Protein AF-0000000084698153 (afdb_homodimer)

Nearest PDB structures (foldseek):
  7ji4-assembly1_A  TM=4.596E-01  e=6.104E-01  Staphylococcus aureus subsp. aureus MRSA252
  3i09-assembly2_B  TM=4.538E-01  e=1.867E+00  Burkholderia mallei
  7f5t-assembly1_B  TM=4.803E-01  e=2.612E+00  Drosophila melanogaster
  6azn-assembly1_B  TM=4.192E-01  e=1.412E+00  Rhizobium johnstonii 3841
  2w9x-assembly1_A  TM=4.077E-01  e=1.867E+00  Cellvibrio japonicus

Foldseek 3Di:
DVVVVVVVVLVCPFLPNVLVVQLVVLVCCCPPHPPPVSSVVSNVVSVVSLQQLLFQVNLLVLLCVQQVVPLDFLVVPDDPVVLPDQAAEAEQEFDDAADDPVDDLLNRRDDFGSQLLVLLLVVCVSRVNYAYEYEFEDDVDHFTSQRSSLVNSVVVPNDSVSYHYDHHDHDLLSRLVVVCVPQVAGEYEYTGASSCQVVSQVSNVVVVYHYRYGHTDNDNDPDDDDPCNRNDGDPSSSVSNSSSVSSVVSVVVVVVVVVVVVVVD/DVVVVVVVVLVCPFLPNVLVVQLVVLVCCCPPHPPPVSSVVSNVVSVVSLQQLLFQVNLLVLLCVQQVVPLDFLVVPDDPVVLPDQAAEAEQEFDDAADDPVDDLLNRRDDFGSQLLVLLLVVCVSRVNYAYEYEFEDDVDPFTRQVSSLVNSVVVPNDSVSYHYDHHDHDLLSVLVSVCVPQVAGEYEYTGASSCQVVSQVSNVVVVYHYRYGHTDNDNDPDDDDPCNRNDGDPSSSVSNSSSVSSVVSVVVVVVVVVVVVVVD

Radius of gyration: 23.77 Å; Cα contacts (8 Å, |Δi|>4): 1007; chains: 2; bounding box: 83×69×48 Å

Structure (mmCIF, N/CA/C/O backbone):
data_AF-0000000084698153-model_v1
#
loop_
_entity.id
_entity.type
_entity.pdbx_description
1 polymer 'Membrane Protein Functionally coupled to the MukBEF Chromosome Partitioning Mechanism'
#
loop_
_atom_site.group_PDB
_atom_site.id
_atom_site.type_symbol
_atom_site.label_atom_id
_atom_site.label_alt_id
_atom_site.label_comp_id
_atom_site.label_asym_id
_atom_site.label_entity_id
_atom_site.label_seq_id
_atom_site.pdbx_PDB_ins_code
_atom_site.Cartn_x
_atom_site.Cartn_y
_atom_site.Cartn_z
_atom_site.occupancy
_atom_site.B_iso_or_equiv
_atom_site.auth_seq_id
_atom_site.auth_comp_id
_atom_site.auth_asym_id
_atom_site.auth_atom_id
_atom_site.pdbx_PDB_model_num
ATOM 1 N N . MET A 1 1 ? 17.594 2.861 -24.406 1 60.19 1 MET A N 1
ATOM 2 C CA . MET A 1 1 ? 17.594 1.44 -24.75 1 60.19 1 MET A CA 1
ATOM 3 C C . MET A 1 1 ? 18.156 0.614 -23.594 1 60.19 1 MET A C 1
ATOM 5 O O . MET A 1 1 ? 17.547 -0.374 -23.188 1 60.19 1 MET A O 1
ATOM 9 N N . LEU A 1 2 ? 19.172 1.161 -23.016 1 76.44 2 LEU A N 1
ATOM 10 C CA . LEU A 1 2 ? 19.812 0.432 -21.938 1 76.44 2 LEU A CA 1
ATOM 11 C C . LEU A 1 2 ? 19 0.516 -20.656 1 76.44 2 LEU A C 1
ATOM 13 O O . LEU A 1 2 ? 18.906 -0.462 -19.906 1 76.44 2 LEU A O 1
ATOM 17 N N . PHE A 1 3 ? 18.203 1.547 -20.625 1 78 3 PHE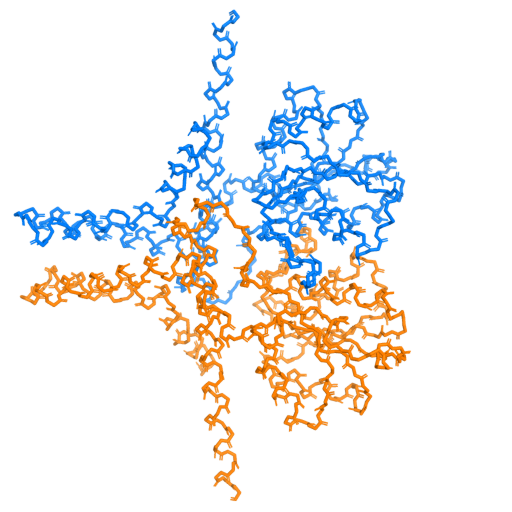 A N 1
ATOM 18 C CA . PHE A 1 3 ? 17.391 1.755 -19.438 1 78 3 PHE A CA 1
ATOM 19 C C . PHE A 1 3 ? 16.203 0.8 -19.422 1 78 3 PHE A C 1
ATOM 21 O O . PHE A 1 3 ? 15.953 0.135 -18.406 1 78 3 PHE A O 1
ATOM 28 N N . ALA A 1 4 ? 15.531 0.593 -20.531 1 81.56 4 ALA A N 1
ATOM 29 C CA . ALA A 1 4 ? 14.375 -0.292 -20.656 1 81.56 4 ALA A CA 1
ATOM 30 C C . ALA A 1 4 ? 14.773 -1.749 -20.438 1 81.56 4 ALA A C 1
ATOM 32 O O . ALA A 1 4 ? 14.055 -2.514 -19.797 1 81.56 4 ALA A O 1
ATOM 33 N N . LEU A 1 5 ? 15.891 -2.088 -20.953 1 84.69 5 LEU A N 1
ATOM 34 C CA . LEU A 1 5 ? 16.375 -3.457 -20.812 1 84.69 5 LEU A CA 1
ATOM 35 C C . LEU A 1 5 ? 16.656 -3.795 -19.359 1 84.69 5 LEU A C 1
ATOM 37 O O . LEU A 1 5 ? 16.328 -4.895 -18.906 1 84.69 5 LEU A O 1
ATOM 41 N N . LYS A 1 6 ? 17.234 -2.859 -18.672 1 83.75 6 LYS A N 1
ATOM 42 C CA . LYS A 1 6 ? 17.5 -3.059 -17.25 1 83.75 6 LYS A CA 1
ATOM 43 C C . LYS A 1 6 ? 16.219 -3.264 -16.469 1 83.75 6 LYS A C 1
ATOM 45 O O . LYS A 1 6 ? 16.156 -4.105 -15.562 1 83.75 6 LYS A O 1
ATOM 50 N N . LYS A 1 7 ? 15.188 -2.562 -16.844 1 88.12 7 LYS A N 1
ATOM 51 C CA . LYS A 1 7 ? 13.898 -2.664 -16.172 1 88.12 7 LYS A CA 1
ATOM 52 C C . LYS A 1 7 ? 13.234 -4.008 -16.453 1 88.12 7 LYS A C 1
ATOM 54 O O . LYS A 1 7 ? 12.664 -4.625 -15.555 1 88.12 7 LYS A O 1
ATOM 59 N N . TYR A 1 8 ? 13.398 -4.516 -17.672 1 91.62 8 TYR A N 1
ATOM 60 C CA . TYR A 1 8 ? 12.828 -5.812 -18.031 1 91.62 8 TYR A CA 1
ATOM 61 C C . TYR A 1 8 ? 13.594 -6.945 -17.359 1 91.62 8 TYR A C 1
ATOM 63 O O . TYR A 1 8 ? 12.984 -7.859 -16.797 1 91.62 8 TYR A O 1
ATOM 71 N N . LEU A 1 9 ? 14.883 -6.867 -17.375 1 89.31 9 LEU A N 1
ATOM 72 C CA . LEU A 1 9 ? 15.688 -7.91 -16.75 1 89.31 9 LEU A CA 1
ATOM 73 C C . LEU A 1 9 ? 15.438 -7.949 -15.242 1 89.31 9 LEU A C 1
ATOM 75 O O . LEU A 1 9 ? 15.219 -9.023 -14.672 1 89.31 9 LEU A O 1
ATOM 79 N N . GLY A 1 10 ? 15.469 -6.762 -14.609 1 89.56 10 GLY A N 1
ATOM 80 C CA . GLY A 1 10 ? 15.18 -6.688 -13.188 1 89.56 10 GLY A CA 1
ATOM 81 C C . GLY A 1 10 ? 13.773 -7.148 -12.844 1 89.56 10 GLY A C 1
ATOM 82 O O . GLY A 1 10 ? 13.57 -7.828 -11.836 1 89.56 10 G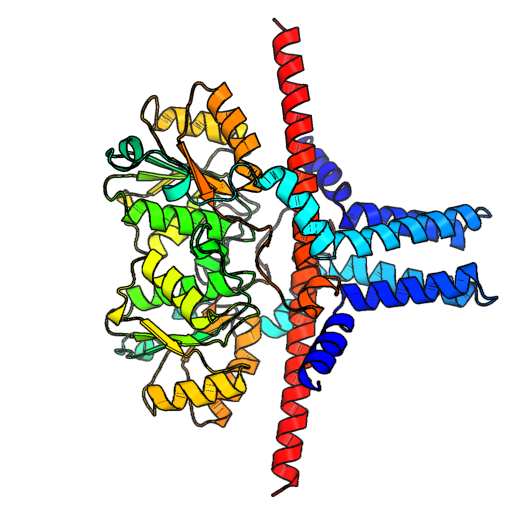LY A O 1
ATOM 83 N N . GLY A 1 11 ? 12.828 -6.832 -13.719 1 93.06 11 GLY A N 1
ATOM 84 C CA . GLY A 1 11 ? 11.43 -7.191 -13.508 1 93.06 11 GLY A CA 1
ATOM 85 C C . GLY A 1 11 ? 11.18 -8.688 -13.578 1 93.06 11 GLY A C 1
ATOM 86 O O . GLY A 1 11 ? 10.477 -9.242 -12.734 1 93.06 11 GLY A O 1
ATOM 87 N N . PHE A 1 12 ? 11.812 -9.336 -14.531 1 95.12 12 PHE A N 1
ATOM 88 C CA . PHE A 1 12 ? 11.562 -10.758 -14.734 1 95.12 12 PHE A CA 1
ATOM 89 C C . PHE A 1 12 ? 12.336 -11.594 -13.727 1 95.12 12 PHE A C 1
ATOM 91 O O . PHE A 1 12 ? 12.07 -12.789 -13.562 1 95.12 12 PHE A O 1
ATOM 98 N N . LEU A 1 13 ? 13.266 -10.945 -13.016 1 93.75 13 LEU A N 1
ATOM 99 C CA . LEU A 1 13 ? 14.031 -11.656 -11.992 1 93.75 13 LEU A CA 1
ATOM 100 C C . LEU A 1 13 ? 13.305 -11.625 -10.656 1 93.75 13 LEU A C 1
ATOM 102 O O . LEU A 1 13 ? 13.688 -12.328 -9.719 1 93.75 13 LEU A O 1
ATOM 106 N N . MET A 1 14 ? 12.266 -10.82 -10.57 1 96.44 14 MET A N 1
ATOM 107 C CA . MET A 1 14 ? 11.484 -10.797 -9.336 1 96.44 14 MET A CA 1
ATOM 108 C C . MET A 1 14 ? 10.836 -12.148 -9.07 1 96.44 14 MET A C 1
ATOM 110 O O . MET A 1 14 ? 10.617 -12.922 -10.008 1 96.44 14 MET A O 1
ATOM 114 N N . PRO A 1 15 ? 10.453 -12.383 -7.867 1 97.38 15 PRO A N 1
ATOM 115 C CA . PRO A 1 15 ? 10 -13.719 -7.469 1 97.38 15 PRO A CA 1
ATOM 116 C C . PRO A 1 15 ? 8.828 -14.227 -8.312 1 97.38 15 PRO A C 1
ATOM 118 O O . PRO A 1 15 ? 8.906 -15.312 -8.891 1 97.38 15 PRO A O 1
ATOM 121 N N . LEU A 1 16 ? 7.801 -13.453 -8.477 1 98.38 16 LEU A N 1
ATOM 122 C CA . LEU A 1 16 ? 6.613 -13.945 -9.164 1 98.38 16 LEU A CA 1
ATOM 123 C C . LEU A 1 16 ? 6.898 -14.188 -10.641 1 98.38 16 LEU A C 1
ATOM 125 O O . LEU A 1 16 ? 6.734 -15.305 -11.133 1 98.38 16 LEU A O 1
ATOM 129 N N . PRO A 1 17 ? 7.395 -13.203 -11.383 1 98.12 17 PRO A N 1
ATOM 130 C CA . PRO A 1 17 ? 7.629 -13.461 -12.805 1 98.12 17 PRO A CA 1
ATOM 131 C C . PRO A 1 17 ? 8.68 -14.547 -13.039 1 98.12 17 PRO A C 1
ATOM 133 O O . PRO A 1 17 ? 8.562 -15.328 -13.984 1 98.12 17 PRO A O 1
ATOM 136 N N . PHE A 1 18 ? 9.703 -14.633 -12.211 1 98.12 18 PHE A N 1
ATOM 137 C CA . PHE A 1 18 ? 10.734 -15.648 -12.359 1 98.12 18 PHE A CA 1
ATOM 138 C C . PHE A 1 18 ? 10.148 -17.047 -12.188 1 98.12 18 PHE A C 1
ATOM 140 O O . PHE A 1 18 ? 10.414 -17.938 -12.984 1 98.12 18 PHE A O 1
ATOM 147 N N . MET A 1 19 ? 9.383 -17.219 -11.133 1 98.56 19 MET A N 1
ATOM 148 C CA . MET A 1 19 ? 8.773 -18.531 -10.875 1 98.56 19 MET A CA 1
ATOM 149 C C . MET A 1 19 ? 7.785 -18.891 -11.977 1 98.56 19 MET A C 1
ATOM 151 O O . MET A 1 19 ? 7.66 -20.062 -12.344 1 98.56 19 MET A O 1
ATOM 155 N N . LEU A 1 20 ? 7.043 -17.891 -12.477 1 98.75 20 LEU A N 1
ATOM 156 C CA . LEU A 1 20 ? 6.109 -18.141 -13.57 1 98.75 20 LEU A CA 1
ATOM 157 C C . LEU A 1 20 ? 6.852 -18.594 -14.828 1 98.75 20 LEU A C 1
ATOM 159 O O . LEU A 1 20 ? 6.371 -19.453 -15.562 1 98.75 20 LEU A O 1
ATOM 163 N N . LEU A 1 21 ? 8.023 -18 -15.062 1 98.62 21 LEU A N 1
ATOM 164 C CA . LEU A 1 21 ? 8.836 -18.406 -16.203 1 98.62 21 LEU A CA 1
ATOM 165 C C . LEU A 1 21 ? 9.328 -19.844 -16.031 1 98.62 21 LEU A C 1
ATOM 167 O O . LEU A 1 21 ? 9.383 -20.609 -16.984 1 98.62 21 LEU A O 1
ATOM 171 N N . LEU A 1 22 ? 9.703 -20.188 -14.82 1 98.69 22 LEU A N 1
ATOM 172 C CA . LEU A 1 22 ? 10.164 -21.547 -14.547 1 98.69 22 LEU A CA 1
ATOM 173 C C . LEU A 1 22 ? 9.031 -22.547 -14.734 1 98.69 22 LEU A C 1
ATOM 175 O O . LEU A 1 22 ? 9.25 -23.656 -15.25 1 98.69 22 LEU A O 1
ATOM 179 N N . ILE A 1 23 ? 7.848 -22.188 -14.289 1 98.88 23 ILE A N 1
ATOM 180 C CA . ILE A 1 23 ? 6.699 -23.062 -14.508 1 98.88 23 ILE A CA 1
ATOM 181 C C . ILE A 1 23 ? 6.449 -23.219 -16 1 98.88 23 ILE A C 1
ATOM 183 O O . ILE A 1 23 ? 6.172 -24.328 -16.484 1 98.88 23 ILE A O 1
ATOM 187 N N . LEU A 1 24 ? 6.539 -22.109 -16.719 1 98.81 24 LEU A N 1
ATOM 188 C CA . LEU A 1 24 ? 6.371 -22.172 -18.172 1 98.81 24 LEU A CA 1
ATOM 189 C C . LEU A 1 24 ? 7.387 -23.125 -18.797 1 98.81 24 LEU A C 1
ATOM 191 O O . LEU A 1 24 ? 7.043 -23.922 -19.672 1 98.81 24 LEU A O 1
ATOM 195 N N . ALA A 1 25 ? 8.641 -22.984 -18.391 1 98.75 25 ALA A N 1
ATOM 196 C CA . ALA A 1 25 ? 9.68 -23.891 -18.875 1 98.75 25 ALA A CA 1
ATOM 197 C C . ALA A 1 25 ? 9.336 -25.344 -18.594 1 98.75 25 ALA A C 1
ATOM 199 O O . ALA A 1 25 ? 9.508 -26.219 -19.438 1 98.75 25 ALA A O 1
ATOM 200 N N . GLY A 1 26 ? 8.883 -25.578 -17.344 1 98.81 26 GLY A N 1
ATOM 201 C CA . GLY A 1 26 ? 8.445 -26.922 -17 1 98.81 26 GLY A CA 1
ATOM 202 C C . GLY A 1 26 ? 7.301 -27.422 -17.859 1 98.81 26 GLY A C 1
ATOM 203 O O . GLY A 1 26 ? 7.301 -28.562 -18.297 1 98.81 26 GLY A O 1
ATOM 204 N N . LEU A 1 27 ? 6.363 -26.578 -18.172 1 98.81 27 LEU A N 1
ATOM 205 C CA . LEU A 1 27 ? 5.219 -26.922 -19 1 98.81 27 LEU A CA 1
ATOM 206 C C . LEU A 1 27 ? 5.664 -27.25 -20.422 1 98.81 27 LEU A C 1
ATOM 208 O O . LEU A 1 27 ? 5.164 -28.203 -21.031 1 98.81 27 LEU A O 1
ATOM 212 N N . LEU A 1 28 ? 6.555 -26.469 -20.906 1 98.75 28 LEU A N 1
ATOM 213 C CA . LEU A 1 28 ? 7.055 -26.719 -22.266 1 98.75 28 LEU A CA 1
ATOM 214 C C . LEU A 1 28 ? 7.746 -28.078 -22.344 1 98.75 28 LEU A C 1
ATOM 216 O O . LEU A 1 28 ? 7.578 -28.797 -23.312 1 98.75 28 LEU A O 1
ATOM 220 N N . LEU A 1 29 ? 8.492 -28.438 -21.328 1 98.56 29 LEU A N 1
ATOM 221 C CA . LEU A 1 29 ? 9.133 -29.734 -21.297 1 98.56 29 LEU A CA 1
ATOM 222 C C . LEU A 1 29 ? 8.094 -30.859 -21.219 1 98.56 29 LEU A C 1
ATOM 224 O O . LEU A 1 29 ? 8.227 -31.875 -21.906 1 98.56 29 LEU A O 1
ATOM 228 N N . LEU A 1 30 ? 7.043 -30.625 -20.484 1 98.31 30 LEU A N 1
ATOM 229 C CA . LEU A 1 30 ? 6.02 -31.641 -20.281 1 98.31 30 LEU A CA 1
ATOM 230 C C . LEU A 1 30 ? 5.223 -31.875 -21.562 1 98.31 30 LEU A C 1
ATOM 232 O O . LEU A 1 30 ? 4.895 -33.031 -21.906 1 98.31 30 LEU A O 1
ATOM 236 N N . TRP A 1 31 ? 4.922 -30.828 -22.266 1 98.31 31 TRP A N 1
ATOM 237 C CA . TRP A 1 31 ? 4.043 -30.938 -23.422 1 98.31 31 TRP A CA 1
ATOM 238 C C . TRP A 1 31 ? 4.836 -31.328 -24.672 1 98.31 31 TRP A C 1
ATOM 240 O O . TRP A 1 31 ? 4.305 -31.984 -25.578 1 98.31 31 TRP A O 1
ATOM 250 N N . PHE A 1 32 ? 6.133 -30.953 -24.703 1 97.94 32 PHE A N 1
ATOM 251 C CA . PHE A 1 32 ? 6.746 -30.984 -26.031 1 97.94 32 PHE A CA 1
ATOM 252 C C . PHE A 1 32 ? 8.062 -31.75 -25.984 1 97.94 32 PHE A C 1
ATOM 254 O O . PHE A 1 32 ? 8.781 -31.812 -26.984 1 97.94 32 PHE A O 1
ATOM 261 N N . SER A 1 33 ? 8.445 -32.281 -24.844 1 96.75 33 SER A N 1
ATOM 262 C CA . SER A 1 33 ? 9.711 -33 -24.797 1 96.75 33 SER A CA 1
ATOM 263 C C . SER A 1 33 ? 9.57 -34.312 -24.047 1 96.75 33 SER A C 1
ATOM 265 O O . SER A 1 33 ? 8.492 -34.625 -23.516 1 96.75 33 SER A O 1
ATOM 267 N N . ARG A 1 34 ? 10.695 -35.062 -24.047 1 97.06 34 ARG A N 1
ATOM 268 C CA . ARG A 1 34 ? 10.727 -36.344 -23.328 1 97.06 34 ARG A CA 1
ATOM 269 C C . ARG A 1 34 ? 11.156 -36.125 -21.875 1 97.06 34 ARG A C 1
ATOM 271 O O . ARG A 1 34 ? 11.125 -37.062 -21.078 1 97.06 34 ARG A O 1
ATOM 278 N N . TRP A 1 35 ? 11.539 -34.938 -21.516 1 97.62 35 TRP A N 1
ATOM 279 C CA . TRP A 1 35 ? 12.102 -34.656 -20.188 1 97.62 35 TRP A CA 1
ATOM 280 C C . TRP A 1 35 ? 10.992 -34.438 -19.156 1 97.62 35 TRP A C 1
ATOM 282 O O . TRP A 1 35 ? 10.938 -33.375 -18.516 1 97.62 35 TRP A O 1
ATOM 292 N N . GLN A 1 36 ? 10.242 -35.5 -18.984 1 97.5 36 GLN A N 1
ATOM 293 C CA . GLN A 1 36 ? 9.047 -35.438 -18.141 1 97.5 36 GLN A CA 1
ATOM 294 C C . GLN A 1 36 ? 9.422 -35.219 -16.672 1 97.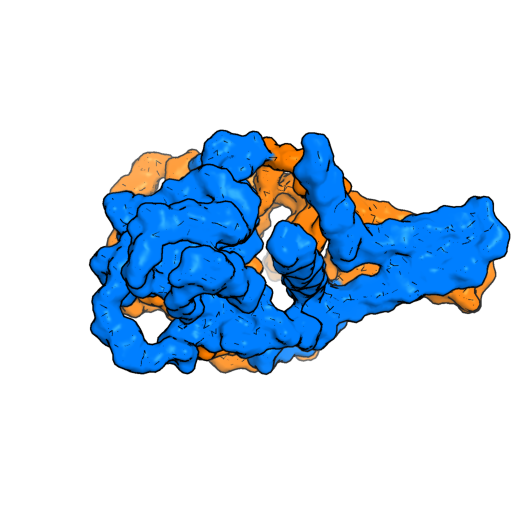5 36 GLN A C 1
ATOM 296 O O . GLN A 1 36 ? 8.828 -34.375 -16 1 97.5 36 GLN A O 1
ATOM 301 N N . LYS A 1 37 ? 10.406 -35.875 -16.172 1 98.06 37 LYS A N 1
ATOM 302 C CA . LYS A 1 37 ? 10.805 -35.75 -14.781 1 98.06 37 LYS A CA 1
ATOM 303 C C . LYS A 1 37 ? 11.352 -34.344 -14.492 1 98.06 37 LYS A C 1
ATOM 305 O O . LYS A 1 37 ? 11.07 -33.75 -13.438 1 98.06 37 LYS A O 1
ATOM 310 N N . THR A 1 38 ? 12.141 -33.844 -15.438 1 98.44 38 THR A N 1
ATOM 311 C CA . THR A 1 38 ? 12.695 -32.5 -15.297 1 98.44 38 THR A CA 1
ATOM 312 C C . THR A 1 38 ? 11.578 -31.453 -15.281 1 98.44 38 THR A C 1
ATOM 314 O O . THR A 1 38 ? 11.609 -30.516 -14.477 1 98.44 38 THR A O 1
ATOM 317 N N . GLY A 1 39 ? 10.617 -31.641 -16.156 1 98.56 39 GLY A N 1
ATOM 318 C CA . GLY A 1 39 ? 9.484 -30.719 -16.188 1 98.56 39 GLY A CA 1
ATOM 319 C C . GLY A 1 39 ? 8.688 -30.719 -14.891 1 98.56 39 GLY A C 1
ATOM 320 O O . GLY A 1 39 ? 8.391 -29.656 -14.344 1 98.56 39 GLY A O 1
ATOM 321 N N . LYS A 1 40 ? 8.352 -31.906 -14.391 1 98.69 40 LYS A N 1
ATOM 322 C CA . LYS A 1 40 ? 7.621 -32.031 -13.125 1 98.69 40 LYS A CA 1
ATOM 323 C C . LYS A 1 40 ? 8.391 -31.391 -11.977 1 98.69 40 LYS A C 1
ATOM 325 O O . LYS A 1 40 ? 7.809 -30.719 -11.133 1 98.69 40 LYS A O 1
ATOM 330 N N . THR A 1 41 ? 9.68 -31.625 -11.961 1 98.69 41 THR A N 1
ATOM 331 C CA . THR A 1 41 ? 10.516 -31.109 -10.883 1 98.69 41 THR A CA 1
ATOM 332 C C . THR A 1 41 ? 10.578 -29.594 -10.914 1 98.69 41 THR A C 1
ATOM 334 O O . THR A 1 41 ? 10.461 -28.938 -9.883 1 98.69 41 THR A O 1
ATOM 337 N N . LEU A 1 42 ? 10.711 -29 -12.094 1 98.69 42 LEU A N 1
ATOM 338 C CA . LEU A 1 42 ? 10.773 -27.562 -12.25 1 98.69 42 LEU A CA 1
ATOM 339 C C . LEU A 1 42 ? 9.492 -26.891 -11.758 1 98.69 42 LEU A C 1
ATOM 341 O O . LEU A 1 42 ? 9.539 -25.906 -11.031 1 98.69 42 LEU A O 1
ATOM 345 N N . ILE A 1 43 ? 8.398 -27.469 -12.141 1 98.88 43 ILE A N 1
ATOM 346 C CA . ILE A 1 43 ? 7.109 -26.922 -11.742 1 98.88 43 ILE A CA 1
ATOM 347 C C . ILE A 1 43 ? 6.926 -27.094 -10.234 1 98.88 43 ILE A C 1
ATOM 349 O O . ILE A 1 43 ? 6.426 -26.188 -9.562 1 98.88 43 ILE A O 1
ATOM 353 N N . THR A 1 44 ? 7.352 -28.234 -9.656 1 98.88 44 THR A N 1
ATOM 354 C CA . THR A 1 44 ? 7.215 -28.5 -8.227 1 98.88 44 THR A CA 1
ATOM 355 C C . THR A 1 44 ? 8.023 -27.484 -7.418 1 98.88 44 THR A C 1
ATOM 357 O O . THR A 1 44 ? 7.52 -26.906 -6.453 1 98.88 44 THR A O 1
ATOM 360 N N . VAL A 1 45 ? 9.25 -27.266 -7.82 1 98.75 45 VAL A N 1
ATOM 361 C CA . VAL A 1 45 ? 10.133 -26.344 -7.102 1 98.75 45 VAL A CA 1
ATOM 362 C C . VAL A 1 45 ? 9.594 -24.922 -7.195 1 98.75 45 VAL A C 1
ATOM 364 O O . VAL A 1 45 ? 9.609 -24.172 -6.211 1 98.75 45 VAL A O 1
ATOM 367 N N . SER A 1 46 ? 9.102 -24.547 -8.391 1 98.75 46 SER A N 1
ATOM 368 C CA . SER A 1 46 ? 8.547 -23.219 -8.594 1 98.75 46 SER A CA 1
ATOM 369 C C . SER A 1 46 ? 7.273 -23.016 -7.785 1 98.75 46 SER A C 1
ATOM 371 O O . SER A 1 46 ? 7.062 -21.953 -7.203 1 98.75 46 SER A O 1
ATOM 373 N N . TRP A 1 47 ? 6.449 -24.031 -7.812 1 98.81 47 TRP A N 1
ATOM 374 C CA . TRP A 1 47 ? 5.223 -24 -7.023 1 98.81 47 TRP A CA 1
ATOM 375 C C . TRP A 1 47 ? 5.527 -23.844 -5.539 1 98.81 47 TRP A C 1
ATOM 377 O O . TRP A 1 47 ? 4.938 -23 -4.863 1 98.81 47 TRP A O 1
ATOM 387 N N . LEU A 1 48 ? 6.453 -24.656 -5.055 1 98.81 48 LEU A N 1
ATOM 388 C CA . LEU A 1 48 ? 6.852 -24.594 -3.652 1 98.81 48 LEU A CA 1
ATOM 389 C C . LEU A 1 48 ? 7.426 -23.219 -3.312 1 98.81 48 LEU A C 1
ATOM 391 O O . LEU A 1 48 ? 7.148 -22.672 -2.24 1 98.81 48 LEU A O 1
ATOM 395 N N . GLY A 1 49 ? 8.234 -22.688 -4.203 1 98.69 49 GLY A N 1
ATOM 396 C CA . GLY A 1 49 ? 8.773 -21.359 -4.016 1 98.69 49 GLY A CA 1
ATOM 397 C C . GLY A 1 49 ? 7.707 -20.281 -3.908 1 98.69 49 GLY A C 1
ATOM 398 O O . GLY A 1 49 ? 7.758 -19.438 -3.016 1 98.69 49 GLY A O 1
ATOM 399 N N . LEU A 1 50 ? 6.73 -20.344 -4.805 1 98.69 50 LEU A N 1
ATOM 400 C CA . LEU A 1 50 ? 5.648 -19.375 -4.781 1 98.69 50 LEU A CA 1
ATOM 401 C C . LEU A 1 50 ? 4.836 -19.484 -3.494 1 98.69 50 LEU A C 1
ATOM 403 O O . LEU A 1 50 ? 4.477 -18.469 -2.891 1 98.69 50 LEU A O 1
ATOM 407 N N . VAL A 1 51 ? 4.574 -20.719 -3.109 1 98.81 51 VAL A N 1
ATOM 408 C CA . VAL A 1 51 ? 3.82 -20.938 -1.878 1 98.81 51 VAL A CA 1
ATOM 409 C C . VAL A 1 51 ? 4.586 -20.359 -0.692 1 98.81 51 VAL A C 1
ATOM 411 O O . VAL A 1 51 ? 4.039 -19.562 0.077 1 98.81 51 VAL A O 1
ATOM 414 N N . LEU A 1 52 ? 5.82 -20.672 -0.588 1 98.75 52 LEU A N 1
ATOM 415 C CA . LEU A 1 52 ? 6.617 -20.25 0.562 1 98.75 52 LEU A CA 1
ATOM 416 C C . LEU A 1 52 ? 6.805 -18.75 0.583 1 98.75 52 LEU A C 1
ATOM 418 O O . LEU A 1 52 ? 6.637 -18.109 1.626 1 98.75 52 LEU A O 1
ATOM 422 N N . LEU A 1 53 ? 7.023 -18.156 -0.543 1 98.62 53 LEU A N 1
ATOM 423 C CA . LEU A 1 53 ? 7.332 -16.734 -0.625 1 98.62 53 LEU A CA 1
ATOM 424 C C . LEU A 1 53 ? 6.07 -15.891 -0.466 1 98.62 53 LEU A C 1
ATOM 426 O O . LEU A 1 53 ? 6.145 -14.672 -0.306 1 98.62 53 LEU A O 1
ATOM 430 N N . SER A 1 54 ? 4.902 -16.531 -0.483 1 98.62 54 SER A N 1
ATOM 431 C CA . SER A 1 54 ? 3.645 -15.805 -0.343 1 98.62 54 SER A CA 1
ATOM 432 C C . SER A 1 54 ? 3.008 -16.062 1.021 1 98.62 54 SER A C 1
ATOM 434 O O . SER A 1 54 ? 1.856 -15.688 1.252 1 98.62 54 SER A O 1
ATOM 436 N N . LEU A 1 55 ? 3.77 -16.703 1.905 1 98.62 55 LEU A N 1
ATOM 437 C CA . LEU A 1 55 ? 3.354 -16.906 3.289 1 98.62 55 LEU A CA 1
ATOM 438 C C . LEU A 1 55 ? 3.994 -15.883 4.211 1 98.62 55 LEU A C 1
ATOM 440 O O . LEU A 1 55 ? 5.184 -15.586 4.082 1 98.62 55 LEU A O 1
ATOM 444 N N . GLN A 1 56 ? 3.195 -15.398 5.184 1 98.19 56 GLN A N 1
ATOM 445 C CA . GLN A 1 56 ? 3.631 -14.344 6.09 1 98.19 56 GLN A CA 1
ATOM 446 C C . GLN A 1 56 ? 4.898 -14.75 6.836 1 98.19 56 GLN A C 1
ATOM 448 O O . GLN A 1 56 ? 5.867 -13.992 6.879 1 98.19 56 GLN A O 1
ATOM 453 N N . PRO A 1 57 ? 5.031 -15.922 7.438 1 98.25 57 PRO A N 1
ATOM 454 C CA . PRO A 1 57 ? 6.227 -16.234 8.227 1 98.25 57 PRO A CA 1
ATOM 455 C C . PRO A 1 57 ? 7.5 -16.25 7.383 1 98.25 57 PRO A C 1
ATOM 457 O O . PRO A 1 57 ? 8.562 -15.836 7.859 1 98.25 57 PRO A O 1
ATOM 460 N N . VAL A 1 58 ? 7.406 -16.672 6.207 1 98.62 58 VAL A N 1
ATOM 461 C CA . VAL A 1 58 ? 8.578 -16.75 5.344 1 98.62 58 VAL A CA 1
ATOM 462 C C . VAL A 1 58 ? 8.922 -15.367 4.801 1 98.62 58 VAL A C 1
ATOM 464 O O . VAL A 1 58 ? 10.055 -14.898 4.934 1 98.62 58 VAL A O 1
ATOM 467 N N . ALA A 1 59 ? 7.926 -14.727 4.215 1 98.62 59 ALA A N 1
ATOM 468 C CA . ALA A 1 59 ? 8.125 -13.422 3.6 1 98.62 59 ALA A CA 1
ATOM 469 C C . ALA A 1 59 ? 8.68 -12.422 4.609 1 98.62 59 ALA A C 1
ATOM 471 O O . ALA A 1 59 ? 9.641 -11.703 4.32 1 98.62 59 ALA A O 1
ATOM 472 N N . ASP A 1 60 ? 8.141 -12.375 5.777 1 98.38 60 ASP A N 1
ATOM 473 C CA . ASP A 1 60 ? 8.531 -11.367 6.762 1 98.38 60 ASP A CA 1
ATOM 474 C C . ASP A 1 60 ? 9.844 -11.742 7.445 1 98.38 60 ASP A C 1
ATOM 476 O O . ASP A 1 60 ? 10.617 -10.859 7.832 1 98.38 60 ASP A O 1
ATOM 480 N N . ALA A 1 61 ? 10.125 -13.039 7.57 1 98.31 61 ALA A N 1
ATOM 481 C CA . ALA A 1 61 ? 11.445 -13.43 8.055 1 98.31 61 ALA A CA 1
ATOM 482 C C . ALA A 1 61 ? 12.539 -12.961 7.094 1 98.31 61 ALA A C 1
ATOM 484 O O . ALA A 1 61 ? 13.57 -12.453 7.527 1 98.31 61 ALA A O 1
ATOM 485 N N . LEU A 1 62 ? 12.297 -13.125 5.859 1 98.06 62 LEU A N 1
ATOM 486 C CA . LEU A 1 62 ? 13.242 -12.648 4.855 1 98.06 62 LEU A CA 1
ATOM 487 C C . LEU A 1 62 ? 13.344 -11.133 4.879 1 98.06 62 LEU A C 1
ATOM 489 O O . LEU A 1 62 ? 14.445 -10.578 4.828 1 98.06 62 LEU A O 1
ATOM 493 N N . LEU A 1 63 ? 12.219 -10.453 4.961 1 97.81 63 LEU A N 1
ATOM 494 C CA . LEU A 1 63 ? 12.18 -9 4.922 1 97.81 63 LEU A CA 1
ATOM 495 C C . LEU A 1 63 ? 12.898 -8.406 6.137 1 97.81 63 LEU A C 1
ATOM 497 O O . LEU A 1 63 ? 13.523 -7.352 6.035 1 97.81 63 LEU A O 1
ATOM 501 N N . LEU A 1 64 ? 12.836 -9.062 7.242 1 97.12 64 LEU A N 1
ATOM 502 C CA . LEU A 1 64 ? 13.461 -8.594 8.477 1 97.12 64 LEU A CA 1
ATOM 503 C C . LEU A 1 64 ? 14.977 -8.5 8.312 1 97.12 64 LEU A C 1
ATOM 505 O O . LEU A 1 64 ? 15.625 -7.691 8.977 1 97.12 64 LEU A O 1
ATOM 509 N N . THR A 1 65 ? 15.57 -9.281 7.461 1 95.62 65 THR A N 1
ATOM 510 C CA . THR A 1 65 ? 17.016 -9.242 7.242 1 95.62 65 THR A CA 1
ATOM 511 C C . THR A 1 65 ? 17.438 -7.887 6.688 1 95.62 65 THR A C 1
ATOM 513 O O . THR A 1 65 ? 18.578 -7.461 6.891 1 95.62 65 THR A O 1
ATOM 516 N N . THR A 1 66 ? 16.531 -7.234 6.043 1 94.81 66 THR A N 1
ATOM 517 C CA . THR A 1 66 ? 16.844 -5.941 5.441 1 94.81 66 THR A CA 1
ATOM 518 C C . THR A 1 66 ? 16.297 -4.801 6.289 1 94.81 66 THR A C 1
ATOM 520 O O . THR A 1 66 ? 16.875 -3.715 6.336 1 94.81 66 THR A O 1
ATOM 523 N N . GLU A 1 67 ? 15.273 -5.051 7.027 1 96.88 67 GLU A N 1
ATOM 524 C CA . GLU A 1 67 ? 14.523 -3.996 7.707 1 96.88 67 GLU A CA 1
ATOM 525 C C . GLU A 1 67 ? 14.992 -3.838 9.148 1 96.88 67 GLU A C 1
ATOM 527 O O . GLU A 1 67 ? 14.773 -2.791 9.766 1 96.88 67 GLU A O 1
ATOM 532 N N . LYS A 1 68 ? 15.656 -4.727 9.742 1 95.75 68 LYS A N 1
ATOM 533 C CA . LYS A 1 68 ? 15.891 -4.844 11.18 1 95.75 68 LYS A CA 1
ATOM 534 C C . LYS A 1 68 ? 16.641 -3.623 11.719 1 95.75 68 LYS A C 1
ATOM 536 O O . LYS A 1 68 ? 16.266 -3.078 12.766 1 95.75 68 LYS A O 1
ATOM 541 N N . PRO A 1 69 ? 17.625 -3.111 11 1 96.19 69 PRO A N 1
ATOM 542 C CA . PRO A 1 69 ? 18.344 -1.958 11.547 1 96.19 69 PRO A CA 1
ATOM 543 C C . PRO A 1 69 ? 17.469 -0.719 11.672 1 96.19 69 PRO A C 1
ATOM 545 O O . PRO A 1 69 ? 17.781 0.189 12.445 1 96.19 69 PRO A O 1
ATOM 548 N N . TYR A 1 70 ? 16.391 -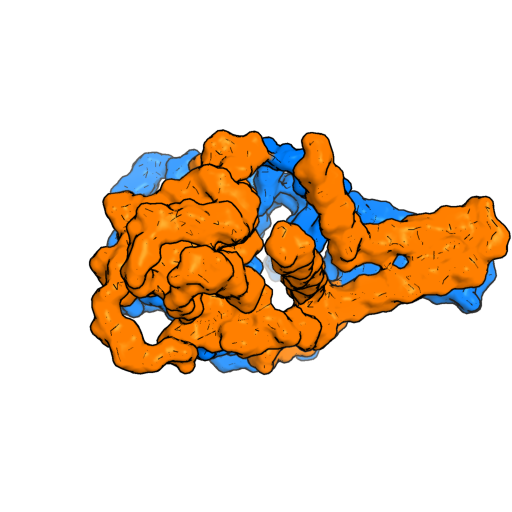0.65 10.984 1 97.81 70 TYR A N 1
ATOM 549 C CA . TYR A 1 70 ? 15.531 0.532 10.938 1 97.81 70 TYR A CA 1
ATOM 550 C C . TYR A 1 70 ? 14.078 0.168 11.219 1 97.81 70 TYR A C 1
ATOM 552 O O . TYR A 1 70 ? 13.164 0.759 10.641 1 97.81 70 TYR A O 1
ATOM 560 N N . GLU A 1 71 ? 13.93 -0.812 12.039 1 96.94 71 GLU A N 1
ATOM 561 C CA . GLU A 1 71 ? 12.586 -1.317 12.305 1 96.94 71 GLU A CA 1
ATOM 562 C C . GLU A 1 71 ? 11.836 -0.414 13.281 1 96.94 71 GLU A C 1
ATOM 564 O O . GLU A 1 71 ? 10.641 -0.591 13.508 1 96.94 71 GLU A O 1
ATOM 569 N N . LYS A 1 72 ? 12.578 0.553 13.914 1 98.06 72 LYS A N 1
ATOM 570 C CA . LYS A 1 72 ? 11.969 1.48 14.867 1 98.06 72 LYS A CA 1
ATOM 571 C C . LYS A 1 72 ? 11.852 2.879 14.266 1 98.06 72 LYS A C 1
ATOM 573 O O . LYS A 1 72 ? 12.656 3.268 13.414 1 98.06 72 LYS A O 1
ATOM 578 N N . ARG A 1 73 ? 10.852 3.592 14.766 1 98.25 73 ARG A N 1
ATOM 579 C CA . ARG A 1 73 ? 10.617 4.945 14.273 1 98.25 73 ARG A CA 1
ATOM 580 C C . ARG A 1 73 ? 11.727 5.891 14.719 1 98.25 73 ARG A C 1
ATOM 582 O O . ARG A 1 73 ? 12.508 5.562 15.609 1 98.25 73 ARG A O 1
ATOM 589 N N . TYR A 1 74 ? 11.742 7.117 14.148 1 98 74 TYR A N 1
ATOM 590 C CA . TYR A 1 74 ? 12.758 8.156 14.289 1 98 74 TYR A CA 1
ATOM 591 C C . TYR A 1 74 ? 13.031 8.453 15.758 1 98 74 TYR A C 1
ATOM 593 O O . TYR A 1 74 ? 14.188 8.453 16.188 1 98 74 TYR A O 1
ATOM 601 N N . GLU A 1 75 ? 11.984 8.57 16.562 1 97.69 75 GLU A N 1
ATOM 602 C CA . GLU A 1 75 ? 12.125 9.023 17.938 1 97.69 75 GLU A CA 1
ATOM 603 C C . GLU A 1 75 ? 12.867 7.988 18.781 1 97.69 75 GLU A C 1
ATOM 605 O O . GLU A 1 75 ? 13.484 8.336 19.797 1 97.69 75 GLU A O 1
ATOM 610 N N . LEU A 1 76 ? 12.82 6.777 18.328 1 97.94 76 LEU A N 1
ATOM 611 C CA . LEU A 1 76 ? 13.367 5.699 19.141 1 97.94 76 LEU A CA 1
ATOM 612 C C . LEU A 1 76 ? 14.797 5.375 18.734 1 97.94 76 LEU A C 1
ATOM 614 O O . LEU A 1 76 ? 15.531 4.723 19.469 1 97.94 76 LEU A O 1
ATOM 618 N N . ILE A 1 77 ? 15.234 5.867 17.578 1 96.88 77 ILE A N 1
ATOM 619 C CA . ILE A 1 77 ? 16.562 5.477 17.141 1 96.88 77 ILE A CA 1
ATOM 620 C C . ILE A 1 77 ? 17.484 6.703 17.109 1 96.88 77 ILE A C 1
ATOM 622 O O . ILE A 1 77 ? 18.672 6.586 16.844 1 96.88 77 ILE A O 1
ATOM 626 N N . THR A 1 78 ? 16.969 7.906 17.266 1 96.69 78 THR A N 1
ATOM 627 C CA . THR A 1 78 ? 17.719 9.156 17.25 1 96.69 78 THR A CA 1
ATOM 628 C C . THR A 1 78 ? 17.922 9.688 18.656 1 96.69 78 THR A C 1
ATOM 630 O O . THR A 1 78 ? 16.969 9.812 19.422 1 96.69 78 THR A O 1
ATOM 633 N N . PRO A 1 79 ? 19.109 10.086 19 1 95.44 79 PRO A N 1
ATOM 634 C CA . PRO A 1 79 ? 19.375 10.641 20.328 1 95.44 79 PRO A CA 1
ATOM 635 C C . PRO A 1 79 ? 18.562 11.906 20.609 1 95.44 79 PRO A C 1
ATOM 637 O O . PRO A 1 79 ? 18.297 12.695 19.688 1 95.44 79 PRO A O 1
ATOM 640 N N . ALA A 1 80 ? 18.297 12.125 21.844 1 94.69 80 ALA A N 1
ATOM 641 C CA . ALA A 1 80 ? 17.469 13.25 22.297 1 94.69 80 ALA A CA 1
ATOM 642 C C . ALA A 1 80 ? 18.109 14.578 21.891 1 94.69 80 ALA A C 1
ATOM 644 O O . ALA A 1 80 ? 17.391 15.531 21.547 1 94.69 80 ALA A O 1
ATOM 645 N N . GLU A 1 81 ? 19.375 14.578 21.938 1 93.38 81 GLU A N 1
ATOM 646 C CA . GLU A 1 81 ? 20.094 15.805 21.625 1 93.38 81 GLU A CA 1
ATOM 647 C C . GLU A 1 81 ? 19.828 16.234 20.188 1 93.38 81 GLU A C 1
ATOM 649 O O . GLU A 1 81 ? 19.719 17.438 19.891 1 93.38 81 GLU A O 1
ATOM 654 N N . VAL A 1 82 ? 19.812 15.273 19.359 1 91.19 82 VAL A N 1
ATOM 655 C CA . VAL A 1 82 ? 19.562 15.555 17.953 1 91.19 82 VAL A CA 1
ATOM 656 C C . VAL A 1 82 ? 18.094 15.945 17.75 1 91.19 82 VAL A C 1
ATOM 658 O O . VAL A 1 82 ? 17.797 16.859 16.969 1 91.19 82 VAL A O 1
ATOM 661 N N . GLN A 1 83 ? 17.219 15.305 18.484 1 92.88 83 GLN A N 1
ATOM 662 C CA . GLN A 1 83 ? 15.789 15.57 18.375 1 92.88 83 GLN A CA 1
ATOM 663 C C . GLN A 1 83 ? 15.461 17 18.781 1 92.88 83 GLN A C 1
ATOM 665 O O . GLN A 1 83 ? 14.469 17.578 18.328 1 92.88 83 GLN A O 1
ATOM 670 N N . GLN A 1 84 ? 16.266 17.531 19.578 1 88.62 84 GLN A N 1
ATOM 671 C CA . GLN A 1 84 ? 16.016 18.859 20.141 1 88.62 84 GLN A CA 1
ATOM 672 C C . GLN A 1 84 ? 16.578 19.953 19.234 1 88.62 84 GLN A C 1
ATOM 674 O O . GLN A 1 84 ? 16.312 21.125 19.453 1 88.62 84 GLN A O 1
ATOM 679 N N . GLN A 1 85 ? 17.25 19.531 18.25 1 87.31 85 GLN A N 1
ATOM 680 C CA . GLN A 1 85 ? 17.828 20.5 17.328 1 87.31 85 GLN A CA 1
ATOM 681 C C . GLN A 1 85 ? 16.781 21 16.344 1 87.31 85 GLN A C 1
ATOM 683 O O . GLN A 1 85 ? 15.805 20.297 16.047 1 87.31 85 GLN A O 1
ATOM 688 N N . GLU A 1 86 ? 17.062 22.219 16.016 1 87.31 86 GLU A N 1
ATOM 689 C CA . GLU A 1 86 ? 16.25 22.734 14.922 1 87.31 86 GLU A CA 1
ATOM 690 C C . GLU A 1 86 ? 16.75 22.219 13.578 1 87.31 86 GLU A C 1
ATOM 692 O O . GLU A 1 86 ? 17.859 22.5 13.164 1 87.31 86 GLU A O 1
ATOM 697 N N . LEU A 1 87 ? 15.922 21.391 13.039 1 93.5 87 LEU A N 1
ATOM 698 C CA . LEU A 1 87 ? 16.266 20.828 11.734 1 93.5 87 LEU A CA 1
ATOM 699 C C . LEU A 1 87 ? 15.688 21.688 10.617 1 93.5 87 LEU A C 1
ATOM 701 O O . LEU A 1 87 ? 14.562 22.188 10.719 1 93.5 87 LEU A O 1
ATOM 705 N N . ARG A 1 88 ? 16.531 21.844 9.609 1 94.31 88 ARG A N 1
ATOM 706 C CA . ARG A 1 88 ? 16.141 22.734 8.531 1 94.31 88 ARG A CA 1
ATOM 707 C C . ARG A 1 88 ? 15.5 21.969 7.383 1 94.31 88 ARG A C 1
ATOM 709 O O . ARG A 1 88 ? 14.68 22.516 6.641 1 94.31 88 ARG A O 1
ATOM 716 N N . TYR A 1 89 ? 15.875 20.656 7.27 1 98.44 89 TYR A N 1
ATOM 717 C CA . TYR A 1 89 ? 15.422 19.922 6.098 1 98.44 89 TYR A CA 1
ATOM 718 C C . TYR A 1 89 ? 14.953 18.516 6.488 1 98.44 89 TYR A C 1
ATOM 720 O O . TYR A 1 89 ? 15.516 17.906 7.391 1 98.44 89 TYR A O 1
ATOM 728 N N . ILE A 1 90 ? 13.953 18.109 5.863 1 98.81 90 ILE A N 1
ATOM 729 C CA . ILE A 1 90 ? 13.469 16.734 5.848 1 98.81 90 ILE A CA 1
ATOM 730 C C . ILE A 1 90 ? 13.367 16.234 4.406 1 98.81 90 ILE A C 1
ATOM 732 O O . ILE A 1 90 ? 12.586 16.766 3.613 1 98.81 90 ILE A O 1
ATOM 736 N N . VAL A 1 91 ? 14.156 15.281 4.059 1 98.94 91 VAL A N 1
ATOM 737 C CA . VAL A 1 91 ? 14.188 14.734 2.707 1 98.94 91 VAL A CA 1
ATOM 738 C C . VAL A 1 91 ? 13.375 13.445 2.648 1 98.94 91 VAL A C 1
ATOM 740 O O . VAL A 1 91 ? 13.625 12.508 3.412 1 98.94 91 VAL A O 1
ATOM 743 N N . VAL A 1 92 ? 12.414 13.391 1.783 1 98.88 92 VAL A N 1
ATOM 744 C CA . VAL A 1 92 ? 11.57 12.219 1.569 1 98.88 92 VAL A CA 1
ATOM 745 C C . VAL A 1 92 ? 11.859 11.617 0.194 1 98.88 92 VAL A C 1
ATOM 747 O O . VAL A 1 92 ? 11.617 12.258 -0.831 1 98.88 92 VAL A O 1
ATOM 750 N N . LEU A 1 93 ? 12.367 10.414 0.205 1 98.25 93 LEU A N 1
ATOM 751 C CA . LEU A 1 93 ? 12.711 9.758 -1.055 1 98.25 93 LEU A CA 1
ATOM 752 C C . LEU A 1 93 ? 11.461 9.219 -1.741 1 98.25 93 LEU A C 1
ATOM 754 O O . LEU A 1 93 ? 10.523 8.773 -1.074 1 98.25 93 LEU A O 1
ATOM 758 N N . GLY A 1 94 ? 11.539 9.312 -3.039 1 93.19 94 GLY A N 1
ATOM 759 C CA . GLY A 1 94 ? 10.422 8.805 -3.82 1 93.19 94 GLY A CA 1
ATOM 760 C C . GLY A 1 94 ? 10.273 7.297 -3.742 1 93.19 94 GLY A C 1
ATOM 761 O O . GLY A 1 94 ? 11.195 6.598 -3.33 1 93.19 94 GLY A O 1
ATOM 762 N N . GLY A 1 95 ? 9.203 7.098 -3.979 1 87.88 95 GLY A N 1
ATOM 763 C CA . GLY A 1 95 ? 8.805 5.707 -4.133 1 87.88 95 GLY A CA 1
ATOM 764 C C . GLY A 1 95 ? 7.844 5.488 -5.289 1 87.88 95 GLY A C 1
ATOM 765 O O . GLY A 1 95 ? 7.906 6.199 -6.297 1 87.88 95 GLY A O 1
ATOM 766 N N . GLY A 1 96 ? 7.043 4.492 -5.559 1 88.88 96 GLY A N 1
ATOM 767 C CA . GLY A 1 96 ? 6.082 4.203 -6.613 1 88.88 96 GLY A CA 1
ATOM 768 C C . GLY A 1 96 ? 4.953 5.215 -6.68 1 88.88 96 GLY A C 1
ATOM 769 O O . GLY A 1 96 ? 4.441 5.652 -5.648 1 88.88 96 GLY A O 1
ATOM 770 N N . PHE A 1 97 ? 4.637 5.754 -7.91 1 93.75 97 PHE A N 1
ATOM 771 C CA . PHE A 1 97 ? 3.557 6.719 -8.062 1 93.75 97 PHE A CA 1
ATOM 772 C C . PHE A 1 97 ? 2.883 6.57 -9.422 1 93.75 97 PHE A C 1
ATOM 774 O O . PHE A 1 97 ? 3.396 5.875 -10.297 1 93.75 97 PHE A O 1
ATOM 781 N N . THR A 1 98 ? 1.765 7.07 -9.508 1 93.19 98 THR A N 1
ATOM 782 C CA . THR A 1 98 ? 1.062 7.445 -10.727 1 93.19 98 THR A CA 1
ATOM 783 C C . THR A 1 98 ? 0.405 8.812 -10.57 1 93.19 98 THR A C 1
ATOM 785 O O . THR A 1 98 ? 0.581 9.484 -9.547 1 93.19 98 THR A O 1
ATOM 788 N N . TYR A 1 99 ? -0.263 9.234 -11.656 1 95.12 99 TYR A N 1
ATOM 789 C CA . TYR A 1 99 ? -0.885 10.539 -11.469 1 95.12 99 TYR A CA 1
ATOM 790 C C . TYR A 1 99 ? -2.193 10.633 -12.242 1 95.12 99 TYR A C 1
ATOM 792 O O . TYR A 1 99 ? -2.219 10.43 -13.461 1 95.12 99 TYR A O 1
ATOM 800 N N . ASN A 1 100 ? -3.174 1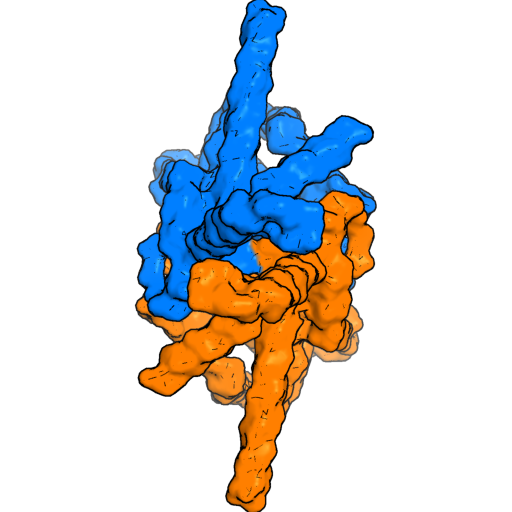0.828 -11.578 1 96.44 100 ASN A N 1
ATOM 801 C CA . ASN A 1 100 ? -4.512 11.172 -12.047 1 96.44 100 ASN A CA 1
ATOM 802 C C . ASN A 1 100 ? -5.113 12.312 -11.234 1 96.44 100 ASN A C 1
ATOM 804 O O . ASN A 1 100 ? -5.441 12.133 -10.055 1 96.44 100 ASN A O 1
ATOM 808 N N . PRO A 1 101 ? -5.199 13.516 -11.828 1 95.94 101 PRO A N 1
ATOM 809 C CA . PRO A 1 101 ? -5.688 14.664 -11.062 1 95.94 101 PRO A CA 1
ATOM 810 C C . PRO A 1 101 ? -7.129 14.484 -10.594 1 95.94 101 PRO A C 1
ATOM 812 O O . PRO A 1 101 ? -7.605 15.25 -9.75 1 95.94 101 PRO A O 1
ATOM 815 N N . GLU A 1 102 ? -7.844 13.484 -11.117 1 97.69 102 GLU A N 1
ATOM 816 C CA . GLU A 1 102 ? -9.234 13.258 -10.719 1 97.69 102 GLU A CA 1
ATOM 817 C C . GLU A 1 102 ? -9.32 12.352 -9.492 1 97.69 102 GLU A C 1
ATOM 819 O O . GLU A 1 102 ? -10.391 12.188 -8.914 1 97.69 102 GLU A O 1
ATOM 824 N N . TRP A 1 103 ? -8.219 11.797 -9.07 1 98 103 TRP A N 1
ATOM 825 C CA . TRP A 1 103 ? -8.172 10.922 -7.898 1 98 103 TRP A CA 1
ATOM 826 C C . TRP A 1 103 ? -8.008 11.742 -6.621 1 98 103 TRP A C 1
ATOM 828 O O . TRP A 1 103 ? -7.621 12.914 -6.672 1 98 103 TRP A O 1
ATOM 838 N N . SER A 1 104 ? -8.438 11.133 -5.461 1 98.12 104 SER A N 1
ATOM 839 C CA . SER A 1 104 ? -7.93 11.672 -4.203 1 98.12 104 SER A CA 1
ATOM 840 C C . SER A 1 104 ? -6.41 11.773 -4.215 1 98.12 104 SER A C 1
ATOM 842 O O . SER A 1 104 ? -5.727 10.867 -4.699 1 98.12 104 SER A O 1
ATOM 844 N N . PRO A 1 105 ? -5.855 12.844 -3.766 1 98.06 105 PRO A N 1
ATOM 845 C CA . PRO A 1 105 ? -4.418 13.086 -3.922 1 98.06 105 PRO A CA 1
ATOM 846 C C . PRO A 1 105 ? -3.566 11.922 -3.438 1 98.06 105 PRO A C 1
ATOM 848 O O . PRO A 1 105 ? -2.65 11.484 -4.141 1 98.06 105 PRO A O 1
ATOM 851 N N . SER A 1 106 ? -3.855 11.375 -2.309 1 97.94 106 SER A N 1
ATOM 852 C CA . SER A 1 106 ? -3.014 10.336 -1.717 1 97.94 106 SER A CA 1
ATOM 853 C C . SER A 1 106 ? -3.035 9.062 -2.553 1 97.94 106 SER A C 1
ATOM 855 O O . SER A 1 106 ? -2.119 8.242 -2.469 1 97.94 106 SER A O 1
ATOM 857 N N . ALA A 1 107 ? -4.074 8.859 -3.393 1 97.5 107 ALA A N 1
ATOM 858 C CA . ALA A 1 107 ? -4.188 7.668 -4.227 1 97.5 107 ALA A CA 1
ATOM 859 C C . ALA A 1 107 ? -3.123 7.66 -5.32 1 97.5 107 ALA A C 1
ATOM 861 O O . ALA A 1 107 ? -2.871 6.625 -5.941 1 97.5 107 ALA A O 1
ATOM 862 N N . ASN A 1 108 ? -2.475 8.789 -5.512 1 97 108 ASN A N 1
ATOM 863 C CA . ASN A 1 108 ? -1.466 8.898 -6.559 1 97 108 ASN A CA 1
ATOM 864 C C . ASN A 1 108 ? -0.111 8.375 -6.09 1 97 108 ASN A C 1
ATOM 866 O O . ASN A 1 108 ? 0.815 8.234 -6.891 1 97 108 ASN A O 1
ATOM 870 N N . LEU A 1 109 ? -0.003 8.141 -4.781 1 96.62 109 LEU A N 1
ATOM 871 C CA . LEU A 1 109 ? 1.209 7.559 -4.219 1 96.62 109 LEU A CA 1
ATOM 872 C C . LEU A 1 109 ? 1.018 6.07 -3.941 1 96.62 109 LEU A C 1
ATOM 874 O O . LEU A 1 109 ? 0.286 5.695 -3.021 1 96.62 109 LEU A O 1
ATOM 878 N N . ILE A 1 110 ? 1.713 5.285 -4.688 1 89.88 110 ILE A N 1
ATOM 879 C CA . ILE A 1 110 ? 1.464 3.85 -4.664 1 89.88 110 ILE A CA 1
ATOM 880 C C . ILE A 1 110 ? 2.502 3.162 -3.779 1 89.88 110 ILE A C 1
ATOM 882 O O . ILE A 1 110 ? 3.605 3.678 -3.592 1 89.88 110 ILE A O 1
ATOM 886 N N . SER A 1 111 ? 2.115 2.049 -3.246 1 83.75 111 SER A N 1
ATOM 887 C CA . SER A 1 111 ? 2.996 1.131 -2.531 1 83.75 111 SER A CA 1
ATOM 888 C C . SER A 1 111 ? 3.717 1.835 -1.387 1 83.75 111 SER A C 1
ATOM 890 O O . SER A 1 111 ? 3.078 2.346 -0.464 1 83.75 111 SER A O 1
ATOM 892 N N . ASN A 1 112 ? 4.941 2.033 -1.54 1 92.06 112 ASN A N 1
ATOM 893 C CA . ASN A 1 112 ? 5.82 2.484 -0.465 1 92.06 112 ASN A CA 1
ATOM 894 C C . ASN A 1 112 ? 5.82 4.004 -0.34 1 92.06 112 ASN A C 1
ATOM 896 O O . ASN A 1 112 ? 6.266 4.551 0.672 1 92.06 112 ASN A O 1
ATOM 900 N N . SER A 1 113 ? 5.207 4.691 -1.232 1 96.5 113 SER A N 1
ATOM 901 C CA . SER A 1 113 ? 5.398 6.137 -1.327 1 96.5 113 SER A CA 1
ATOM 902 C C . SER A 1 113 ? 4.523 6.875 -0.32 1 96.5 113 SER A C 1
ATOM 904 O O . SER A 1 113 ? 4.98 7.82 0.327 1 96.5 113 SER A O 1
ATOM 906 N N . LEU A 1 114 ? 3.324 6.43 -0.143 1 98.25 114 LEU A N 1
ATOM 907 C CA . LEU A 1 114 ? 2.418 7.172 0.728 1 98.25 114 LEU A CA 1
ATOM 908 C C . LEU A 1 114 ? 2.883 7.105 2.18 1 98.25 114 LEU A C 1
ATOM 910 O O . LEU A 1 114 ? 2.898 8.117 2.877 1 98.25 114 LEU A O 1
ATOM 914 N N . PRO A 1 115 ? 3.307 5.941 2.682 1 98.25 115 PRO A N 1
ATOM 915 C CA . PRO A 1 115 ? 3.828 5.918 4.051 1 98.25 115 PRO A CA 1
ATOM 916 C C . PRO A 1 115 ? 5.055 6.809 4.227 1 98.25 115 PRO A C 1
ATOM 918 O O . PRO A 1 115 ? 5.246 7.398 5.297 1 98.25 115 PRO A O 1
ATOM 921 N N . ARG A 1 116 ? 5.852 6.914 3.203 1 98.69 116 ARG A N 1
ATOM 922 C CA . ARG A 1 116 ? 7.016 7.793 3.279 1 98.69 116 ARG A CA 1
ATOM 923 C C . ARG A 1 116 ? 6.594 9.25 3.4 1 98.69 116 ARG A C 1
ATOM 925 O O . ARG A 1 116 ? 7.074 9.969 4.277 1 98.69 116 ARG A O 1
ATOM 932 N N . VAL A 1 117 ? 5.656 9.625 2.561 1 98.81 117 VAL A N 1
ATOM 933 C CA . VAL A 1 117 ? 5.211 11.016 2.543 1 98.81 117 VAL A CA 1
ATOM 934 C C . VAL A 1 117 ? 4.477 11.344 3.84 1 98.81 117 VAL A C 1
ATOM 936 O O . VAL A 1 117 ? 4.66 12.422 4.41 1 98.81 117 VAL A O 1
ATOM 939 N N . THR A 1 118 ? 3.67 10.414 4.363 1 98.75 118 THR A N 1
ATOM 940 C CA . THR A 1 118 ? 2.943 10.664 5.602 1 98.75 118 THR A CA 1
ATOM 941 C C . THR A 1 118 ? 3.906 10.781 6.781 1 98.75 118 THR A C 1
ATOM 943 O O . THR A 1 118 ? 3.686 11.578 7.691 1 98.75 118 THR A O 1
ATOM 946 N N . GLU A 1 119 ? 4.953 9.977 6.746 1 98.81 119 GLU A N 1
ATOM 947 C CA . GLU A 1 119 ? 5.969 10.141 7.781 1 98.81 119 GLU A CA 1
ATOM 948 C C . GLU A 1 119 ? 6.668 11.492 7.66 1 98.81 119 GLU A C 1
ATOM 950 O O . GLU A 1 119 ? 6.949 12.141 8.664 1 98.81 119 GLU A O 1
ATOM 955 N N . GLY A 1 120 ? 6.934 11.906 6.441 1 98.88 120 GLY A N 1
ATOM 956 C CA . GLY A 1 120 ? 7.469 13.242 6.223 1 98.88 120 GLY A CA 1
ATOM 957 C C . GLY A 1 120 ? 6.586 14.336 6.785 1 98.88 120 GLY A C 1
ATOM 958 O O . GLY A 1 120 ? 7.078 15.258 7.445 1 98.88 120 GLY A O 1
ATOM 959 N N . VAL A 1 121 ? 5.309 14.211 6.543 1 98.94 121 VAL A N 1
ATOM 960 C CA . VAL A 1 121 ? 4.348 15.188 7.031 1 98.94 121 VAL A CA 1
ATOM 961 C C . VAL A 1 121 ? 4.34 15.195 8.555 1 98.94 121 VAL A C 1
ATOM 963 O O . VAL A 1 121 ? 4.359 16.25 9.18 1 98.94 121 VAL A O 1
ATOM 966 N N . ARG A 1 122 ? 4.309 14.039 9.156 1 98.88 122 ARG A N 1
ATOM 967 C CA . ARG A 1 122 ? 4.328 13.93 10.609 1 98.88 122 ARG A CA 1
ATOM 968 C C . ARG A 1 122 ? 5.547 14.625 11.195 1 98.88 122 ARG A C 1
ATOM 970 O O . ARG A 1 122 ? 5.43 15.383 12.164 1 98.88 122 ARG A O 1
ATOM 977 N N . LEU A 1 123 ? 6.695 14.383 10.617 1 98.69 123 LEU A N 1
ATOM 978 C CA . LEU A 1 123 ? 7.938 14.969 11.117 1 98.69 123 LEU A CA 1
ATOM 979 C C . LEU A 1 123 ? 7.984 16.469 10.836 1 98.69 123 LEU A C 1
ATOM 981 O O . LEU A 1 123 ? 8.539 17.234 11.625 1 98.69 123 LEU A O 1
ATOM 985 N N . ALA A 1 124 ? 7.398 16.875 9.734 1 98.56 124 ALA A N 1
ATOM 986 C CA . ALA A 1 124 ? 7.324 18.312 9.422 1 98.56 124 ALA A CA 1
ATOM 987 C C . ALA A 1 124 ? 6.484 19.047 10.453 1 98.56 124 ALA A C 1
ATOM 989 O O . ALA A 1 124 ? 6.727 20.234 10.727 1 98.56 124 ALA A O 1
ATOM 990 N N . LEU A 1 125 ? 5.488 18.406 10.969 1 97.75 125 LEU A N 1
ATOM 991 C CA . LEU A 1 125 ? 4.68 19 12.031 1 97.75 125 LEU A CA 1
ATOM 992 C C . LEU A 1 125 ? 5.48 19.125 13.32 1 97.75 125 LEU A C 1
ATOM 994 O O . LEU A 1 125 ? 5.277 20.062 14.094 1 97.75 125 LEU A O 1
ATOM 998 N N . ARG A 1 126 ? 6.367 18.234 13.578 1 96.5 126 ARG A N 1
ATOM 999 C CA . ARG A 1 126 ? 7.246 18.281 14.742 1 96.5 126 ARG A CA 1
ATOM 1000 C C . ARG A 1 126 ? 8.312 19.359 14.586 1 96.5 126 ARG A C 1
ATOM 1002 O O . ARG A 1 126 ? 8.719 19.984 15.562 1 96.5 126 ARG A O 1
ATOM 1009 N N . TYR A 1 127 ? 8.781 19.516 13.352 1 97.44 127 TYR A N 1
ATOM 1010 C CA . TYR A 1 127 ? 9.797 20.5 13.023 1 97.44 127 TYR A CA 1
ATOM 1011 C C . TYR A 1 127 ? 9.234 21.578 12.086 1 97.44 127 TYR A C 1
ATOM 1013 O O . TYR A 1 127 ? 9.508 21.562 10.883 1 97.44 127 TYR A O 1
ATOM 1021 N N . PRO A 1 128 ? 8.594 22.562 12.617 1 95.81 128 PRO A N 1
ATOM 1022 C CA . PRO A 1 128 ? 7.828 23.516 11.812 1 95.81 128 PRO A CA 1
ATOM 1023 C C . PRO A 1 128 ? 8.719 24.391 10.938 1 95.81 128 PRO A C 1
ATOM 1025 O O . PRO A 1 128 ? 8.242 25 9.977 1 95.81 128 PRO A O 1
ATOM 1028 N N . GLN A 1 129 ? 10 24.438 11.211 1 95.62 129 GLN A N 1
ATOM 1029 C CA . GLN A 1 129 ? 10.906 25.281 10.438 1 95.62 129 GLN A CA 1
ATOM 1030 C C . GLN A 1 129 ? 11.531 24.516 9.281 1 95.62 129 GLN A C 1
ATOM 1032 O O . GLN A 1 129 ? 12.188 25.094 8.422 1 95.62 129 GLN A O 1
ATOM 1037 N N . ALA A 1 130 ? 11.273 23.25 9.25 1 97.88 130 ALA A N 1
ATOM 1038 C CA . ALA A 1 130 ? 11.938 22.422 8.266 1 97.88 130 ALA A CA 1
ATOM 1039 C C . ALA A 1 130 ? 11.234 22.484 6.91 1 97.88 130 ALA A C 1
ATOM 1041 O O . ALA A 1 130 ? 10 22.531 6.848 1 97.88 130 ALA A O 1
ATOM 1042 N N . THR A 1 131 ? 12.031 22.562 5.848 1 98.44 131 THR A N 1
ATOM 1043 C CA . THR A 1 131 ? 11.531 22.375 4.488 1 98.44 131 THR A CA 1
ATOM 1044 C C . THR A 1 131 ? 11.461 20.891 4.133 1 98.44 131 THR A C 1
ATOM 1046 O O . THR A 1 131 ? 12.414 20.141 4.363 1 98.44 131 THR A O 1
ATOM 1049 N N . LEU A 1 132 ? 10.328 20.531 3.643 1 98.69 132 LEU A N 1
ATOM 1050 C CA . LEU A 1 132 ? 10.133 19.172 3.156 1 98.69 132 LEU A CA 1
ATOM 1051 C C . LEU A 1 132 ? 10.594 19.031 1.708 1 98.69 132 LEU A C 1
ATOM 1053 O O . LEU A 1 132 ? 9.992 19.625 0.806 1 98.69 132 LEU A O 1
ATOM 1057 N N . ILE A 1 133 ? 11.656 18.312 1.523 1 98.88 133 ILE A N 1
ATOM 1058 C CA . ILE A 1 133 ? 12.219 18.094 0.195 1 98.88 133 ILE A CA 1
ATOM 1059 C C . ILE A 1 133 ? 11.773 16.719 -0.334 1 98.88 133 ILE A C 1
ATOM 1061 O O . ILE A 1 133 ? 12.008 15.695 0.307 1 98.88 133 ILE A O 1
ATOM 1065 N N . PHE A 1 134 ? 11.094 16.734 -1.435 1 98.81 134 PHE A N 1
ATOM 1066 C CA . PHE A 1 134 ? 10.703 15.492 -2.104 1 98.81 134 PHE A CA 1
ATOM 1067 C C . PHE A 1 134 ? 11.609 15.227 -3.305 1 98.81 134 PHE A C 1
ATOM 1069 O O . PHE A 1 134 ? 12 16.156 -4.016 1 98.81 134 PHE A O 1
ATOM 1076 N N . THR A 1 135 ? 11.875 13.914 -3.498 1 97.88 135 THR A N 1
ATOM 1077 C CA . THR A 1 135 ? 12.719 13.562 -4.633 1 97.88 135 THR A CA 1
ATOM 1078 C C . THR A 1 135 ? 12.047 12.508 -5.508 1 97.88 135 THR A C 1
ATOM 1080 O O . THR A 1 135 ? 11.305 11.664 -5.008 1 97.88 135 THR A O 1
ATOM 1083 N N . GLY A 1 136 ? 12.305 12.602 -6.77 1 94.44 136 GLY A N 1
ATOM 1084 C CA . GLY A 1 136 ? 11.844 11.617 -7.73 1 94.44 136 GLY A CA 1
ATOM 1085 C C . GLY A 1 136 ? 11.516 12.211 -9.086 1 94.44 136 GLY A C 1
ATOM 1086 O O . GLY A 1 136 ? 10.852 13.25 -9.172 1 94.44 136 GLY A O 1
ATOM 1087 N N . GLY A 1 137 ? 11.914 11.578 -10.102 1 91.5 137 GLY A N 1
ATOM 1088 C CA . GLY A 1 137 ? 11.781 12.062 -11.469 1 91.5 137 GLY A CA 1
ATOM 1089 C C . GLY A 1 137 ? 10.43 11.766 -12.078 1 91.5 137 GLY A C 1
ATOM 1090 O O . GLY A 1 137 ? 9.492 11.383 -11.375 1 91.5 137 GLY A O 1
ATOM 1091 N N . PRO A 1 138 ? 10.352 12.109 -13.359 1 88.69 138 PRO A N 1
ATOM 1092 C CA . PRO A 1 138 ? 9.07 11.961 -14.055 1 88.69 138 PRO A CA 1
ATOM 1093 C C . PRO A 1 138 ? 8.711 10.5 -14.328 1 88.69 138 PRO A C 1
ATOM 1095 O O . PRO A 1 138 ? 9.594 9.656 -14.438 1 88.69 138 PRO A O 1
ATOM 1098 N N . GLY A 1 139 ? 7.414 10.258 -14.289 1 84.94 139 GLY A N 1
ATOM 1099 C CA . GLY A 1 139 ? 6.906 8.984 -14.781 1 84.94 139 GLY A CA 1
ATOM 1100 C C . GLY A 1 139 ? 6.574 9.016 -16.266 1 84.94 139 GLY A C 1
ATOM 1101 O O . GLY A 1 139 ? 7.215 9.727 -17.031 1 84.94 139 GLY A O 1
ATOM 1102 N N . ALA A 1 140 ? 5.727 8.062 -16.625 1 84.62 140 ALA A N 1
ATOM 1103 C CA . ALA A 1 140 ? 5.305 8.008 -18.016 1 84.62 140 ALA A CA 1
ATOM 1104 C C . ALA A 1 140 ? 4.547 9.266 -18.406 1 84.62 140 ALA A C 1
ATOM 1106 O O . ALA A 1 140 ? 4.473 9.609 -19.594 1 84.62 140 ALA A O 1
ATOM 1107 N N . ASN A 1 141 ? 4.07 9.797 -17.25 1 77.81 141 ASN A N 1
ATOM 1108 C CA . ASN A 1 141 ? 3.406 11.078 -17.453 1 77.81 141 ASN A CA 1
ATOM 1109 C C . ASN A 1 141 ? 4.352 12.25 -17.219 1 77.81 141 ASN A C 1
ATOM 1111 O O . ASN A 1 141 ? 5.527 12.055 -16.906 1 77.81 141 ASN A O 1
ATOM 1115 N N . SER A 1 142 ? 3.938 13.516 -17.312 1 77.19 142 SER A N 1
ATOM 1116 C CA . SER A 1 142 ? 4.785 14.695 -17.266 1 77.19 142 SER A CA 1
ATOM 1117 C C . SER A 1 142 ? 5.035 15.148 -15.836 1 77.19 142 SER A C 1
ATOM 1119 O O . SER A 1 142 ? 6.023 15.836 -15.555 1 77.19 142 SER A O 1
ATOM 1121 N N . ILE A 1 143 ? 4.23 14.672 -14.898 1 91 143 ILE A N 1
ATOM 1122 C CA . ILE A 1 143 ? 4.523 15.109 -13.539 1 91 143 ILE A CA 1
ATOM 1123 C C . ILE A 1 143 ? 5.504 14.141 -12.883 1 91 143 ILE A C 1
ATOM 1125 O O . ILE A 1 143 ? 5.516 12.945 -13.203 1 91 143 ILE A O 1
ATOM 1129 N N . SER A 1 144 ? 6.332 14.641 -12.016 1 94.88 144 SER A N 1
ATOM 1130 C CA . SER A 1 144 ? 7.328 13.82 -11.336 1 94.88 144 SER A CA 1
ATOM 1131 C C . SER A 1 144 ? 6.766 13.234 -10.047 1 94.88 144 SER A C 1
ATOM 1133 O O . SER A 1 144 ? 5.762 13.719 -9.523 1 94.88 144 SER A O 1
ATOM 1135 N N . SER A 1 145 ? 7.441 12.18 -9.648 1 95.25 145 SER A N 1
ATOM 1136 C CA . SER A 1 145 ? 7.137 11.609 -8.336 1 95.25 145 SER A CA 1
ATOM 1137 C C . SER A 1 145 ? 7.242 12.664 -7.238 1 95.25 145 SER A C 1
ATOM 1139 O O . SER A 1 145 ? 6.414 12.695 -6.324 1 95.25 145 SER A O 1
ATOM 1141 N N . ALA A 1 146 ? 8.227 13.516 -7.34 1 98.12 146 ALA A N 1
ATOM 1142 C CA . ALA A 1 146 ? 8.461 14.562 -6.344 1 98.12 146 ALA A CA 1
ATOM 1143 C C . ALA A 1 146 ? 7.293 15.539 -6.297 1 98.12 146 ALA A C 1
ATOM 1145 O O . ALA A 1 146 ? 6.844 15.922 -5.215 1 98.12 146 ALA A O 1
ATOM 1146 N N . GLU A 1 147 ? 6.805 15.93 -7.395 1 97.88 147 GLU A N 1
ATOM 1147 C CA . GLU A 1 147 ? 5.68 16.859 -7.465 1 97.88 147 GLU A CA 1
ATOM 1148 C C . GLU A 1 147 ? 4.41 16.219 -6.898 1 97.88 147 GLU A C 1
ATOM 1150 O O . GLU A 1 147 ? 3.658 16.875 -6.172 1 97.88 147 GLU A O 1
ATOM 1155 N N . ALA A 1 148 ? 4.145 14.961 -7.27 1 97.25 148 ALA A N 1
ATOM 1156 C CA . ALA A 1 148 ? 2.988 14.258 -6.727 1 97.25 148 ALA A CA 1
ATOM 1157 C C . ALA A 1 148 ? 3.059 14.18 -5.207 1 97.25 148 ALA A C 1
ATOM 1159 O O . ALA A 1 148 ? 2.061 14.414 -4.52 1 97.25 148 ALA A O 1
ATOM 1160 N N . ALA A 1 149 ? 4.234 13.875 -4.711 1 98.5 149 ALA A N 1
ATOM 1161 C CA . ALA A 1 149 ? 4.434 13.781 -3.27 1 98.5 149 ALA A CA 1
ATOM 1162 C C . ALA A 1 149 ? 4.191 15.125 -2.594 1 98.5 149 ALA A C 1
ATOM 1164 O O . ALA A 1 149 ? 3.547 15.195 -1.546 1 98.5 149 ALA A O 1
ATOM 1165 N N . ALA A 1 150 ? 4.684 16.156 -3.197 1 98.69 150 ALA A N 1
ATOM 1166 C CA . ALA A 1 150 ? 4.48 17.5 -2.658 1 98.69 150 ALA A CA 1
ATOM 1167 C C . ALA A 1 150 ? 2.998 17.859 -2.607 1 98.69 150 ALA A C 1
ATOM 1169 O O . ALA A 1 150 ? 2.521 18.406 -1.615 1 98.69 150 ALA A O 1
ATOM 1170 N N . GLN A 1 151 ? 2.307 17.531 -3.646 1 98.44 151 GLN A N 1
ATOM 1171 C CA . GLN A 1 151 ? 0.874 17.812 -3.693 1 98.44 151 GLN A CA 1
ATOM 1172 C C . GLN A 1 151 ? 0.14 17.078 -2.576 1 98.44 151 GLN A C 1
ATOM 1174 O O . GLN A 1 151 ? -0.77 17.625 -1.955 1 98.44 151 GLN A O 1
ATOM 1179 N N . VAL A 1 152 ? 0.55 15.859 -2.352 1 98.75 152 VAL A N 1
ATOM 1180 C CA . VAL A 1 152 ? -0.081 15.086 -1.288 1 98.75 152 VAL A CA 1
ATOM 1181 C C . VAL A 1 152 ? 0.218 15.727 0.066 1 98.75 152 VAL A C 1
ATOM 1183 O O . VAL A 1 152 ? -0.685 15.906 0.886 1 98.75 152 VAL A O 1
ATOM 1186 N N . ALA A 1 153 ? 1.463 16.078 0.294 1 98.88 153 ALA A N 1
ATOM 1187 C CA . ALA A 1 153 ? 1.822 16.719 1.555 1 98.88 153 ALA A CA 1
ATOM 1188 C C . ALA A 1 153 ? 1.027 18 1.76 1 98.88 153 ALA A C 1
ATOM 1190 O O . ALA A 1 153 ? 0.558 18.281 2.865 1 98.88 153 ALA A O 1
ATOM 1191 N N . GLN A 1 154 ? 0.882 18.75 0.722 1 98.81 154 GLN A N 1
ATOM 1192 C CA . GLN A 1 154 ? 0.121 20 0.782 1 98.81 154 GLN A CA 1
ATOM 1193 C C . GLN A 1 154 ? -1.353 19.734 1.075 1 98.81 154 GLN A C 1
ATOM 1195 O O . GLN A 1 154 ? -1.979 20.453 1.852 1 98.81 154 GLN A O 1
ATOM 1200 N N . SER A 1 155 ? -1.847 18.656 0.498 1 98.69 155 SER A N 1
ATOM 1201 C CA . SER A 1 155 ? -3.234 18.297 0.752 1 98.69 155 SER A CA 1
ATOM 1202 C C . SER A 1 155 ? -3.438 17.875 2.205 1 98.69 155 SER A C 1
ATOM 1204 O O . SER A 1 155 ? -4.566 17.859 2.699 1 98.69 155 SER A O 1
ATOM 1206 N N . LEU A 1 156 ? -2.348 17.562 2.871 1 98.75 156 LEU A N 1
ATOM 1207 C CA . LEU A 1 156 ? -2.414 17.141 4.266 1 98.75 156 LEU A CA 1
ATOM 1208 C C . LEU A 1 156 ? -2.02 18.297 5.195 1 98.75 156 LEU A C 1
ATOM 1210 O O . LEU A 1 156 ? -1.745 18.078 6.375 1 98.75 156 LEU A O 1
ATOM 1214 N N . GLY A 1 157 ? -1.86 19.469 4.68 1 98.31 157 GLY A N 1
ATOM 1215 C CA . GLY A 1 157 ? -1.793 20.641 5.535 1 98.31 157 GLY A CA 1
ATOM 1216 C C . GLY A 1 157 ? -0.426 21.297 5.543 1 98.31 157 GLY A C 1
ATOM 1217 O O . GLY A 1 157 ? -0.216 22.297 6.23 1 98.31 157 GLY A O 1
ATOM 1218 N N . ILE A 1 158 ? 0.521 20.797 4.793 1 98.81 158 ILE A N 1
ATOM 1219 C CA . ILE A 1 158 ? 1.827 21.438 4.719 1 98.81 158 ILE A CA 1
ATOM 1220 C C . ILE A 1 158 ? 1.784 22.578 3.697 1 98.81 158 ILE A C 1
ATOM 1222 O O . ILE A 1 158 ? 1.435 22.359 2.535 1 98.81 158 ILE A O 1
ATOM 1226 N N . PRO A 1 159 ? 2.105 23.797 4.105 1 98.44 159 PRO A N 1
ATOM 1227 C CA . PRO A 1 159 ? 2.098 24.906 3.158 1 98.44 159 PRO A CA 1
ATOM 1228 C C . PRO A 1 159 ? 3.029 24.688 1.972 1 98.44 159 PRO A C 1
ATOM 1230 O O . PRO A 1 159 ? 4.113 24.109 2.131 1 98.44 159 PRO A O 1
ATOM 1233 N N . ALA A 1 160 ? 2.617 25.172 0.823 1 98.38 160 ALA A N 1
ATOM 1234 C CA . ALA A 1 160 ? 3.379 24.984 -0.409 1 98.38 160 ALA A CA 1
ATOM 1235 C C . ALA A 1 160 ? 4.785 25.562 -0.279 1 98.38 160 ALA A C 1
ATOM 1237 O O . ALA A 1 160 ? 5.746 24.984 -0.805 1 98.38 160 ALA A O 1
ATOM 1238 N N . GLU A 1 161 ? 4.984 26.625 0.434 1 98.19 161 GLU A N 1
ATOM 1239 C CA . GLU A 1 161 ? 6.266 27.312 0.57 1 98.19 161 GLU A CA 1
ATOM 1240 C C . GLU A 1 161 ? 7.254 26.484 1.379 1 98.19 161 GLU A C 1
ATOM 1242 O O . GLU A 1 161 ? 8.461 26.75 1.363 1 98.19 161 GLU A O 1
ATOM 1247 N N . ARG A 1 162 ? 6.727 25.453 2.064 1 98.56 162 ARG A N 1
ATOM 1248 C CA . ARG A 1 162 ? 7.586 24.594 2.869 1 98.56 162 ARG A CA 1
ATOM 1249 C C . ARG A 1 162 ? 7.883 23.281 2.143 1 98.56 162 ARG A C 1
ATOM 1251 O O . ARG A 1 162 ? 8.406 22.344 2.742 1 98.56 162 ARG A O 1
ATOM 1258 N N . THR A 1 163 ? 7.441 23.172 0.91 1 98.75 163 THR A N 1
ATOM 1259 C CA . THR A 1 163 ? 7.711 21.969 0.132 1 98.75 163 THR A CA 1
ATOM 1260 C C . THR A 1 163 ? 8.586 22.297 -1.074 1 98.75 163 THR A C 1
ATOM 1262 O O . THR A 1 163 ? 8.422 23.344 -1.709 1 98.75 163 THR A O 1
ATOM 1265 N N . LEU A 1 164 ? 9.57 21.438 -1.322 1 98.69 164 LEU A N 1
ATOM 1266 C CA . LEU A 1 164 ? 10.492 21.594 -2.443 1 98.69 164 LEU A CA 1
ATOM 1267 C C . LEU A 1 164 ? 10.648 20.281 -3.205 1 98.69 164 LEU A C 1
ATOM 1269 O O . LEU A 1 164 ? 11.383 19.391 -2.771 1 98.69 164 LEU A O 1
ATOM 1273 N N . PRO A 1 165 ? 9.977 20.156 -4.336 1 98.38 165 PRO A N 1
ATOM 1274 C CA . PRO A 1 165 ? 10.164 18.953 -5.16 1 98.38 165 PRO A CA 1
ATOM 1275 C C . PRO A 1 165 ? 11.414 19.031 -6.035 1 98.38 165 PRO A C 1
ATOM 1277 O O . PRO A 1 165 ? 11.594 19.984 -6.789 1 98.38 165 PRO A O 1
ATOM 1280 N N . LEU A 1 166 ? 12.281 18.062 -5.887 1 98.12 166 LEU A N 1
ATOM 1281 C CA . LEU A 1 166 ? 13.398 17.859 -6.805 1 98.12 166 LEU A CA 1
ATOM 1282 C C . LEU A 1 166 ? 13.031 16.891 -7.91 1 98.12 166 LEU A C 1
ATOM 1284 O O . LEU A 1 166 ? 13.023 15.672 -7.695 1 98.12 166 LEU A O 1
ATOM 1288 N N . VAL A 1 167 ? 12.836 17.359 -9.133 1 95.69 167 VAL A N 1
ATOM 1289 C CA . VAL A 1 167 ? 12.039 16.641 -10.125 1 95.69 167 VAL A CA 1
ATOM 1290 C C . VAL A 1 167 ? 12.953 15.953 -11.125 1 95.69 167 VAL A C 1
ATOM 1292 O O . VAL A 1 167 ? 12.5 15.172 -11.969 1 95.69 167 VAL A O 1
ATOM 1295 N N . LEU A 1 168 ? 14.242 16 -10.984 1 90.69 168 LEU A N 1
ATOM 1296 C CA . LEU A 1 168 ? 15.125 15.562 -12.055 1 90.69 168 LEU A CA 1
ATOM 1297 C C . LEU A 1 168 ? 15.664 14.164 -11.773 1 90.69 168 LEU A C 1
ATOM 1299 O O . LEU A 1 168 ? 15.836 13.359 -12.695 1 90.69 168 LEU A O 1
ATOM 1303 N N . PRO A 1 169 ? 15.906 13.812 -10.516 1 92 169 PRO A N 1
ATOM 1304 C CA . PRO A 1 169 ? 16.594 12.547 -10.258 1 92 169 PRO A CA 1
ATOM 1305 C C . PRO A 1 169 ? 15.797 11.328 -10.711 1 92 169 PRO A C 1
ATOM 1307 O O . PRO A 1 169 ? 14.57 11.305 -10.57 1 92 169 PRO A O 1
ATOM 1310 N N . LYS A 1 170 ? 16.531 10.344 -11.18 1 88.69 170 LYS A N 1
ATOM 1311 C CA . LYS A 1 170 ? 15.883 9.156 -11.727 1 88.69 170 LYS A CA 1
ATOM 1312 C C . LYS A 1 170 ? 16.125 7.941 -10.844 1 88.69 170 LYS A C 1
ATOM 1314 O O . LYS A 1 170 ? 15.445 6.926 -10.969 1 88.69 170 LYS A O 1
ATOM 1319 N N . ASP A 1 171 ? 17.203 8.023 -10.094 1 91.06 171 ASP A N 1
ATOM 1320 C CA . ASP A 1 171 ? 17.516 6.941 -9.172 1 91.06 171 ASP A CA 1
ATOM 1321 C C . ASP A 1 171 ? 18.094 7.488 -7.867 1 91.06 171 ASP A C 1
ATOM 1323 O O . ASP A 1 171 ? 18.266 8.695 -7.715 1 91.06 171 ASP A O 1
ATOM 1327 N N . THR A 1 172 ? 18.328 6.625 -6.918 1 94.44 172 THR A N 1
ATOM 1328 C CA . THR A 1 172 ? 18.688 7.035 -5.566 1 94.44 172 THR A CA 1
ATOM 1329 C C . THR A 1 172 ? 20.031 7.762 -5.551 1 94.44 172 THR A C 1
ATOM 1331 O O . THR A 1 172 ? 20.234 8.688 -4.762 1 94.44 172 THR A O 1
ATOM 1334 N N . GLU A 1 173 ? 20.922 7.363 -6.391 1 94.31 173 GLU A N 1
ATOM 1335 C CA . GLU A 1 173 ? 22.234 8.016 -6.48 1 94.31 173 GLU A CA 1
ATOM 1336 C C . GLU A 1 173 ? 22.078 9.469 -6.945 1 94.31 173 GLU A C 1
ATOM 1338 O O . GLU A 1 173 ? 22.703 10.367 -6.371 1 94.31 173 GLU A O 1
ATOM 1343 N N . GLU A 1 174 ? 21.281 9.633 -7.953 1 95.81 174 GLU A N 1
ATOM 1344 C CA . GLU A 1 174 ? 21 10.977 -8.438 1 95.81 174 GLU A CA 1
ATOM 1345 C C . GLU A 1 174 ? 20.234 11.797 -7.398 1 95.81 174 GLU A C 1
ATOM 1347 O O . GLU A 1 174 ? 20.438 13.008 -7.289 1 95.81 174 GLU A O 1
ATOM 1352 N N . GLU A 1 175 ? 19.344 11.164 -6.703 1 97 175 GLU A N 1
ATOM 1353 C CA . GLU A 1 175 ? 18.625 11.836 -5.637 1 97 175 GLU A CA 1
ATOM 1354 C C . GLU A 1 175 ? 19.578 12.422 -4.602 1 97 175 GLU A C 1
ATOM 1356 O O . GLU A 1 175 ? 19.438 13.578 -4.207 1 97 175 GLU A O 1
ATOM 1361 N N . ALA A 1 176 ? 20.547 11.602 -4.207 1 97.44 176 ALA A N 1
ATOM 1362 C CA . ALA A 1 176 ? 21.531 12.055 -3.23 1 97.44 176 ALA A CA 1
ATOM 1363 C C . ALA A 1 176 ? 22.312 13.258 -3.758 1 97.44 176 ALA A C 1
ATOM 1365 O O . ALA A 1 176 ? 22.547 14.219 -3.023 1 97.44 176 ALA A O 1
ATOM 1366 N N . ALA A 1 177 ? 22.656 13.219 -5 1 97.06 177 ALA A N 1
ATOM 1367 C CA . ALA A 1 177 ? 23.422 14.297 -5.617 1 97.06 177 ALA A CA 1
ATOM 1368 C C . ALA A 1 177 ? 22.609 15.594 -5.652 1 97.06 177 ALA A C 1
ATOM 1370 O O . ALA A 1 177 ? 23.141 16.672 -5.375 1 97.06 177 ALA A O 1
ATOM 1371 N N . GLU A 1 178 ? 21.375 15.5 -6.016 1 97.44 178 GLU A N 1
ATOM 1372 C CA . GLU A 1 178 ? 20.516 16.672 -6.102 1 97.44 178 GLU A CA 1
ATOM 1373 C C . GLU A 1 178 ? 20.234 17.25 -4.719 1 97.44 178 GLU A C 1
ATOM 1375 O O . GLU A 1 178 ? 20.156 18.469 -4.555 1 97.44 178 GLU A O 1
ATOM 1380 N N . VAL A 1 179 ? 20.031 16.375 -3.75 1 98.25 179 VAL A N 1
ATOM 1381 C CA . VAL A 1 179 ? 19.797 16.828 -2.381 1 98.25 179 VAL A CA 1
ATOM 1382 C C . VAL A 1 179 ? 21.016 17.594 -1.868 1 98.25 179 VAL A C 1
ATOM 1384 O O . VAL A 1 179 ? 20.875 18.609 -1.175 1 98.25 179 VAL A O 1
ATOM 1387 N N . LYS A 1 180 ? 22.156 17.141 -2.188 1 97.81 180 LYS A N 1
ATOM 1388 C CA . LYS A 1 180 ? 23.391 17.781 -1.742 1 97.81 180 LYS A CA 1
ATOM 1389 C C . LYS A 1 180 ? 23.438 19.25 -2.168 1 97.81 180 LYS A C 1
ATOM 1391 O O . LYS A 1 180 ? 23.875 20.109 -1.406 1 97.81 180 LYS A O 1
ATOM 1396 N N . LYS A 1 181 ? 22.922 19.531 -3.303 1 97.56 181 LYS A N 1
ATOM 1397 C CA . LYS A 1 181 ? 22.938 20.891 -3.834 1 97.56 181 LYS A CA 1
ATOM 1398 C C . LYS A 1 181 ? 22.078 21.828 -2.988 1 97.56 181 LYS A C 1
ATOM 1400 O O . LYS A 1 181 ? 22.312 23.031 -2.945 1 97.56 181 LYS A O 1
ATOM 1405 N N . VAL A 1 182 ? 21.125 21.25 -2.359 1 97.88 182 VAL A N 1
ATOM 1406 C CA . VAL A 1 182 ? 20.156 22.047 -1.624 1 97.88 182 VAL A CA 1
ATOM 1407 C C . VAL A 1 182 ? 20.578 22.156 -0.159 1 97.88 182 VAL A C 1
ATOM 1409 O O . VAL A 1 182 ? 20.594 23.25 0.414 1 97.88 182 VAL A O 1
ATOM 1412 N N . VAL A 1 183 ? 20.922 20.984 0.448 1 97.38 183 VAL A N 1
ATOM 1413 C CA . VAL A 1 183 ? 21.109 20.938 1.896 1 97.38 183 VAL A CA 1
ATOM 1414 C C . VAL A 1 183 ? 22.547 21.297 2.246 1 97.38 183 VAL A C 1
ATOM 1416 O O . VAL A 1 183 ? 22.828 21.703 3.377 1 97.38 183 VAL A O 1
ATOM 1419 N N . ASP A 1 184 ? 23.453 21.125 1.289 1 93.88 184 ASP A N 1
ATOM 1420 C CA . ASP A 1 184 ? 24.891 21.328 1.518 1 93.88 184 ASP A CA 1
ATOM 1421 C C . ASP A 1 184 ? 25.375 20.547 2.738 1 93.88 184 ASP A C 1
ATOM 1423 O O . ASP A 1 184 ? 25.297 19.328 2.764 1 93.88 184 ASP A O 1
ATOM 1427 N N . ASP A 1 185 ? 25.672 21.266 3.867 1 90.75 185 ASP A N 1
ATOM 1428 C CA . ASP A 1 185 ? 26.219 20.578 5.035 1 90.75 185 ASP A CA 1
ATOM 1429 C C . ASP A 1 185 ? 25.234 20.609 6.199 1 90.75 185 ASP A C 1
ATOM 1431 O O . ASP A 1 185 ? 25.547 20.156 7.301 1 90.75 185 ASP A O 1
ATOM 1435 N N . ALA A 1 186 ? 24.094 21.016 5.906 1 94.75 186 ALA A N 1
ATOM 1436 C CA . ALA A 1 186 ? 23.109 21.109 6.98 1 94.75 186 ALA A CA 1
ATOM 1437 C C . ALA A 1 186 ? 22.578 19.719 7.355 1 94.75 186 ALA A C 1
ATOM 1439 O O . ALA A 1 186 ? 22.375 18.875 6.48 1 94.75 186 ALA A O 1
ATOM 1440 N N . PRO A 1 187 ? 22.453 19.531 8.602 1 94.56 187 PRO A N 1
ATOM 1441 C CA . PRO A 1 187 ? 21.812 18.266 9.008 1 94.56 187 PRO A CA 1
ATOM 1442 C C . PRO A 1 187 ? 20.391 18.156 8.484 1 94.56 187 PRO A C 1
ATOM 1444 O O . PRO A 1 187 ? 19.672 19.156 8.398 1 94.56 187 PRO A O 1
ATOM 1447 N N . PHE A 1 188 ? 20 16.969 8.164 1 97.81 188 PHE A N 1
ATOM 1448 C CA . PHE A 1 188 ? 18.641 16.75 7.68 1 97.81 188 PHE A CA 1
ATOM 1449 C C . PHE A 1 188 ? 18.188 15.32 7.984 1 97.81 188 PHE A C 1
ATOM 1451 O O . PHE A 1 188 ? 19.016 14.43 8.164 1 97.81 188 PHE A O 1
ATOM 1458 N N . LEU A 1 189 ? 16.891 15.164 8.094 1 98.62 189 LEU A N 1
ATOM 1459 C CA . LEU A 1 189 ? 16.281 13.836 8.195 1 98.62 189 LEU A CA 1
ATOM 1460 C C . LEU A 1 189 ? 16.141 13.195 6.824 1 98.62 189 LEU A C 1
ATOM 1462 O O . LEU A 1 189 ? 15.781 13.875 5.852 1 98.62 189 LEU A O 1
ATOM 1466 N N . LEU A 1 190 ? 16.5 11.93 6.723 1 98.88 190 LEU A N 1
ATOM 1467 C CA . LEU A 1 190 ? 16.234 11.133 5.531 1 98.88 190 LEU A CA 1
ATOM 1468 C C . LEU A 1 190 ? 15.078 10.164 5.762 1 98.88 190 LEU A C 1
ATOM 1470 O O . LEU A 1 190 ? 15.211 9.219 6.539 1 98.88 190 LEU A O 1
ATOM 1474 N N . VAL A 1 191 ? 13.984 10.453 5.074 1 98.88 191 VAL A N 1
ATOM 1475 C CA . VAL A 1 191 ? 12.789 9.625 5.211 1 98.88 191 VAL A CA 1
ATOM 1476 C C . VAL A 1 191 ? 12.688 8.672 4.02 1 98.88 191 VAL A C 1
ATOM 1478 O O . VAL A 1 191 ? 12.586 9.117 2.871 1 98.88 191 VAL A O 1
ATOM 1481 N N . THR A 1 192 ? 12.656 7.422 4.254 1 98.69 192 THR A N 1
ATOM 1482 C CA . THR A 1 192 ? 12.391 6.375 3.275 1 98.69 192 THR A CA 1
ATOM 1483 C C . THR A 1 192 ? 11.969 5.082 3.973 1 98.69 192 THR A C 1
ATOM 1485 O O . THR A 1 192 ? 11.883 5.035 5.199 1 98.69 192 THR A O 1
ATOM 1488 N N . SER A 1 193 ? 11.602 4.082 3.203 1 98.31 193 SER A N 1
ATOM 1489 C CA . SER A 1 193 ? 11.188 2.803 3.764 1 98.31 193 SER A CA 1
ATOM 1490 C C . SER A 1 193 ? 12.305 2.164 4.574 1 98.31 193 SER A C 1
ATOM 1492 O O . SER A 1 193 ? 13.477 2.227 4.188 1 98.31 193 SER A O 1
ATOM 1494 N N . ALA A 1 194 ? 11.891 1.504 5.621 1 98.44 194 ALA A N 1
ATOM 1495 C CA . ALA A 1 194 ? 12.852 0.852 6.508 1 98.44 194 ALA A CA 1
ATOM 1496 C C . ALA A 1 194 ? 13.75 -0.108 5.73 1 98.44 194 ALA A C 1
ATOM 1498 O O . ALA A 1 194 ? 14.961 -0.164 5.969 1 98.44 194 ALA A O 1
ATOM 1499 N N . ASN A 1 195 ? 13.195 -0.799 4.785 1 97.75 195 ASN A N 1
ATOM 1500 C CA . ASN A 1 195 ? 13.953 -1.805 4.043 1 97.75 195 ASN A CA 1
ATOM 1501 C C . ASN A 1 195 ? 14.867 -1.165 3.002 1 97.75 195 ASN A C 1
ATOM 1503 O O . ASN A 1 195 ? 15.773 -1.818 2.479 1 97.75 195 ASN A O 1
ATOM 1507 N N . HIS A 1 196 ? 14.672 0.08 2.703 1 97.75 196 HIS A N 1
ATOM 1508 C CA . HIS A 1 196 ? 15.453 0.794 1.698 1 97.75 196 HIS A CA 1
ATOM 1509 C C . HIS A 1 196 ? 16.516 1.662 2.348 1 97.75 196 HIS A C 1
ATOM 1511 O O . HIS A 1 196 ? 17.453 2.121 1.675 1 97.75 196 HIS A O 1
ATOM 1517 N N . MET A 1 197 ? 16.453 1.901 3.621 1 98.38 197 MET A N 1
ATOM 1518 C CA . MET A 1 197 ? 17.25 2.908 4.328 1 98.38 197 MET A CA 1
ATOM 1519 C C . MET A 1 197 ? 18.734 2.602 4.23 1 98.38 197 MET A C 1
ATOM 1521 O O . MET A 1 197 ? 19.547 3.504 4.02 1 98.38 197 MET A O 1
ATOM 1525 N N . THR A 1 198 ? 19.094 1.306 4.352 1 97 198 THR A N 1
ATOM 1526 C CA . THR A 1 198 ? 20.516 0.939 4.312 1 97 198 THR A CA 1
ATOM 1527 C C . THR A 1 198 ? 21.125 1.318 2.971 1 97 198 THR A C 1
ATOM 1529 O O . THR A 1 198 ? 22.188 1.957 2.928 1 97 198 THR A O 1
ATOM 1532 N N . ARG A 1 199 ? 20.5 0.965 1.904 1 96.38 199 ARG A N 1
ATOM 1533 C CA . ARG A 1 199 ? 21.016 1.255 0.568 1 96.38 199 ARG A CA 1
ATOM 1534 C C . ARG A 1 199 ? 20.969 2.752 0.281 1 96.38 199 ARG A C 1
ATOM 1536 O O . ARG A 1 199 ? 21.906 3.301 -0.312 1 96.38 199 ARG A O 1
ATOM 1543 N N . ALA A 1 200 ? 19.891 3.412 0.714 1 97.62 200 ALA A N 1
ATOM 1544 C CA . ALA A 1 200 ? 19.75 4.852 0.509 1 97.62 200 ALA A CA 1
ATOM 1545 C C . ALA A 1 200 ? 20.859 5.617 1.231 1 97.62 200 ALA A C 1
ATOM 1547 O O . ALA A 1 200 ? 21.547 6.453 0.632 1 97.62 200 ALA A O 1
ATOM 1548 N N . LYS A 1 201 ? 21.031 5.328 2.469 1 97.25 201 LYS A N 1
ATOM 1549 C CA . LYS A 1 201 ? 22.047 6.016 3.273 1 97.25 201 LYS A CA 1
ATOM 1550 C C . LYS A 1 201 ? 23.438 5.852 2.67 1 97.25 201 LYS A C 1
ATOM 1552 O O . LYS A 1 201 ? 24.25 6.777 2.719 1 97.25 201 LYS A O 1
ATOM 1557 N N . ALA A 1 202 ? 23.719 4.715 2.137 1 96.44 202 ALA A N 1
ATOM 1558 C CA . ALA A 1 202 ? 25.016 4.473 1.515 1 96.44 202 ALA A CA 1
ATOM 1559 C C . ALA A 1 202 ? 25.266 5.441 0.361 1 96.44 202 ALA A C 1
ATOM 1561 O O . ALA A 1 202 ? 26.375 5.941 0.188 1 96.44 202 ALA A O 1
ATOM 1562 N N . PHE A 1 203 ? 24.281 5.734 -0.436 1 96.88 203 PHE A N 1
ATOM 1563 C CA . PHE A 1 203 ? 24.406 6.684 -1.535 1 96.88 203 PHE A CA 1
ATOM 1564 C C . PHE A 1 203 ? 24.641 8.094 -1.009 1 96.88 203 PHE A C 1
ATOM 1566 O O . PHE A 1 203 ? 25.453 8.836 -1.566 1 96.88 203 PHE A O 1
ATOM 1573 N N . PHE A 1 204 ? 23.953 8.414 0.036 1 97.88 204 PHE A N 1
ATOM 1574 C CA . PHE A 1 204 ? 24.094 9.742 0.614 1 97.88 204 PHE A CA 1
ATOM 1575 C C . PHE A 1 204 ? 25.469 9.898 1.268 1 97.88 204 PHE A C 1
ATOM 1577 O O . PHE A 1 204 ? 26.109 10.945 1.129 1 97.88 204 PHE A O 1
ATOM 1584 N N . ASP A 1 205 ? 25.906 8.859 1.943 1 96.38 205 ASP A N 1
ATOM 1585 C CA . ASP A 1 205 ? 27.234 8.875 2.555 1 96.38 205 ASP A CA 1
ATOM 1586 C C . ASP A 1 205 ? 28.328 9.016 1.495 1 96.38 205 ASP A C 1
ATOM 1588 O O . ASP A 1 205 ? 29.312 9.719 1.712 1 96.38 205 ASP A O 1
ATOM 1592 N N . ALA A 1 206 ? 28.156 8.398 0.401 1 94.75 206 ALA A N 1
ATOM 1593 C CA . ALA A 1 206 ? 29.125 8.438 -0.685 1 94.75 206 ALA A CA 1
ATOM 1594 C C . ALA A 1 206 ? 29.281 9.852 -1.238 1 94.75 206 ALA A C 1
ATOM 1596 O O . ALA A 1 206 ? 30.297 10.18 -1.843 1 94.75 206 ALA A O 1
ATOM 1597 N N . ARG A 1 207 ? 28.281 10.719 -1.015 1 95.25 207 ARG A N 1
ATOM 1598 C CA . ARG A 1 207 ? 28.328 12.102 -1.468 1 95.25 207 ARG A CA 1
ATOM 1599 C C . ARG A 1 207 ? 28.781 13.031 -0.349 1 95.25 207 ARG A C 1
ATOM 1601 O O . ARG A 1 207 ? 28.672 14.258 -0.467 1 95.25 207 ARG A O 1
ATOM 1608 N N . GLY A 1 208 ? 29.188 12.453 0.783 1 95.62 208 GLY A N 1
ATOM 1609 C CA . GLY A 1 208 ? 29.672 13.234 1.911 1 95.62 208 GLY A CA 1
ATOM 1610 C C . GLY A 1 208 ? 28.562 13.758 2.801 1 95.62 208 GLY A C 1
ATOM 1611 O O . GLY A 1 208 ? 28.797 14.625 3.645 1 95.62 208 GLY A O 1
ATOM 1612 N N . LEU A 1 209 ? 27.422 13.211 2.492 1 96.12 209 LEU A N 1
ATOM 1613 C CA . LEU A 1 209 ? 26.297 13.586 3.338 1 96.12 209 LEU A CA 1
ATOM 1614 C C . LEU A 1 209 ? 26.156 12.625 4.516 1 96.12 209 LEU A C 1
ATOM 1616 O O . LEU A 1 209 ? 26.75 11.539 4.508 1 96.12 209 LEU A O 1
ATOM 1620 N N . HIS A 1 210 ? 25.609 12.969 5.637 1 93.06 210 HIS A N 1
ATOM 1621 C CA . HIS A 1 210 ? 25.375 12.156 6.824 1 93.06 210 HIS A CA 1
ATOM 1622 C C . HIS A 1 210 ? 23.953 12.359 7.363 1 93.06 210 HIS A C 1
ATOM 1624 O O . HIS A 1 210 ? 23.781 12.859 8.477 1 93.06 210 HIS A O 1
ATOM 1630 N N . PRO A 1 211 ? 23.047 11.844 6.594 1 97.31 211 PRO A N 1
ATOM 1631 C CA . PRO A 1 211 ? 21.656 12.086 7 1 97.31 211 PRO A CA 1
ATOM 1632 C C . PRO A 1 211 ? 21.281 11.352 8.281 1 97.31 211 PRO A C 1
ATOM 1634 O O . PRO A 1 211 ? 21.859 10.305 8.594 1 97.31 211 PRO A O 1
ATOM 1637 N N . ILE A 1 212 ? 20.391 11.906 9.039 1 98.12 212 ILE A N 1
ATOM 1638 C CA . ILE A 1 212 ? 19.766 11.242 10.18 1 98.12 212 ILE A CA 1
ATOM 1639 C C . ILE A 1 212 ? 18.594 10.383 9.695 1 98.12 212 ILE A C 1
ATOM 1641 O O . ILE A 1 212 ? 17.625 10.891 9.141 1 98.12 212 ILE A O 1
ATOM 1645 N N . PRO A 1 213 ? 18.672 9.078 9.906 1 98.5 213 PRO A N 1
ATOM 1646 C CA . PRO A 1 213 ? 17.641 8.203 9.359 1 98.5 213 PRO A CA 1
ATOM 1647 C C . PRO A 1 213 ? 16.281 8.406 10.039 1 98.5 213 PRO A C 1
ATOM 1649 O O . PRO A 1 213 ? 16.219 8.516 11.266 1 98.5 213 PRO A O 1
ATOM 1652 N N . ALA A 1 214 ? 15.242 8.484 9.328 1 98.81 214 ALA A N 1
ATOM 1653 C CA . ALA A 1 214 ? 13.852 8.477 9.766 1 98.81 214 ALA A CA 1
ATOM 1654 C C . ALA A 1 214 ? 13.047 7.43 9.008 1 98.81 214 ALA A C 1
ATOM 1656 O O . ALA A 1 214 ? 12.289 7.758 8.086 1 98.81 214 ALA A O 1
ATOM 1657 N N . PRO A 1 215 ? 13.125 6.199 9.484 1 98.81 215 PRO A N 1
ATOM 1658 C CA . PRO A 1 215 ? 12.5 5.094 8.758 1 98.81 215 PRO A CA 1
ATOM 1659 C C . PRO A 1 215 ? 10.977 5.191 8.727 1 98.81 215 PRO A C 1
ATOM 1661 O O . PRO A 1 215 ? 10.359 5.562 9.727 1 98.81 215 PRO A O 1
ATOM 1664 N N . ALA A 1 216 ? 10.406 4.965 7.609 1 98.38 216 ALA A N 1
ATOM 1665 C CA . ALA A 1 216 ? 8.969 4.844 7.383 1 98.38 216 ALA A CA 1
ATOM 1666 C C . ALA A 1 216 ? 8.617 3.48 6.793 1 98.38 216 ALA A C 1
ATOM 1668 O O . ALA A 1 216 ? 9.5 2.646 6.578 1 98.38 216 ALA A O 1
ATOM 1669 N N . ASN A 1 217 ? 7.387 3.221 6.609 1 97.81 217 ASN A N 1
ATOM 1670 C CA . ASN A 1 217 ? 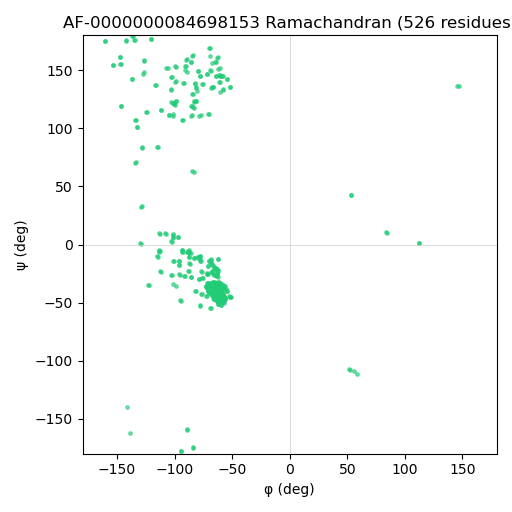6.902 2.07 5.852 1 97.81 217 ASN A CA 1
ATOM 1671 C C . ASN A 1 217 ? 7.508 0.767 6.367 1 97.81 217 ASN A C 1
ATOM 1673 O O . ASN A 1 217 ? 8.062 -0.014 5.59 1 97.81 217 ASN A O 1
ATOM 1677 N N . GLN A 1 218 ? 7.609 0.57 7.672 1 97.75 218 GLN A N 1
ATOM 1678 C CA . GLN A 1 218 ? 7.91 -0.753 8.211 1 97.75 218 GLN A CA 1
ATOM 1679 C C . GLN A 1 218 ? 6.875 -1.778 7.762 1 97.75 218 GLN A C 1
ATOM 1681 O O . GLN A 1 218 ? 5.668 -1.532 7.855 1 97.75 218 GLN A O 1
ATOM 1686 N N . LEU A 1 219 ? 7.355 -2.9 7.305 1 97.31 219 LEU A N 1
ATOM 1687 C CA . LEU A 1 219 ? 6.438 -3.844 6.676 1 97.31 219 LEU A CA 1
ATOM 1688 C C . LEU A 1 219 ? 6.473 -5.191 7.383 1 97.31 219 LEU A C 1
ATOM 1690 O O . LEU A 1 219 ? 5.453 -5.887 7.461 1 97.31 219 LEU A O 1
ATOM 1694 N N . ALA A 1 220 ? 7.621 -5.602 7.879 1 97.75 220 ALA A N 1
ATOM 1695 C CA . ALA A 1 220 ? 7.75 -6.934 8.469 1 97.75 220 ALA A CA 1
ATOM 1696 C C . ALA A 1 220 ? 7.004 -7.016 9.797 1 97.75 220 ALA A C 1
ATOM 1698 O O . ALA A 1 220 ? 7.449 -6.453 10.797 1 97.75 220 ALA A O 1
ATOM 1699 N N . VAL A 1 221 ? 5.992 -7.766 9.812 1 96.12 221 VAL A N 1
ATOM 1700 C CA . VAL A 1 221 ? 5.121 -7.832 10.977 1 96.12 221 VAL A CA 1
ATOM 1701 C C . VAL A 1 221 ? 5.68 -8.844 11.977 1 96.12 221 VAL A C 1
ATOM 1703 O O . VAL A 1 221 ? 5.801 -10.031 11.672 1 96.12 221 VAL A O 1
ATOM 1706 N N . THR A 1 222 ? 5.969 -8.328 13.117 1 93.69 222 THR A N 1
ATOM 1707 C CA . THR A 1 222 ? 6.488 -9.188 14.172 1 93.69 222 THR A CA 1
ATOM 1708 C C . THR A 1 222 ? 5.492 -9.297 15.328 1 93.69 222 THR A C 1
ATOM 1710 O O . THR A 1 222 ? 5.723 -10.039 16.281 1 93.69 222 THR A O 1
ATOM 1713 N N . THR A 1 223 ? 4.422 -8.531 15.273 1 93.62 223 THR A N 1
ATOM 1714 C CA . THR A 1 223 ? 3.355 -8.578 16.266 1 93.62 223 THR A CA 1
ATOM 1715 C C . THR A 1 223 ? 2.365 -9.695 15.945 1 93.62 223 THR A C 1
ATOM 1717 O O . THR A 1 223 ? 2.361 -10.227 14.828 1 93.62 223 THR A O 1
ATOM 1720 N N . PRO A 1 224 ? 1.538 -10.102 16.891 1 92.94 224 PRO A N 1
ATOM 1721 C CA . PRO A 1 224 ? 0.62 -11.227 16.672 1 92.94 224 PRO A CA 1
ATOM 1722 C C . PRO A 1 224 ? -0.369 -10.977 15.547 1 92.94 224 PRO A C 1
ATOM 1724 O O . PRO A 1 224 ? -0.861 -9.852 15.391 1 92.94 224 PRO A O 1
ATOM 1727 N N . LEU A 1 225 ? -0.587 -12.016 14.781 1 93.19 225 LEU A N 1
ATOM 1728 C CA . LEU A 1 225 ? -1.595 -12.078 13.727 1 93.19 225 LEU A CA 1
ATOM 1729 C C . LEU A 1 225 ? -2.5 -13.297 13.914 1 93.19 225 LEU A C 1
ATOM 1731 O O . LEU A 1 225 ? -2.141 -14.242 14.617 1 93.19 225 LEU A O 1
ATOM 1735 N N . HIS A 1 226 ? -3.668 -13.203 13.312 1 91.38 226 HIS A N 1
ATOM 1736 C CA . HIS A 1 226 ? -4.504 -14.398 13.281 1 91.38 226 HIS A CA 1
ATOM 1737 C C . HIS A 1 226 ? -3.85 -15.508 12.461 1 91.38 226 HIS A C 1
ATOM 1739 O O . HIS A 1 226 ? -3.061 -15.227 11.555 1 91.38 226 HIS A O 1
ATOM 1745 N N . SER A 1 227 ? -4.227 -16.734 12.711 1 93.25 227 SER A N 1
ATOM 1746 C CA . SER A 1 227 ? -3.604 -17.875 12.062 1 93.25 227 SER A CA 1
ATOM 1747 C C . SER A 1 227 ? -3.842 -17.859 10.555 1 93.25 227 SER A C 1
ATOM 1749 O O . SER A 1 227 ? -2.953 -18.203 9.773 1 93.25 227 SER A O 1
ATOM 1751 N N . TRP A 1 228 ? -5.043 -17.406 10.109 1 92.81 228 TRP A N 1
ATOM 1752 C CA . TRP A 1 228 ? -5.359 -17.422 8.688 1 92.81 228 TRP A CA 1
ATOM 1753 C C . TRP A 1 228 ? -4.57 -16.359 7.941 1 92.81 228 TRP A C 1
ATOM 1755 O O . TRP A 1 228 ? -4.336 -16.469 6.738 1 92.81 228 TRP A O 1
ATOM 1765 N N . GLU A 1 229 ? -4.172 -15.305 8.672 1 92.69 229 GLU A N 1
ATOM 1766 C CA . GLU A 1 229 ? -3.342 -14.273 8.055 1 92.69 229 GLU A CA 1
ATOM 1767 C C . GLU A 1 229 ? -1.928 -14.781 7.797 1 92.69 229 GLU A C 1
ATOM 1769 O O . GLU A 1 229 ? -1.258 -14.32 6.871 1 92.69 229 GLU A O 1
ATOM 1774 N N . LYS A 1 230 ? -1.527 -15.797 8.578 1 95.25 230 LYS A N 1
ATOM 1775 C CA . LYS A 1 230 ? -0.157 -16.297 8.516 1 95.25 230 LYS A CA 1
ATOM 1776 C C . LYS A 1 230 ? -0.035 -17.438 7.512 1 95.25 230 LYS A C 1
ATOM 1778 O O . LYS A 1 230 ? 1.027 -17.641 6.922 1 95.25 230 LYS A O 1
ATOM 1783 N N . THR A 1 231 ? -1.129 -18.125 7.309 1 96.31 231 THR A N 1
ATOM 1784 C CA . THR A 1 231 ? -0.971 -19.453 6.699 1 96.31 231 THR A CA 1
ATOM 1785 C C . THR A 1 231 ? -1.587 -19.469 5.305 1 96.31 231 THR A C 1
ATOM 1787 O O . THR A 1 231 ? -1.521 -20.484 4.609 1 96.31 231 THR A O 1
ATOM 1790 N N . ILE A 1 232 ? -2.229 -18.469 4.879 1 97.44 232 ILE A N 1
ATOM 1791 C CA . ILE A 1 232 ? -2.787 -18.406 3.533 1 97.44 232 ILE A CA 1
ATOM 1792 C C . ILE A 1 232 ? -1.896 -17.547 2.641 1 97.44 232 ILE A C 1
ATOM 1794 O O . ILE A 1 232 ? -1.655 -16.375 2.941 1 97.44 232 ILE A O 1
ATOM 1798 N N . PRO A 1 233 ? -1.409 -18.156 1.535 1 98.25 233 PRO A N 1
ATOM 1799 C CA . PRO A 1 233 ? -0.633 -17.344 0.594 1 98.25 233 PRO A CA 1
ATOM 1800 C C . PRO A 1 233 ? -1.387 -16.094 0.122 1 98.25 233 PRO A C 1
ATOM 1802 O O . PRO A 1 233 ? -2.602 -16.156 -0.086 1 98.25 233 PRO A O 1
ATOM 1805 N N . SER A 1 234 ? -0.657 -15.031 -0.032 1 96.94 234 SER A N 1
ATOM 1806 C CA . SER A 1 234 ? -1.307 -13.812 -0.496 1 96.94 234 SER A CA 1
ATOM 1807 C C . SER A 1 234 ? -0.362 -12.977 -1.352 1 96.94 234 SER A C 1
ATOM 1809 O O . SER A 1 234 ? 0.859 -13.094 -1.235 1 96.94 234 SER A O 1
ATOM 1811 N N . ALA A 1 235 ? -0.983 -12.18 -2.193 1 97.19 235 ALA A N 1
ATOM 1812 C CA . ALA A 1 235 ? -0.206 -11.211 -2.969 1 97.19 235 ALA A CA 1
ATOM 1813 C C . ALA A 1 235 ? 0.504 -10.219 -2.057 1 97.19 235 ALA A C 1
ATOM 1815 O O . ALA A 1 235 ? 1.604 -9.758 -2.369 1 97.19 235 ALA A O 1
ATOM 1816 N N . TYR A 1 236 ? -0.063 -9.891 -0.961 1 96.12 236 TYR A N 1
ATOM 1817 C CA . TYR A 1 236 ? 0.503 -8.945 -0.006 1 96.12 236 TYR A CA 1
ATOM 1818 C C . TYR A 1 236 ? 1.857 -9.43 0.5 1 96.12 236 TYR A C 1
ATOM 1820 O O . TYR A 1 236 ? 2.85 -8.703 0.425 1 96.12 236 TYR A O 1
ATOM 1828 N N . TYR A 1 237 ? 1.9 -10.648 0.969 1 97.81 237 TYR A N 1
ATOM 1829 C CA . TYR A 1 237 ? 3.154 -11.164 1.504 1 97.81 237 TYR A CA 1
ATOM 1830 C C . TYR A 1 237 ? 4.121 -11.516 0.38 1 97.81 237 TYR A C 1
ATOM 1832 O O . TYR A 1 237 ? 5.34 -11.43 0.55 1 97.81 237 TYR A O 1
ATOM 1840 N N . LEU A 1 238 ? 3.561 -11.867 -0.747 1 98.38 238 LEU A N 1
ATOM 1841 C CA . LEU A 1 238 ? 4.434 -12.016 -1.906 1 98.38 238 LEU A CA 1
ATOM 1842 C C . LEU A 1 238 ? 5.156 -10.711 -2.213 1 98.38 238 LEU A C 1
ATOM 1844 O O . LEU A 1 238 ? 6.32 -10.719 -2.611 1 98.38 238 LEU A O 1
ATOM 1848 N N . SER A 1 239 ? 4.496 -9.594 -2.02 1 97.12 239 SER A N 1
ATOM 1849 C CA . SER A 1 239 ? 5.105 -8.289 -2.246 1 97.12 239 SER A CA 1
ATOM 1850 C C . SER A 1 239 ? 6.223 -8.023 -1.244 1 97.12 239 SER A C 1
ATOM 1852 O O . SER A 1 239 ? 7.207 -7.348 -1.566 1 97.12 239 SER A O 1
ATOM 1854 N N . HIS A 1 240 ? 6.098 -8.547 -0 1 97.69 240 HIS A N 1
ATOM 1855 C CA . HIS A 1 240 ? 7.191 -8.453 0.961 1 97.69 240 HIS A CA 1
ATOM 1856 C C . HIS A 1 240 ? 8.438 -9.172 0.453 1 97.69 240 HIS A C 1
ATOM 1858 O O . HIS A 1 240 ? 9.547 -8.633 0.54 1 97.69 240 HIS A O 1
ATOM 1864 N N . SER A 1 241 ? 8.227 -10.344 -0.076 1 98 241 SER A N 1
ATOM 1865 C CA . SER A 1 241 ? 9.328 -11.117 -0.642 1 98 241 SER A CA 1
ATOM 1866 C C . SER A 1 241 ? 9.969 -10.383 -1.815 1 98 241 SER A C 1
ATOM 1868 O O . SER A 1 241 ? 11.195 -10.383 -1.962 1 98 241 SER A O 1
ATOM 1870 N N . GLU A 1 242 ? 9.117 -9.789 -2.604 1 96.38 242 GLU A N 1
ATOM 1871 C CA . GLU A 1 242 ? 9.633 -9.031 -3.738 1 96.38 242 GLU A CA 1
ATOM 1872 C C . GLU A 1 242 ? 10.492 -7.863 -3.273 1 96.38 242 GLU A C 1
ATOM 1874 O O . GLU A 1 242 ? 11.477 -7.516 -3.93 1 96.38 242 GLU A O 1
ATOM 1879 N N . ARG A 1 243 ? 10.156 -7.27 -2.16 1 95.31 243 ARG A N 1
ATOM 1880 C CA . ARG A 1 243 ? 10.922 -6.148 -1.627 1 95.31 243 ARG A CA 1
ATOM 1881 C C . ARG A 1 243 ? 12.328 -6.59 -1.22 1 95.31 243 ARG A C 1
ATOM 1883 O O . ARG A 1 243 ? 13.305 -5.879 -1.464 1 95.31 243 ARG A O 1
ATOM 1890 N N . VAL A 1 244 ? 12.375 -7.715 -0.618 1 95.38 244 VAL A N 1
ATOM 1891 C CA . VAL A 1 244 ? 13.664 -8.266 -0.213 1 95.38 244 VAL A CA 1
ATOM 1892 C C . VAL A 1 244 ? 14.523 -8.531 -1.446 1 95.38 244 VAL A C 1
ATOM 1894 O O . VAL A 1 244 ? 15.711 -8.203 -1.466 1 95.38 244 VAL A O 1
ATOM 1897 N N . TRP A 1 245 ? 13.906 -9.109 -2.355 1 94.69 245 TRP A N 1
ATOM 1898 C CA . TRP A 1 245 ? 14.594 -9.438 -3.598 1 94.69 245 TRP A CA 1
ATOM 1899 C C . TRP A 1 245 ? 15.102 -8.18 -4.285 1 94.69 245 TRP A C 1
ATOM 1901 O O . TRP A 1 245 ? 16.25 -8.133 -4.75 1 94.69 245 TRP A O 1
ATOM 1911 N N . TYR A 1 246 ? 14.305 -7.188 -4.359 1 93.06 246 TYR A N 1
ATOM 1912 C CA . TYR A 1 246 ? 14.648 -5.918 -4.992 1 93.06 246 TYR A CA 1
ATOM 1913 C C . TYR A 1 246 ? 15.82 -5.254 -4.281 1 93.06 246 TYR A C 1
ATOM 1915 O O . TYR A 1 246 ? 16.766 -4.801 -4.922 1 93.06 246 TYR A O 1
ATOM 1923 N N . GLU A 1 247 ? 15.773 -5.188 -2.988 1 94.31 247 GLU A N 1
ATOM 1924 C CA . GLU A 1 247 ? 16.844 -4.562 -2.217 1 94.31 247 GLU A CA 1
ATOM 1925 C C . GLU A 1 247 ? 18.125 -5.379 -2.291 1 94.31 247 GLU A C 1
ATOM 1927 O O . GLU A 1 247 ? 19.234 -4.82 -2.303 1 94.31 247 GLU A O 1
ATOM 1932 N N . GLY A 1 248 ? 17.938 -6.684 -2.299 1 93.19 248 GLY A N 1
ATOM 1933 C CA . GLY A 1 248 ? 19.109 -7.523 -2.48 1 93.19 248 GLY A CA 1
ATOM 1934 C C . GLY A 1 248 ? 19.812 -7.281 -3.799 1 93.19 248 GLY A C 1
ATOM 1935 O O . GLY A 1 248 ? 21.047 -7.113 -3.83 1 93.19 248 GLY A O 1
ATOM 1936 N N . LEU A 1 249 ? 19.094 -7.211 -4.852 1 91.19 249 LEU A N 1
ATOM 1937 C CA . LEU A 1 249 ? 19.656 -6.918 -6.164 1 91.19 249 LEU A CA 1
ATOM 1938 C C . LEU A 1 249 ? 20.266 -5.527 -6.195 1 91.19 249 LEU A C 1
ATOM 1940 O O . LEU A 1 249 ? 21.312 -5.324 -6.812 1 91.19 249 LEU A O 1
ATOM 1944 N N . GLY A 1 250 ? 19.609 -4.582 -5.543 1 90.81 250 GLY A N 1
ATOM 1945 C CA . GLY A 1 250 ? 20.141 -3.232 -5.457 1 90.81 250 GLY A CA 1
ATOM 1946 C C . GLY A 1 250 ? 21.469 -3.158 -4.746 1 90.81 250 GLY A C 1
ATOM 1947 O O . GLY A 1 250 ? 22.391 -2.463 -5.195 1 90.81 250 GLY A O 1
ATOM 1948 N N . ARG A 1 251 ? 21.656 -3.883 -3.684 1 91.75 251 ARG A N 1
ATOM 1949 C CA . ARG A 1 251 ? 22.906 -3.893 -2.926 1 91.75 251 ARG A CA 1
ATOM 1950 C C . ARG A 1 251 ? 24.031 -4.551 -3.725 1 91.75 251 ARG A C 1
ATOM 1952 O O . ARG A 1 251 ? 25.172 -4.105 -3.676 1 91.75 251 ARG A O 1
ATOM 1959 N N . LEU A 1 252 ? 23.656 -5.574 -4.414 1 89.19 252 LEU A N 1
ATOM 1960 C CA . LEU A 1 252 ? 24.625 -6.238 -5.27 1 89.19 252 LEU A CA 1
ATOM 1961 C C . LEU A 1 252 ? 25.125 -5.289 -6.352 1 89.19 252 LEU A C 1
ATOM 1963 O O . LEU A 1 252 ? 26.328 -5.227 -6.621 1 89.19 252 LEU A O 1
ATOM 1967 N N . TRP A 1 253 ? 24.219 -4.605 -6.906 1 87.25 253 TRP A N 1
ATOM 1968 C CA . TRP A 1 253 ? 24.578 -3.645 -7.945 1 87.25 253 TRP A CA 1
ATOM 1969 C C . TRP A 1 253 ? 25.453 -2.533 -7.375 1 87.25 253 TRP A C 1
ATOM 1971 O O . TRP A 1 253 ? 26.422 -2.104 -8.016 1 87.25 253 TRP A O 1
ATOM 1981 N N . GLN A 1 254 ? 25.125 -2.025 -6.234 1 89.69 254 GLN A N 1
ATOM 1982 C CA . GLN A 1 254 ? 25.875 -0.979 -5.555 1 89.69 254 GLN A CA 1
ATOM 1983 C C . GLN A 1 254 ? 27.297 -1.434 -5.258 1 89.69 254 GLN A C 1
ATOM 1985 O O . GLN A 1 254 ? 28.25 -0.656 -5.395 1 89.69 254 GLN A O 1
ATOM 1990 N N . SER A 1 255 ? 27.516 -2.684 -4.906 1 89.56 255 SER A N 1
ATOM 1991 C CA . SER A 1 255 ? 28.828 -3.234 -4.598 1 89.56 255 SER A CA 1
ATOM 1992 C C . SER A 1 255 ? 29.688 -3.357 -5.855 1 89.56 255 SER A C 1
ATOM 1994 O O . SER A 1 255 ? 30.891 -3.102 -5.82 1 89.56 255 SER A O 1
ATOM 1996 N N . VAL A 1 256 ? 29.094 -3.709 -6.875 1 87.69 256 VAL A N 1
ATOM 1997 C CA . VAL A 1 256 ? 29.797 -3.877 -8.133 1 87.69 256 VAL A CA 1
ATOM 1998 C C . VAL A 1 256 ? 30.266 -2.518 -8.648 1 87.69 256 VAL A C 1
ATOM 2000 O O . VAL A 1 256 ? 31.391 -2.379 -9.125 1 87.69 256 VAL A O 1
ATOM 2003 N N . LYS A 1 257 ? 29.5 -1.535 -8.555 1 84 257 LYS A N 1
ATOM 2004 C CA . LYS A 1 257 ? 29.828 -0.19 -9.016 1 84 257 LYS A CA 1
ATOM 2005 C C . LYS A 1 257 ? 30.953 0.419 -8.188 1 84 257 LYS A C 1
ATOM 2007 O O . LYS A 1 257 ? 31.828 1.107 -8.719 1 84 257 LYS A O 1
ATOM 2012 N N . SER A 1 258 ? 30.859 0.23 -6.938 1 80.44 258 SER A N 1
ATOM 2013 C CA . SER A 1 258 ? 31.891 0.766 -6.066 1 80.44 258 SER A CA 1
ATOM 2014 C C . SER A 1 258 ? 33.25 0.119 -6.355 1 80.44 258 SER A C 1
ATOM 2016 O O . SER A 1 258 ? 34.281 0.783 -6.301 1 80.44 258 SER A O 1
ATOM 2018 N N . SER A 1 259 ? 33.25 -1.066 -6.688 1 77.31 259 SER A N 1
ATOM 2019 C CA . SER A 1 259 ? 34.469 -1.777 -7.008 1 77.31 259 SER A CA 1
ATOM 2020 C C . SER A 1 259 ? 35.062 -1.287 -8.328 1 77.31 259 SER A C 1
ATOM 2022 O O . SER A 1 259 ? 36.281 -1.193 -8.461 1 77.31 259 SER A O 1
ATOM 2024 N N . ASP A 1 260 ? 34.25 -0.972 -9.133 1 74.06 260 ASP A N 1
ATOM 2025 C CA . ASP A 1 260 ? 34.688 -0.495 -10.438 1 74.06 260 ASP A CA 1
ATOM 2026 C C . ASP A 1 260 ? 35.344 0.891 -10.328 1 74.06 260 ASP A C 1
ATOM 2028 O O . ASP A 1 260 ? 36.312 1.193 -11.023 1 74.06 260 ASP A O 1
ATOM 2032 N N . ASN A 1 261 ? 34.75 1.719 -9.539 1 66.25 261 ASN A N 1
ATOM 2033 C CA . ASN A 1 261 ? 35.312 3.062 -9.344 1 66.25 261 ASN A CA 1
ATOM 2034 C C . ASN A 1 261 ? 36.656 3.029 -8.641 1 66.25 261 ASN A C 1
ATOM 2036 O O . ASN A 1 261 ? 37.531 3.865 -8.914 1 66.25 261 ASN A O 1
ATOM 2040 N N . GLU A 1 262 ? 36.906 2.211 -7.73 1 63.56 262 GLU A N 1
ATOM 2041 C CA . GLU A 1 262 ? 38.188 2.045 -7.074 1 63.56 262 GLU A CA 1
ATOM 2042 C C . GLU A 1 262 ? 39.25 1.481 -8.039 1 63.56 262 GLU A C 1
ATOM 2044 O O . GLU A 1 262 ? 40.406 1.831 -7.965 1 63.56 262 GLU A O 1
ATOM 2049 N N . GLY A 1 263 ? 38.781 0.564 -8.945 1 54.06 263 GLY A N 1
ATOM 2050 C CA . GLY A 1 263 ? 39.719 0.012 -9.914 1 54.06 263 GLY A CA 1
ATOM 2051 C C . GLY A 1 263 ? 40.156 1.013 -10.969 1 54.06 263 GLY A C 1
ATOM 2052 O O . GLY A 1 263 ? 41.094 0.762 -11.727 1 54.06 263 GLY A O 1
ATOM 2053 N N . GLN A 1 264 ? 39.469 2.037 -11.141 1 41.12 264 GLN A N 1
ATOM 2054 C CA . GLN A 1 264 ? 39.812 3.043 -12.141 1 41.12 264 GLN A CA 1
ATOM 2055 C C . GLN A 1 264 ? 40.656 4.16 -11.523 1 41.12 264 GLN A C 1
ATOM 2057 O O . GLN A 1 264 ? 41.219 4.98 -12.242 1 41.12 264 GLN A O 1
ATOM 2062 N N . GLU A 1 265 ? 40.844 4.105 -10.305 1 37.62 265 GLU A N 1
ATOM 2063 C CA . GLU A 1 265 ? 41.875 4.941 -9.711 1 37.62 265 GLU A CA 1
ATOM 2064 C C . GLU A 1 265 ? 43.188 4.16 -9.523 1 37.62 265 GLU A C 1
ATOM 2066 O O . GLU A 1 265 ? 43.156 3.039 -9.016 1 37.62 265 GLU A O 1
ATOM 2071 N N . MET B 1 1 ? -15.648 -20.5 15.797 1 59.28 1 MET B N 1
ATOM 2072 C CA . MET B 1 1 ? -15.383 -21.609 14.883 1 59.28 1 MET B CA 1
ATOM 2073 C C . MET B 1 1 ? -15.891 -21.297 13.484 1 59.28 1 MET B C 1
ATOM 2075 O O . MET B 1 1 ? -15.156 -21.453 12.5 1 59.28 1 MET B O 1
ATOM 2079 N N . LEU B 1 2 ? -17.016 -20.703 13.477 1 76.62 2 LEU B N 1
ATOM 2080 C CA . LEU B 1 2 ? -17.625 -20.391 12.188 1 76.62 2 LEU B CA 1
ATOM 2081 C C . LEU B 1 2 ? -16.953 -19.188 11.531 1 76.62 2 LEU B C 1
ATOM 2083 O O . LEU B 1 2 ? -16.75 -19.172 10.32 1 76.62 2 LEU B O 1
ATOM 2087 N N . PHE B 1 3 ? -16.375 -18.422 12.383 1 77.75 3 PHE B N 1
ATOM 2088 C CA . PHE B 1 3 ? -15.727 -17.219 11.875 1 77.75 3 PHE B CA 1
ATOM 2089 C C . PHE B 1 3 ? -14.398 -17.562 11.211 1 77.75 3 PHE B C 1
ATOM 2091 O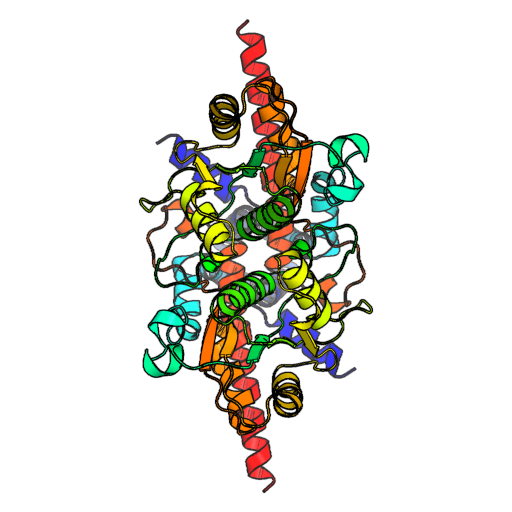 O . PHE B 1 3 ? -14.125 -17.125 10.094 1 77.75 3 PHE B O 1
ATOM 2098 N N . ALA B 1 4 ? -13.594 -18.438 11.805 1 81.94 4 ALA B N 1
ATOM 2099 C CA . ALA B 1 4 ? -12.297 -18.844 11.273 1 81.94 4 ALA B CA 1
ATOM 2100 C C . ALA B 1 4 ? -12.453 -19.625 9.977 1 81.94 4 ALA B C 1
ATOM 2102 O O . ALA B 1 4 ? -11.672 -19.453 9.039 1 81.94 4 ALA B O 1
ATOM 2103 N N . LEU B 1 5 ? -13.438 -20.438 9.93 1 84.81 5 LEU B N 1
ATOM 2104 C CA . LEU B 1 5 ? -13.695 -21.234 8.734 1 84.81 5 LEU B CA 1
ATOM 2105 C C . LEU B 1 5 ? -14.039 -20.344 7.551 1 84.81 5 LEU B C 1
ATOM 2107 O O . LEU B 1 5 ? -13.578 -20.578 6.434 1 84.81 5 LEU B O 1
ATOM 2111 N N . LYS B 1 6 ? -14.828 -19.359 7.824 1 83.69 6 LYS B N 1
ATOM 2112 C CA . LYS B 1 6 ? -15.195 -18.406 6.77 1 83.69 6 LYS B CA 1
ATOM 2113 C C . LYS B 1 6 ? -13.961 -17.688 6.23 1 83.69 6 LYS B C 1
ATOM 2115 O O . LYS B 1 6 ? -13.844 -17.469 5.02 1 83.69 6 LYS B O 1
ATOM 2120 N N . LYS B 1 7 ? -13.055 -17.375 7.098 1 87.94 7 LYS B N 1
ATOM 2121 C CA . LYS B 1 7 ? -11.828 -16.688 6.707 1 87.94 7 LYS B CA 1
ATOM 2122 C C . LYS B 1 7 ? -10.922 -17.594 5.879 1 87.94 7 LYS B C 1
ATOM 2124 O O . LYS B 1 7 ? -10.336 -17.141 4.887 1 87.94 7 LYS B O 1
ATOM 2129 N N . TYR B 1 8 ? -10.875 -18.875 6.219 1 91.62 8 TYR B N 1
ATOM 2130 C CA . TYR B 1 8 ? -10.062 -19.828 5.469 1 91.62 8 TYR B CA 1
ATOM 2131 C C . TYR B 1 8 ? -10.672 -20.109 4.102 1 91.62 8 TYR B C 1
ATOM 2133 O O . TYR B 1 8 ? -9.969 -20.109 3.09 1 91.62 8 TYR B O 1
ATOM 2141 N N . LEU B 1 9 ? -11.945 -20.312 4.078 1 89.38 9 LEU B N 1
ATOM 2142 C CA . LEU B 1 9 ? -12.617 -20.578 2.809 1 89.38 9 LEU B CA 1
ATOM 2143 C C . LEU B 1 9 ? -12.5 -19.375 1.868 1 89.38 9 LEU B C 1
ATOM 2145 O O . LEU B 1 9 ? -12.141 -19.531 0.698 1 89.38 9 LEU B O 1
ATOM 2149 N N . GLY B 1 10 ? -12.789 -18.188 2.408 1 89.56 10 GLY B N 1
ATOM 2150 C CA . GLY B 1 10 ? -12.641 -16.969 1.611 1 89.56 10 GLY B CA 1
ATOM 2151 C C . GLY B 1 10 ? -11.211 -16.734 1.159 1 89.56 10 GLY B C 1
ATOM 2152 O O . GLY B 1 10 ? -10.977 -16.312 0.023 1 89.56 10 GLY B O 1
ATOM 2153 N N . GLY B 1 11 ? -10.258 -17.062 2.029 1 93 11 GLY B N 1
ATOM 2154 C CA . GLY B 1 11 ? -8.852 -16.859 1.733 1 93 11 GLY B CA 1
ATOM 2155 C C . GLY B 1 11 ? -8.336 -17.766 0.631 1 93 11 GLY B C 1
ATOM 2156 O O . GLY B 1 11 ? -7.617 -17.312 -0.265 1 93 11 GLY B O 1
ATOM 2157 N N . PHE B 1 12 ? -8.758 -19.016 0.655 1 95.12 12 PHE B N 1
ATOM 2158 C CA . PHE B 1 12 ? -8.242 -19.969 -0.309 1 95.12 12 PHE B CA 1
ATOM 2159 C C . PHE B 1 12 ? -8.945 -19.828 -1.651 1 95.12 12 PHE B C 1
ATOM 2161 O O . PHE B 1 12 ? -8.492 -20.375 -2.66 1 95.12 12 PHE B O 1
ATOM 2168 N N . LEU B 1 13 ? -10.031 -19.047 -1.659 1 93.81 13 LEU B N 1
ATOM 2169 C CA . LEU B 1 13 ? -10.742 -18.812 -2.91 1 93.81 13 LEU B CA 1
ATOM 2170 C C . LEU B 1 13 ? -10.148 -17.625 -3.658 1 93.81 13 LEU B C 1
ATOM 2172 O O . LEU B 1 13 ? -10.484 -17.391 -4.82 1 93.81 13 LEU B O 1
ATOM 2176 N N . MET B 1 14 ? -9.289 -16.891 -2.996 1 96.38 14 MET B N 1
ATOM 2177 C CA . MET B 1 14 ? -8.633 -15.781 -3.672 1 96.38 14 MET B CA 1
ATOM 2178 C C . MET B 1 14 ? -7.781 -16.281 -4.836 1 96.38 14 MET B C 1
ATOM 2180 O O . MET B 1 14 ? -7.355 -17.438 -4.852 1 96.38 14 MET B O 1
ATOM 2184 N N . PRO B 1 15 ? -7.461 -15.398 -5.73 1 97.31 15 PRO B N 1
ATOM 2185 C CA . PRO B 1 15 ? -6.82 -15.812 -6.984 1 97.31 15 PRO B CA 1
ATOM 2186 C C . PRO B 1 15 ? -5.516 -16.562 -6.754 1 97.31 15 PRO B C 1
ATOM 2188 O O . PRO B 1 15 ? -5.348 -17.688 -7.25 1 97.31 15 PRO B O 1
ATOM 2191 N N . LEU B 1 16 ? -4.637 -16.062 -5.961 1 98.38 16 LEU B N 1
ATOM 2192 C CA . LEU B 1 16 ? -3.322 -16.688 -5.82 1 98.38 16 LEU B CA 1
ATOM 2193 C C . LEU B 1 16 ? -3.43 -18.031 -5.117 1 98.38 16 LEU B C 1
ATOM 2195 O O . LEU B 1 16 ? -3.031 -19.062 -5.668 1 98.38 16 LEU B O 1
ATOM 2199 N N . PRO B 1 17 ? -4.02 -18.094 -3.932 1 98.12 17 PRO B N 1
ATOM 2200 C CA . PRO B 1 17 ? -4.082 -19.406 -3.277 1 98.12 17 PRO B CA 1
ATOM 2201 C C . PRO B 1 17 ? -4.898 -20.422 -4.07 1 98.12 17 PRO B C 1
ATOM 2203 O O . PRO B 1 17 ? -4.562 -21.609 -4.082 1 98.12 17 PRO B O 1
ATOM 2206 N N . PHE B 1 18 ? -5.957 -20.016 -4.734 1 98.06 18 PHE B N 1
ATOM 2207 C CA . PHE B 1 18 ? -6.781 -20.922 -5.523 1 98.06 18 PHE B CA 1
ATOM 2208 C C . PHE B 1 18 ? -5.977 -21.516 -6.672 1 98.06 18 PHE B C 1
ATOM 2210 O O . PHE B 1 18 ? -6.012 -22.734 -6.898 1 98.06 18 PHE B O 1
ATOM 2217 N N . MET B 1 19 ? -5.285 -20.672 -7.391 1 98.56 19 MET B N 1
ATOM 2218 C CA . MET B 1 19 ? -4.484 -21.141 -8.516 1 98.56 19 MET B CA 1
ATOM 2219 C C . MET B 1 19 ? -3.352 -22.047 -8.039 1 98.56 19 MET B C 1
ATOM 2221 O O . MET B 1 19 ? -2.994 -23.016 -8.711 1 98.56 19 MET B O 1
ATOM 2225 N N . LEU B 1 20 ? -2.76 -21.703 -6.879 1 98.75 20 LEU B N 1
ATOM 2226 C CA . LEU B 1 20 ? -1.704 -22.547 -6.324 1 98.75 20 LEU B CA 1
ATOM 2227 C C . LEU B 1 20 ? -2.244 -23.922 -5.953 1 98.75 20 LEU B C 1
ATOM 2229 O O . LEU B 1 20 ? -1.56 -24.938 -6.133 1 98.75 20 LEU B O 1
ATOM 2233 N N . LEU B 1 21 ? -3.477 -23.969 -5.453 1 98.62 21 LEU B N 1
ATOM 2234 C CA . LEU B 1 21 ? -4.109 -25.25 -5.145 1 98.62 21 LEU B CA 1
ATOM 2235 C C . LEU B 1 21 ? -4.352 -26.047 -6.41 1 98.62 21 LEU B C 1
ATOM 2237 O O . LEU B 1 21 ? -4.184 -27.281 -6.414 1 98.62 21 LEU B O 1
ATOM 2241 N N . LEU B 1 22 ? -4.754 -25.375 -7.457 1 98.69 22 LEU B N 1
ATOM 2242 C CA . LEU B 1 22 ? -4.988 -26.062 -8.727 1 98.69 22 LEU B CA 1
ATOM 2243 C C . LEU B 1 22 ? -3.684 -26.609 -9.297 1 98.69 22 LEU B C 1
ATOM 2245 O O . LEU B 1 22 ? -3.658 -27.703 -9.852 1 98.69 22 LEU B O 1
ATOM 2249 N N . ILE B 1 23 ? -2.625 -25.844 -9.188 1 98.88 23 ILE B N 1
ATOM 2250 C CA . ILE B 1 23 ? -1.323 -26.328 -9.633 1 98.88 23 ILE B CA 1
ATOM 2251 C C . ILE B 1 23 ? -0.921 -27.547 -8.812 1 98.88 23 ILE B C 1
ATOM 2253 O O . ILE B 1 23 ? -0.413 -28.531 -9.359 1 98.88 23 ILE B O 1
ATOM 2257 N N . LEU B 1 24 ? -1.15 -27.453 -7.504 1 98.81 24 LEU B N 1
ATOM 2258 C CA . LEU B 1 24 ? -0.846 -28.594 -6.645 1 98.81 24 LEU B CA 1
ATOM 2259 C C . LEU B 1 24 ? -1.624 -29.828 -7.086 1 98.81 24 LEU B C 1
ATOM 2261 O O . LEU B 1 24 ? -1.071 -30.938 -7.137 1 98.81 24 LEU B O 1
ATOM 2265 N N . ALA B 1 25 ? -2.906 -29.656 -7.344 1 98.75 25 ALA B N 1
ATOM 2266 C CA . ALA B 1 25 ? -3.727 -30.766 -7.828 1 98.75 25 ALA B CA 1
ATOM 2267 C C . ALA B 1 25 ? -3.154 -31.344 -9.117 1 98.75 25 ALA B C 1
ATOM 2269 O O . ALA B 1 25 ? -3.096 -32.562 -9.281 1 98.75 25 ALA B O 1
ATOM 2270 N N . GLY B 1 26 ? -2.779 -30.438 -10.039 1 98.81 26 GLY B N 1
ATOM 2271 C CA . GLY B 1 26 ? -2.143 -30.891 -11.258 1 98.81 26 GLY B CA 1
ATOM 2272 C C . GLY B 1 26 ? -0.856 -31.656 -11.016 1 98.81 26 GLY B C 1
ATOM 2273 O O . GLY B 1 26 ? -0.616 -32.688 -11.633 1 98.81 26 GLY B O 1
ATOM 2274 N N . LEU B 1 27 ? -0.062 -31.219 -10.078 1 98.81 27 LEU B N 1
ATOM 2275 C CA . LEU B 1 27 ? 1.193 -31.891 -9.742 1 98.81 27 LEU B CA 1
ATOM 2276 C C . LEU B 1 27 ? 0.937 -33.281 -9.148 1 98.81 27 LEU B C 1
ATOM 2278 O O . LEU B 1 27 ? 1.647 -34.219 -9.469 1 98.81 27 LEU B O 1
ATOM 2282 N N . LEU B 1 28 ? -0.033 -33.344 -8.312 1 98.75 28 LEU B N 1
ATOM 2283 C CA . LEU B 1 28 ? -0.366 -34.625 -7.715 1 98.75 28 LEU B CA 1
ATOM 2284 C C . LEU B 1 28 ? -0.794 -35.625 -8.789 1 98.75 28 LEU B C 1
ATOM 2286 O O . LEU B 1 28 ? -0.42 -36.812 -8.734 1 98.75 28 LEU B O 1
ATOM 2290 N N . LEU B 1 29 ? -1.55 -35.188 -9.758 1 98.62 29 LEU B N 1
ATOM 2291 C CA . LEU B 1 29 ? -1.947 -36.062 -10.859 1 98.62 29 LEU B CA 1
ATOM 2292 C C . LEU B 1 29 ? -0.734 -36.5 -11.68 1 98.62 29 LEU B C 1
ATOM 2294 O O . LEU B 1 29 ? -0.627 -37.656 -12.07 1 98.62 29 LEU B O 1
ATOM 2298 N N . LEU B 1 30 ? 0.191 -35.594 -11.867 1 98.31 30 LEU B N 1
ATOM 2299 C CA . LEU B 1 30 ? 1.356 -35.844 -12.703 1 98.31 30 LEU B CA 1
ATOM 2300 C C . LEU B 1 30 ? 2.289 -36.844 -12.023 1 98.31 30 LEU B C 1
ATOM 2302 O O . LEU B 1 30 ? 2.844 -37.75 -12.672 1 98.31 30 LEU B O 1
ATOM 2306 N N . TRP B 1 31 ? 2.457 -36.719 -10.742 1 98.31 31 TRP B N 1
ATOM 2307 C CA . TRP B 1 31 ? 3.438 -37.531 -10.031 1 98.31 31 TRP B CA 1
ATOM 2308 C C . TRP B 1 31 ? 2.836 -38.875 -9.625 1 98.31 31 TRP B C 1
ATOM 2310 O O . TRP B 1 31 ? 3.547 -39.875 -9.531 1 98.31 31 TRP B O 1
ATOM 2320 N N . PHE B 1 32 ? 1.497 -38.906 -9.422 1 97.94 32 PHE B N 1
ATOM 2321 C CA . PHE B 1 32 ? 1.015 -40.062 -8.688 1 97.94 32 PHE B CA 1
ATOM 2322 C C . PHE B 1 32 ? -0.138 -40.75 -9.422 1 97.94 32 PHE B C 1
ATOM 2324 O O . PHE B 1 32 ? -0.75 -41.688 -8.906 1 97.94 32 PHE B O 1
ATOM 2331 N N . SER B 1 33 ? -0.521 -40.219 -10.578 1 96.75 33 SER B N 1
ATOM 2332 C CA . SER B 1 33 ? -1.633 -40.844 -11.281 1 96.75 33 SER B CA 1
ATOM 2333 C C . SER B 1 33 ? -1.32 -41 -12.766 1 96.75 33 SER B C 1
ATOM 2335 O O . SER B 1 33 ? -0.256 -40.594 -13.234 1 96.75 33 SER B O 1
ATOM 2337 N N . ARG B 1 34 ? -2.289 -41.656 -13.461 1 97 34 ARG B N 1
ATOM 2338 C CA . ARG B 1 34 ? -2.158 -41.875 -14.898 1 97 34 ARG B CA 1
ATOM 2339 C C . ARG B 1 34 ? -2.744 -40.688 -15.672 1 97 34 ARG B C 1
ATOM 2341 O O . ARG B 1 34 ? -2.607 -40.625 -16.891 1 97 34 ARG B O 1
ATOM 2348 N N . TRP B 1 35 ? -3.355 -39.75 -14.992 1 97.69 35 TRP B N 1
ATOM 2349 C CA . TRP B 1 35 ? -4.07 -38.656 -15.641 1 97.69 35 TRP B CA 1
ATOM 2350 C C . TRP B 1 35 ? -3.115 -37.531 -16 1 97.69 35 TRP B C 1
ATOM 2352 O O . TRP B 1 35 ? -3.305 -36.375 -15.57 1 97.69 35 TRP B O 1
ATOM 2362 N N . GLN B 1 36 ? -2.211 -37.906 -16.875 1 97.5 36 GLN B N 1
ATOM 2363 C CA . GLN B 1 36 ? -1.132 -36.969 -17.25 1 97.5 36 GLN B CA 1
ATOM 2364 C C . GLN B 1 36 ? -1.667 -35.781 -18.016 1 97.5 36 GLN B C 1
ATOM 2366 O O . GLN B 1 36 ? -1.297 -34.625 -17.719 1 97.5 36 GLN B O 1
ATOM 2371 N N . LYS B 1 37 ? -2.557 -35.938 -18.922 1 98.06 37 LYS B N 1
ATOM 2372 C CA . LYS B 1 37 ? -3.094 -34.844 -19.719 1 98.06 37 LYS B CA 1
ATOM 2373 C C . LYS B 1 37 ? -3.898 -33.875 -18.859 1 98.06 37 LYS B C 1
ATOM 2375 O O . LYS B 1 37 ? -3.812 -32.656 -19.031 1 98.06 37 LYS B O 1
ATOM 2380 N N . THR B 1 38 ? -4.676 -34.469 -17.953 1 98.44 38 THR B N 1
ATOM 2381 C CA . THR B 1 38 ? -5.469 -33.656 -17.031 1 98.44 38 THR B CA 1
ATOM 2382 C C . THR B 1 38 ? -4.562 -32.812 -16.141 1 98.44 38 THR B C 1
ATOM 2384 O O . THR B 1 38 ? -4.828 -31.641 -15.898 1 98.44 38 THR B O 1
ATOM 2387 N N . GLY B 1 39 ? -3.51 -33.438 -15.656 1 98.62 39 GLY B N 1
ATOM 2388 C CA . GLY B 1 39 ? -2.561 -32.719 -14.828 1 98.62 39 GLY B CA 1
ATOM 2389 C C . GLY B 1 39 ? -1.894 -31.562 -15.547 1 98.62 39 GLY B C 1
ATOM 2390 O O . GLY B 1 39 ? -1.844 -30.438 -15.031 1 98.62 39 GLY B O 1
ATOM 2391 N N . LYS B 1 40 ? -1.393 -31.828 -16.766 1 98.69 40 LYS B N 1
ATOM 2392 C CA . LYS B 1 40 ? -0.765 -30.781 -17.578 1 98.69 40 LYS B CA 1
ATOM 2393 C C . LYS B 1 40 ? -1.736 -29.641 -17.844 1 98.69 40 LYS B C 1
ATOM 2395 O O . LYS B 1 40 ? -1.354 -28.469 -17.797 1 98.69 40 LYS B O 1
ATOM 2400 N N . THR B 1 41 ? -2.961 -29.984 -18.156 1 98.69 41 THR B N 1
ATOM 2401 C CA . THR B 1 41 ? -3.965 -28.984 -18.484 1 98.69 41 THR B CA 1
ATOM 2402 C C . THR B 1 41 ? -4.289 -28.109 -17.281 1 98.69 41 THR B C 1
ATOM 2404 O O . THR B 1 41 ? -4.383 -26.891 -17.406 1 98.69 41 THR B O 1
ATOM 2407 N N . LEU B 1 42 ? -4.422 -28.719 -16.109 1 98.69 42 LEU B N 1
ATOM 2408 C CA . LEU B 1 42 ? -4.727 -27.984 -14.883 1 98.69 42 LEU B CA 1
ATOM 2409 C C . LEU B 1 42 ? -3.627 -26.969 -14.562 1 98.69 42 LEU B C 1
ATOM 2411 O O . LEU B 1 42 ? -3.912 -25.812 -14.234 1 98.69 42 LEU B O 1
ATOM 2415 N N . ILE B 1 43 ? -2.422 -27.422 -14.68 1 98.88 43 ILE B N 1
ATOM 2416 C CA . ILE B 1 43 ? -1.288 -26.562 -14.391 1 98.88 43 ILE B CA 1
ATOM 2417 C C . ILE B 1 43 ? -1.208 -25.438 -15.438 1 98.88 43 ILE B C 1
ATOM 2419 O O . ILE B 1 43 ? -0.937 -24.281 -15.102 1 98.88 43 ILE B O 1
ATOM 2423 N N . THR B 1 44 ? -1.477 -25.75 -16.734 1 98.88 44 THR B N 1
ATOM 2424 C CA . THR B 1 44 ? -1.419 -24.766 -17.797 1 98.88 44 THR B CA 1
ATOM 2425 C C . THR B 1 44 ? -2.459 -23.672 -17.594 1 98.88 44 THR B C 1
ATOM 2427 O O . THR B 1 44 ? -2.148 -22.484 -17.688 1 98.88 44 THR B O 1
ATOM 2430 N N . VAL B 1 45 ? -3.672 -24.062 -17.266 1 98.75 45 VAL B N 1
ATOM 2431 C CA . VAL B 1 45 ? -4.762 -23.109 -17.078 1 98.75 45 VAL B CA 1
ATOM 2432 C C . VAL B 1 45 ? -4.477 -22.234 -15.859 1 98.75 45 VAL B C 1
ATOM 2434 O O . VAL B 1 45 ? -4.711 -21.031 -15.883 1 98.75 45 VAL B O 1
ATOM 2437 N N . SER B 1 46 ? -3.949 -22.859 -14.789 1 98.75 46 SER B N 1
ATOM 2438 C CA . SER B 1 46 ? -3.625 -22.125 -13.57 1 98.75 46 SER B CA 1
ATOM 2439 C C . SER B 1 46 ? -2.479 -21.141 -13.805 1 98.75 46 SER B C 1
ATOM 2441 O O . SER B 1 46 ? -2.51 -20.016 -13.312 1 98.75 46 SER B O 1
ATOM 2443 N N . TRP B 1 47 ? -1.494 -21.625 -14.5 1 98.81 47 TRP B N 1
ATOM 2444 C CA . TRP B 1 47 ? -0.361 -20.781 -14.867 1 98.81 47 TRP B CA 1
ATOM 2445 C C . TRP B 1 47 ? -0.818 -19.578 -15.688 1 98.81 47 TRP B C 1
ATOM 2447 O O . TRP B 1 47 ? -0.445 -18.438 -15.391 1 98.81 47 TRP B O 1
ATOM 2457 N N . LEU B 1 48 ? -1.626 -19.844 -16.703 1 98.81 48 LEU B N 1
ATOM 2458 C CA . LEU B 1 48 ? -2.145 -18.781 -17.547 1 98.81 48 LEU B CA 1
ATOM 2459 C C . LEU B 1 48 ? -2.979 -17.797 -16.75 1 98.81 48 LEU B C 1
ATOM 2461 O O . LEU B 1 48 ? -2.896 -16.578 -16.953 1 98.81 48 LEU B O 1
ATOM 2465 N N . GLY B 1 49 ? -3.781 -18.312 -15.844 1 98.69 49 GLY B N 1
ATOM 2466 C CA . GLY B 1 49 ? -4.566 -17.469 -14.961 1 98.69 49 GLY B CA 1
ATOM 2467 C C . GLY B 1 49 ? -3.713 -16.547 -14.102 1 98.69 49 GLY B C 1
ATOM 2468 O O . GLY B 1 49 ? -3.992 -15.352 -14 1 98.69 49 GLY B O 1
ATOM 2469 N N . LEU B 1 50 ? -2.664 -17.109 -13.523 1 98.69 50 LEU B N 1
ATOM 2470 C CA . LEU B 1 50 ? -1.779 -16.312 -12.68 1 98.69 50 LEU B CA 1
ATOM 2471 C C . LEU B 1 50 ? -1.072 -15.242 -13.5 1 98.69 50 LEU B C 1
ATOM 2473 O O . LEU B 1 50 ? -0.948 -14.102 -13.055 1 98.69 50 LEU B O 1
ATOM 2477 N N . VAL B 1 51 ? -0.629 -15.641 -14.672 1 98.81 51 VAL B N 1
ATOM 2478 C CA . VAL B 1 51 ? 0.041 -14.68 -15.547 1 98.81 51 VAL B CA 1
ATOM 2479 C C . VAL B 1 51 ? -0.914 -13.539 -15.891 1 98.81 51 VAL B C 1
ATOM 2481 O O . VAL B 1 51 ? -0.581 -12.367 -15.703 1 98.81 51 VAL B O 1
ATOM 2484 N N . LEU B 1 52 ? -2.084 -13.859 -16.297 1 98.75 52 LEU B N 1
ATOM 2485 C CA . LEU B 1 52 ? -3.035 -12.852 -16.75 1 98.75 52 LEU B CA 1
ATOM 2486 C C . LEU B 1 52 ? -3.488 -11.961 -15.602 1 98.75 52 LEU B C 1
ATOM 2488 O O . LEU B 1 52 ? -3.523 -10.734 -15.734 1 98.75 52 LEU B O 1
ATOM 2492 N N . LEU B 1 53 ? -3.705 -12.531 -14.461 1 98.62 53 LEU B N 1
ATOM 2493 C CA . LEU B 1 53 ? -4.25 -11.797 -13.328 1 98.62 53 LEU B CA 1
ATOM 2494 C C . LEU B 1 53 ? -3.174 -10.945 -12.664 1 98.62 53 LEU B C 1
ATOM 2496 O O . LEU B 1 53 ? -3.479 -10.094 -11.82 1 98.62 53 LEU B O 1
ATOM 2500 N N . SER B 1 54 ? -1.918 -11.141 -13.047 1 98.62 54 SER B N 1
ATOM 2501 C CA . SER B 1 54 ? -0.825 -10.375 -12.453 1 98.62 54 SER B CA 1
ATOM 2502 C C . SER B 1 54 ? -0.273 -9.344 -13.438 1 98.62 54 SER B C 1
ATOM 2504 O O . SER B 1 54 ? 0.77 -8.734 -13.188 1 98.62 54 SER B O 1
ATOM 2506 N N . LEU B 1 55 ? -0.978 -9.172 -14.57 1 98.62 55 LEU B N 1
ATOM 2507 C CA . LEU B 1 55 ? -0.652 -8.141 -15.547 1 98.62 55 LEU B CA 1
ATOM 2508 C C . LEU B 1 55 ? -1.538 -6.914 -15.367 1 98.62 55 LEU B C 1
ATOM 2510 O O . LEU B 1 55 ? -2.746 -7.043 -15.156 1 98.62 55 LEU B O 1
ATOM 2514 N N . GLN B 1 56 ? -0.92 -5.734 -15.523 1 98.12 56 GLN B N 1
ATOM 2515 C CA . GLN B 1 56 ? -1.61 -4.469 -15.297 1 98.12 56 GLN B CA 1
ATOM 2516 C C . GLN B 1 56 ? -2.846 -4.352 -16.188 1 98.12 56 GLN B C 1
ATOM 2518 O O . GLN B 1 56 ? -3.936 -4.039 -15.703 1 98.12 56 GLN B O 1
ATOM 2523 N N . PRO B 1 57 ? -2.818 -4.609 -17.484 1 98.25 57 PRO B N 1
ATOM 2524 C CA . PRO B 1 57 ? -4.004 -4.387 -18.312 1 98.25 57 PRO B CA 1
ATOM 2525 C C . PRO B 1 57 ? -5.18 -5.277 -17.906 1 98.25 57 PRO B C 1
ATOM 2527 O O . PRO B 1 57 ? -6.332 -4.844 -17.969 1 98.25 57 PRO B O 1
ATOM 2530 N N . VAL B 1 58 ? -4.918 -6.434 -17.516 1 98.62 58 VAL B N 1
ATOM 2531 C CA . VAL B 1 58 ? -5.984 -7.359 -17.156 1 98.62 58 VAL B CA 1
ATOM 2532 C C . VAL B 1 58 ? -6.512 -7.016 -15.758 1 98.62 58 VAL B C 1
ATOM 2534 O O . VAL B 1 58 ? -7.715 -6.832 -15.57 1 98.62 58 VAL B O 1
ATOM 2537 N N . ALA B 1 59 ? -5.598 -6.918 -14.812 1 98.62 59 ALA B N 1
ATOM 2538 C CA . ALA B 1 59 ? -5.973 -6.645 -13.43 1 98.62 59 ALA B CA 1
ATOM 2539 C C . ALA B 1 59 ? -6.777 -5.355 -13.32 1 98.62 59 ALA B C 1
ATOM 2541 O O . ALA B 1 59 ? -7.82 -5.316 -12.664 1 98.62 59 ALA B O 1
ATOM 2542 N N . ASP B 1 60 ? -6.359 -4.316 -13.961 1 98.38 60 ASP B N 1
ATOM 2543 C CA . ASP B 1 60 ? -7 -3.012 -13.812 1 98.38 60 ASP B CA 1
ATOM 2544 C C . ASP B 1 60 ? -8.281 -2.934 -14.641 1 98.38 60 ASP B C 1
ATOM 2546 O O . ASP B 1 60 ? -9.227 -2.242 -14.266 1 98.38 60 ASP B O 1
ATOM 2550 N N . ALA B 1 61 ? -8.336 -3.666 -15.758 1 98.25 61 ALA B N 1
ATOM 2551 C CA . ALA B 1 61 ? -9.609 -3.76 -16.469 1 98.25 61 ALA B CA 1
ATOM 2552 C C . ALA B 1 61 ? -10.68 -4.414 -15.609 1 98.25 61 ALA B C 1
ATOM 2554 O O . ALA B 1 61 ? -11.82 -3.953 -15.562 1 98.25 61 ALA B O 1
ATOM 2555 N N . LEU B 1 62 ? -10.312 -5.438 -14.945 1 98.06 62 LEU B N 1
ATOM 2556 C CA . LEU B 1 62 ? -11.234 -6.105 -14.031 1 98.06 62 LEU B CA 1
ATOM 2557 C C . LEU B 1 62 ? -11.602 -5.191 -12.867 1 98.06 62 LEU B C 1
ATOM 2559 O O . LEU B 1 62 ? -12.773 -5.094 -12.5 1 98.06 62 LEU B O 1
ATOM 2563 N N . LEU B 1 63 ? -10.625 -4.52 -12.305 1 97.81 63 LEU B N 1
ATOM 2564 C CA . LEU B 1 63 ? -10.844 -3.666 -11.141 1 97.81 63 LEU B CA 1
ATOM 2565 C C . LEU B 1 63 ? -11.75 -2.492 -11.492 1 97.81 63 LEU B C 1
ATOM 2567 O O . LEU B 1 63 ? -12.539 -2.045 -10.656 1 97.81 63 LEU B O 1
ATOM 2571 N N . LEU B 1 64 ? -11.68 -2.02 -12.688 1 97.12 64 LEU B N 1
ATOM 2572 C CA . LEU B 1 64 ? -12.477 -0.887 -13.133 1 97.12 64 LEU B CA 1
ATOM 2573 C C . LEU B 1 64 ? -13.969 -1.226 -13.094 1 97.12 64 LEU B C 1
ATOM 2575 O O . LEU B 1 64 ? -14.805 -0.337 -12.93 1 97.12 64 LEU B O 1
ATOM 2579 N N . THR B 1 65 ? -14.328 -2.463 -13.219 1 95.62 65 THR B N 1
ATOM 2580 C CA . THR B 1 65 ? -15.734 -2.867 -13.172 1 95.62 65 THR B CA 1
ATOM 2581 C C . THR B 1 65 ? -16.344 -2.557 -11.812 1 95.62 65 THR B C 1
ATOM 2583 O O . THR B 1 65 ? -17.547 -2.342 -11.703 1 95.62 65 THR B O 1
ATOM 2586 N N . THR B 1 66 ? -15.516 -2.492 -10.828 1 94.81 66 THR B N 1
ATOM 2587 C CA . THR B 1 66 ? -16 -2.23 -9.477 1 94.81 66 THR B CA 1
ATOM 2588 C C . THR B 1 66 ? -15.727 -0.784 -9.07 1 94.81 66 THR B C 1
ATOM 2590 O O . THR B 1 66 ? -16.484 -0.189 -8.312 1 94.81 66 THR B O 1
ATOM 2593 N N . GLU B 1 67 ? -14.742 -0.191 -9.625 1 96.88 67 GLU B N 1
ATOM 2594 C CA . GLU B 1 67 ? -14.25 1.104 -9.164 1 96.88 67 GLU B CA 1
ATOM 2595 C C . GLU B 1 67 ? -14.859 2.244 -9.984 1 96.88 67 GLU B C 1
ATOM 2597 O O . GLU B 1 67 ? -14.883 3.391 -9.531 1 96.88 67 GLU B O 1
ATOM 2602 N N . LYS B 1 68 ? -15.406 2.057 -11.102 1 95.62 68 LYS B N 1
ATOM 2603 C CA . LYS B 1 68 ? -15.742 3.064 -12.102 1 95.62 68 LYS B CA 1
ATOM 2604 C C . LYS B 1 68 ? -16.719 4.09 -11.547 1 95.62 68 LYS B C 1
ATOM 2606 O O . LYS B 1 68 ? -16.547 5.293 -11.742 1 95.62 68 LYS B O 1
ATOM 2611 N N . PRO B 1 69 ? -17.719 3.656 -10.781 1 96.19 69 PRO B N 1
ATOM 2612 C CA . PRO B 1 69 ? -18.672 4.652 -10.281 1 96.19 69 PRO B CA 1
ATOM 2613 C C . PRO B 1 69 ? -18.031 5.652 -9.32 1 96.19 69 PRO B C 1
ATOM 2615 O O . PRO B 1 69 ? -18.562 6.746 -9.125 1 96.19 69 PRO B O 1
ATOM 2618 N N . TYR B 1 70 ? -16.938 5.336 -8.742 1 97.75 70 TYR B N 1
ATOM 2619 C CA . TYR B 1 70 ? -16.297 6.156 -7.723 1 97.75 70 TYR B CA 1
ATOM 2620 C C . TYR B 1 70 ? -14.836 6.41 -8.055 1 97.75 70 TYR B C 1
ATOM 2622 O O . TYR B 1 70 ? -13.992 6.477 -7.16 1 97.75 70 TYR B O 1
ATOM 2630 N N . GLU B 1 71 ? -14.586 6.492 -9.32 1 96.88 71 GLU B N 1
ATOM 2631 C CA . GLU B 1 71 ? -13.203 6.633 -9.766 1 96.88 71 GLU B CA 1
ATOM 2632 C C . GLU B 1 71 ? -12.711 8.062 -9.594 1 96.88 71 GLU B C 1
ATOM 2634 O O . GLU B 1 71 ? -11.516 8.336 -9.727 1 96.88 71 GLU B O 1
ATOM 2639 N N . LYS B 1 72 ? -13.664 9.016 -9.32 1 98.06 72 LYS B N 1
ATOM 2640 C CA . LYS B 1 72 ? -13.305 10.422 -9.125 1 98.06 72 LYS B CA 1
ATOM 2641 C C . LYS B 1 72 ? -13.383 10.812 -7.656 1 98.06 72 LYS B C 1
ATOM 2643 O O . LYS B 1 72 ? -14.172 10.242 -6.898 1 98.06 72 LYS B O 1
ATOM 2648 N N . ARG B 1 73 ? -12.562 11.797 -7.316 1 98.25 73 ARG B N 1
ATOM 2649 C CA . ARG B 1 73 ? -12.531 12.258 -5.934 1 98.25 73 ARG B CA 1
ATOM 2650 C C . ARG B 1 73 ? -13.812 12.992 -5.57 1 98.25 73 ARG B C 1
ATOM 2652 O O . ARG B 1 73 ? -14.594 13.359 -6.449 1 98.25 73 ARG B O 1
ATOM 2659 N N . TYR B 1 74 ? -14 13.273 -4.258 1 98 74 TYR B N 1
ATOM 2660 C CA . TYR B 1 74 ? -15.188 13.836 -3.629 1 98 74 TYR B CA 1
ATOM 2661 C C . TYR B 1 74 ? -15.625 15.109 -4.332 1 98 74 TYR B C 1
ATOM 2663 O O . TYR B 1 74 ? -16.797 15.25 -4.703 1 98 74 TYR B O 1
ATOM 2671 N N . GLU B 1 75 ? -14.688 15.992 -4.637 1 97.69 75 GLU B N 1
ATOM 2672 C CA . GLU B 1 75 ? -15.008 17.312 -5.152 1 97.69 75 GLU B CA 1
ATOM 2673 C C . GLU B 1 75 ? -15.625 17.234 -6.543 1 97.69 75 GLU B C 1
ATOM 2675 O O . GLU B 1 75 ? -16.375 18.125 -6.953 1 97.69 75 GLU B O 1
ATOM 2680 N N . LEU B 1 76 ? -15.336 16.156 -7.207 1 97.94 76 LEU B N 1
ATOM 2681 C CA . LEU B 1 76 ? -15.75 16.047 -8.602 1 97.94 76 LEU B CA 1
ATOM 2682 C C . LEU B 1 76 ? -17.062 15.289 -8.719 1 97.94 76 LEU B C 1
ATOM 2684 O O . LEU B 1 76 ? -17.734 15.359 -9.758 1 97.94 76 LEU B O 1
ATOM 2688 N N . ILE B 1 77 ? -17.484 14.602 -7.676 1 96.81 77 ILE B N 1
ATOM 2689 C CA . ILE B 1 77 ? -18.688 13.797 -7.828 1 96.81 77 ILE B CA 1
ATOM 2690 C C . ILE B 1 77 ? -19.797 14.352 -6.941 1 96.81 77 ILE B C 1
ATOM 2692 O O . ILE B 1 77 ? -20.938 13.898 -7.004 1 96.81 77 ILE B O 1
ATOM 2696 N N . THR B 1 78 ? -19.516 15.273 -6.047 1 96.62 78 THR B N 1
ATOM 2697 C CA . THR B 1 78 ? -20.484 15.875 -5.133 1 96.62 78 THR B CA 1
ATOM 2698 C C . THR B 1 78 ? -20.875 17.266 -5.605 1 96.62 78 THR B C 1
ATOM 2700 O O . THR B 1 78 ? -20 18.109 -5.883 1 96.62 78 THR B O 1
ATOM 2703 N N . PRO B 1 79 ? -22.125 17.578 -5.617 1 95.38 79 PRO B N 1
ATOM 2704 C CA . PRO B 1 79 ? -22.578 18.906 -6.031 1 95.38 79 PRO B CA 1
ATOM 2705 C C . PRO B 1 79 ? -22.047 20.016 -5.133 1 95.38 79 PRO B C 1
ATOM 2707 O O . PRO B 1 79 ? -21.859 19.812 -3.93 1 95.38 79 PRO B O 1
ATOM 2710 N N . ALA B 1 80 ? -21.891 21.172 -5.715 1 94.69 80 ALA B N 1
ATOM 2711 C CA . ALA B 1 80 ? -21.312 22.328 -5.027 1 94.69 80 ALA B CA 1
ATOM 2712 C C . ALA B 1 80 ? -22.141 22.703 -3.807 1 94.69 80 ALA B C 1
ATOM 2714 O O . ALA B 1 80 ? -21.594 23.125 -2.781 1 94.69 80 ALA B O 1
ATOM 2715 N N . GLU B 1 81 ? -23.406 22.516 -3.957 1 93.31 81 GLU B N 1
ATOM 2716 C CA . GLU B 1 81 ? -24.312 22.891 -2.871 1 93.31 81 GLU B CA 1
ATOM 2717 C C . GLU B 1 81 ? -24.031 22.062 -1.617 1 93.31 81 GLU B C 1
ATOM 2719 O O . GLU B 1 81 ? -24.094 22.578 -0.5 1 93.31 81 GLU B O 1
ATOM 2724 N N . VAL B 1 82 ? -23.766 20.844 -1.862 1 91.12 82 VAL B N 1
ATOM 2725 C CA . VAL B 1 82 ? -23.469 19.953 -0.747 1 91.12 82 VAL B CA 1
ATOM 2726 C C . VAL B 1 82 ? -22.094 20.266 -0.179 1 91.12 82 VAL B C 1
ATOM 2728 O O . VAL B 1 82 ? -21.891 20.266 1.038 1 91.12 82 VAL B O 1
ATOM 2731 N N . GLN B 1 83 ? -21.172 20.625 -1.038 1 92.81 83 GLN B N 1
ATOM 2732 C CA . GLN B 1 83 ? -19.812 20.938 -0.633 1 92.81 83 GLN B CA 1
ATOM 2733 C C . GLN B 1 83 ? -19.781 22.172 0.265 1 92.81 83 GLN B C 1
ATOM 2735 O O . GLN B 1 83 ? -18.859 22.328 1.083 1 92.81 83 GLN B O 1
ATOM 2740 N N . GLN B 1 84 ? -20.703 22.984 0.116 1 88.81 84 GLN B N 1
ATOM 2741 C CA . GLN B 1 84 ? -20.734 24.25 0.827 1 88.81 84 GLN B CA 1
ATOM 2742 C C . GLN B 1 84 ? -21.406 24.109 2.191 1 88.81 84 GLN B C 1
ATOM 2744 O O . GLN B 1 84 ? -21.344 25.016 3.02 1 88.81 84 GLN B O 1
ATOM 2749 N N . GLN B 1 85 ? -21.922 22.969 2.396 1 87.38 85 GLN B N 1
ATOM 2750 C CA . GLN B 1 85 ? -22.578 22.734 3.68 1 87.38 85 GLN B CA 1
ATOM 2751 C C . GLN B 1 85 ? -21.562 22.438 4.777 1 87.38 85 GLN B C 1
ATOM 2753 O O . GLN B 1 85 ? -20.453 21.953 4.496 1 87.38 85 GLN B O 1
ATOM 2758 N N . GLU B 1 86 ? -22.031 22.875 5.902 1 87.44 86 GLU B N 1
ATOM 2759 C CA . GLU B 1 86 ? -21.234 22.484 7.059 1 87.44 86 GLU B CA 1
ATOM 2760 C C . GLU B 1 86 ? -21.5 21.031 7.438 1 87.44 86 GLU B C 1
ATOM 2762 O O . GLU B 1 86 ? -22.625 20.672 7.801 1 87.44 86 GLU B O 1
ATOM 2767 N N . LEU B 1 87 ? -20.5 20.266 7.223 1 93.56 87 LEU B N 1
ATOM 2768 C CA . LEU B 1 87 ? -20.609 18.859 7.574 1 93.56 87 LEU B CA 1
ATOM 2769 C C . LEU B 1 87 ? -20.094 18.609 8.984 1 93.56 87 LEU B C 1
ATOM 2771 O O . LEU B 1 87 ? -19.094 19.188 9.398 1 93.56 87 LEU B O 1
ATOM 2775 N N . ARG B 1 88 ? -20.859 17.75 9.648 1 94.31 88 ARG B N 1
ATOM 2776 C CA . ARG B 1 88 ? -20.531 17.516 11.055 1 94.31 88 ARG B CA 1
ATOM 2777 C C . ARG B 1 88 ? -19.672 16.266 11.211 1 94.31 88 ARG B C 1
ATOM 2779 O O . ARG B 1 88 ? -18.906 16.156 12.164 1 94.31 88 ARG B O 1
ATOM 2786 N N . TYR B 1 89 ? -19.812 15.336 10.227 1 98.44 89 TYR B N 1
ATOM 2787 C CA . TYR B 1 89 ? -19.141 14.062 10.414 1 98.44 89 TYR B CA 1
ATOM 2788 C C . TYR B 1 89 ? -18.469 13.609 9.117 1 98.44 89 TYR B C 1
ATOM 2790 O O . TYR B 1 89 ? -18.984 13.852 8.023 1 98.44 89 TYR B O 1
ATOM 2798 N N . ILE B 1 90 ? -17.359 13.047 9.273 1 98.81 90 ILE B N 1
ATOM 2799 C CA . ILE B 1 90 ? -16.641 12.297 8.25 1 98.81 90 ILE B CA 1
ATOM 2800 C C . ILE B 1 90 ? -16.344 10.891 8.758 1 98.81 90 ILE B C 1
ATOM 2802 O O . ILE B 1 90 ? -15.594 10.719 9.727 1 98.81 90 ILE B O 1
ATOM 2806 N N . VAL B 1 91 ? -16.922 9.906 8.164 1 98.94 91 VAL B N 1
ATOM 2807 C CA . VAL B 1 91 ? -16.734 8.516 8.57 1 98.94 91 VAL B CA 1
ATOM 2808 C C . VAL B 1 91 ? -15.711 7.836 7.672 1 98.94 91 VAL B C 1
ATOM 2810 O O . VAL B 1 91 ? -15.859 7.824 6.449 1 98.94 91 VAL B O 1
ATOM 2813 N N . VAL B 1 92 ? -14.688 7.301 8.242 1 98.88 92 VAL B N 1
ATOM 2814 C CA . VAL B 1 92 ? -13.641 6.578 7.535 1 98.88 92 VAL B CA 1
ATOM 2815 C C . VAL B 1 92 ? -13.703 5.094 7.898 1 98.88 92 VAL B C 1
ATOM 2817 O O . VAL B 1 92 ? -13.484 4.723 9.055 1 98.88 92 VAL B O 1
ATOM 2820 N N . LEU B 1 93 ? -13.984 4.281 6.91 1 98.25 93 LEU B N 1
ATOM 2821 C CA . LEU B 1 93 ? -14.102 2.848 7.152 1 98.25 93 LEU B CA 1
ATOM 2822 C C . LEU B 1 93 ? -12.727 2.201 7.262 1 98.25 93 LEU B C 1
ATOM 2824 O O . LEU B 1 93 ? -11.789 2.6 6.562 1 98.25 93 LEU B O 1
ATOM 2828 N N . GLY B 1 94 ? -12.727 1.225 8.133 1 93.31 94 GLY B N 1
ATOM 2829 C CA . GLY B 1 94 ? -11.477 0.505 8.32 1 93.31 94 GLY B CA 1
ATOM 2830 C C . GLY B 1 94 ? -11.086 -0.347 7.129 1 93.31 94 GLY B C 1
ATOM 2831 O O . GLY B 1 94 ? -11.914 -0.608 6.254 1 93.31 94 GLY B O 1
ATOM 2832 N N . GLY B 1 95 ? -9.953 -0.612 7.199 1 88.44 95 GLY B N 1
ATOM 2833 C CA . GLY B 1 95 ? -9.352 -1.538 6.25 1 88.44 95 GLY B CA 1
ATOM 2834 C C . GLY B 1 95 ? -8.328 -2.463 6.879 1 88.44 95 GLY B C 1
ATOM 2835 O O . GLY B 1 95 ? -8.555 -2.996 7.969 1 88.44 95 GLY B O 1
ATOM 2836 N N . GLY B 1 96 ? -7.168 -2.791 6.273 1 89.06 96 GLY B N 1
ATOM 2837 C CA . GLY B 1 96 ? -6.09 -3.613 6.801 1 89.06 96 GLY B CA 1
ATOM 2838 C C . GLY B 1 96 ? -5.176 -2.859 7.746 1 89.06 96 GLY B C 1
ATOM 2839 O O . GLY B 1 96 ? -4.844 -1.696 7.504 1 89.06 96 GLY B O 1
ATOM 2840 N N . PHE B 1 97 ? -4.891 -3.5 8.953 1 94.06 97 PHE B N 1
ATOM 2841 C CA . PHE B 1 97 ? -3.996 -2.848 9.906 1 94.06 97 PHE B CA 1
ATOM 2842 C C . PHE B 1 97 ? -3.193 -3.877 10.688 1 94.06 97 PHE B C 1
ATOM 2844 O O . PHE B 1 97 ? -3.492 -5.07 10.641 1 94.06 97 PHE B O 1
ATOM 2851 N N . THR B 1 98 ? -2.188 -3.457 11.234 1 93.38 98 THR B N 1
ATOM 2852 C CA . THR B 1 98 ? -1.459 -4.059 12.344 1 93.38 98 THR B CA 1
ATOM 2853 C C . THR B 1 98 ? -1.062 -2.996 13.367 1 93.38 98 THR B C 1
ATOM 2855 O O . THR B 1 98 ? -1.436 -1.829 13.234 1 93.38 98 THR B O 1
ATOM 2858 N N . TYR B 1 99 ? -0.393 -3.473 14.422 1 95.25 99 TYR B N 1
ATOM 2859 C CA . TYR B 1 99 ? -0.022 -2.432 15.375 1 95.25 99 TYR B CA 1
ATOM 2860 C C . TYR B 1 99 ? 1.312 -2.75 16.047 1 95.25 99 TYR B C 1
ATOM 2862 O O . TYR B 1 99 ? 1.479 -3.818 16.625 1 95.25 99 TYR B O 1
ATOM 2870 N N . ASN B 1 100 ? 2.18 -1.947 15.859 1 96.5 100 ASN B N 1
ATOM 2871 C CA . ASN B 1 100 ? 3.471 -1.874 16.531 1 96.5 100 ASN B CA 1
ATOM 2872 C C . ASN B 1 100 ? 3.797 -0.448 16.969 1 96.5 100 ASN B C 1
ATOM 2874 O O . ASN B 1 100 ? 4.043 0.42 16.125 1 96.5 100 ASN B O 1
ATOM 2878 N N . PRO B 1 101 ? 3.721 -0.177 18.281 1 96 101 PRO B N 1
ATOM 2879 C CA . PRO B 1 101 ? 3.938 1.194 18.75 1 96 101 PRO B CA 1
ATOM 2880 C C . PRO B 1 101 ? 5.34 1.71 18.438 1 96 101 PRO B C 1
ATOM 2882 O O . PRO B 1 101 ? 5.602 2.91 18.547 1 96 101 PRO B O 1
ATOM 2885 N N . GLU B 1 102 ? 6.27 0.827 18.031 1 97.69 102 GLU B N 1
ATOM 2886 C CA . GLU B 1 102 ? 7.633 1.243 17.734 1 97.69 102 GLU B CA 1
ATOM 2887 C C . GLU B 1 102 ? 7.77 1.666 16.266 1 97.69 102 GLU B C 1
ATOM 2889 O O . GLU B 1 102 ? 8.805 2.203 15.867 1 97.69 102 GLU B O 1
ATOM 2894 N N . TRP B 1 103 ? 6.742 1.474 15.477 1 98 103 TRP B N 1
ATOM 2895 C CA . TRP B 1 103 ? 6.75 1.854 14.07 1 98 103 TRP B CA 1
ATOM 2896 C C . TRP B 1 103 ? 6.34 3.312 13.891 1 98 103 TRP B C 1
ATOM 2898 O O . TRP B 1 103 ? 5.754 3.91 14.805 1 98 103 TRP B O 1
ATOM 2908 N N . SER B 1 104 ? 6.766 3.928 12.742 1 98.12 104 SER B N 1
ATOM 2909 C CA . SER B 1 104 ? 6.066 5.145 12.336 1 98.12 104 SER B CA 1
ATOM 2910 C C . SER B 1 104 ? 4.559 4.93 12.289 1 98.12 104 SER B C 1
ATOM 2912 O O . SER B 1 104 ? 4.09 3.887 11.828 1 98.12 104 SER B O 1
ATOM 2914 N N . PRO B 1 105 ? 3.787 5.816 12.797 1 98.12 105 PRO B N 1
ATOM 2915 C CA . PRO B 1 105 ? 2.35 5.59 12.961 1 98.12 105 PRO B CA 1
ATOM 2916 C C . PRO B 1 105 ? 1.677 5.113 11.68 1 98.12 105 PRO B C 1
ATOM 2918 O O . PRO B 1 105 ? 0.915 4.145 11.695 1 98.12 105 PRO B O 1
ATOM 2921 N N . SER B 1 106 ? 1.96 5.719 10.578 1 98 106 SER B N 1
ATOM 2922 C CA . SER B 1 106 ? 1.268 5.41 9.328 1 98 106 SER B CA 1
ATOM 2923 C C . SER B 1 106 ? 1.581 3.992 8.859 1 98 106 SER B C 1
ATOM 2925 O O . SER B 1 106 ? 0.815 3.402 8.094 1 98 106 SER B O 1
ATOM 2927 N N . ALA B 1 107 ? 2.713 3.391 9.305 1 97.5 107 ALA B N 1
ATOM 2928 C CA . ALA B 1 107 ? 3.102 2.043 8.906 1 97.5 107 ALA B CA 1
ATOM 2929 C C . ALA B 1 107 ? 2.156 1 9.492 1 97.5 107 ALA B C 1
ATOM 2931 O O . ALA B 1 107 ? 2.145 -0.153 9.055 1 97.5 107 ALA B O 1
ATOM 2932 N N . ASN B 1 108 ? 1.339 1.424 10.438 1 97.06 108 ASN B N 1
ATOM 2933 C CA . ASN B 1 108 ? 0.422 0.499 11.094 1 97.06 108 ASN B CA 1
ATOM 2934 C C . ASN B 1 108 ? -0.856 0.306 10.281 1 97.06 108 ASN B C 1
ATOM 2936 O O . ASN B 1 108 ? -1.67 -0.566 10.594 1 97.06 108 ASN B O 1
ATOM 2940 N N . LEU B 1 109 ? -1.033 1.164 9.273 1 96.69 109 LEU B N 1
ATOM 2941 C CA . LEU B 1 109 ? -2.174 1.034 8.375 1 96.69 109 LEU B CA 1
ATOM 2942 C C . LEU B 1 109 ? -1.76 0.377 7.059 1 96.69 109 LEU B C 1
ATOM 2944 O O . LEU B 1 109 ? -1.063 0.989 6.246 1 96.69 109 LEU B O 1
ATOM 2948 N N . ILE B 1 110 ? -2.219 -0.81 6.875 1 89.69 110 ILE B N 1
ATOM 2949 C CA . ILE B 1 110 ? -1.744 -1.625 5.762 1 89.69 110 ILE B CA 1
ATOM 2950 C C . ILE B 1 110 ? -2.736 -1.544 4.605 1 89.69 110 ILE B C 1
ATOM 2952 O O . ILE B 1 110 ? -3.918 -1.257 4.809 1 89.69 110 ILE B O 1
ATOM 2956 N N . SER B 1 111 ? -2.232 -1.738 3.418 1 83.81 111 SER B N 1
ATOM 2957 C CA . SER B 1 111 ? -3.018 -1.896 2.197 1 83.81 111 SER B CA 1
ATOM 2958 C C . SER B 1 111 ? -3.906 -0.682 1.951 1 83.81 111 SER B C 1
ATOM 2960 O O . SER B 1 111 ? -3.414 0.445 1.857 1 83.81 111 SER B O 1
ATOM 2962 N N . ASN B 1 112 ? -5.109 -0.833 2.062 1 92.25 112 ASN B N 1
ATOM 2963 C CA . ASN B 1 112 ? -6.102 0.155 1.65 1 92.25 112 ASN B CA 1
ATOM 2964 C C . ASN B 1 112 ? -6.395 1.154 2.766 1 92.25 112 ASN B C 1
ATOM 2966 O O . ASN B 1 112 ? -7.004 2.197 2.527 1 92.25 112 ASN B O 1
ATOM 2970 N N . SER B 1 113 ? -5.848 0.976 3.932 1 96.56 113 SER B N 1
ATOM 2971 C CA . SER B 1 113 ? -6.285 1.736 5.098 1 96.56 113 SER B CA 1
ATOM 2972 C C . SER B 1 113 ? -5.645 3.119 5.129 1 96.56 113 SER B C 1
ATOM 2974 O O . SER B 1 113 ? -6.312 4.113 5.41 1 96.56 113 SER B O 1
ATOM 2976 N N . LEU B 1 114 ? -4.402 3.201 4.789 1 98.31 114 LEU B N 1
ATOM 2977 C CA . LEU B 1 114 ? -3.717 4.484 4.906 1 98.31 114 LEU B CA 1
ATOM 2978 C C . LEU B 1 114 ? -4.285 5.496 3.914 1 98.31 114 LEU B C 1
ATOM 2980 O O . LEU B 1 114 ? -4.535 6.648 4.273 1 98.31 114 LEU B O 1
ATOM 2984 N N . PRO B 1 115 ? -4.543 5.113 2.656 1 98.25 115 PRO B N 1
ATOM 2985 C CA . PRO B 1 115 ? -5.164 6.074 1.745 1 98.25 115 PRO B CA 1
ATOM 2986 C C . PRO B 1 115 ? -6.539 6.535 2.225 1 98.25 115 PRO B C 1
ATOM 2988 O O . PRO B 1 115 ? -6.922 7.688 2 1 98.25 115 PRO B O 1
ATOM 2991 N N . ARG B 1 116 ? -7.242 5.664 2.877 1 98.69 116 ARG B N 1
ATOM 2992 C CA . ARG B 1 116 ? -8.547 6.051 3.416 1 98.69 116 ARG B CA 1
ATOM 2993 C C . ARG B 1 116 ? -8.391 7.094 4.52 1 98.69 116 ARG B C 1
ATOM 2995 O O . ARG B 1 116 ? -9.062 8.125 4.5 1 98.69 116 ARG B O 1
ATOM 3002 N N . VAL B 1 117 ? -7.461 6.824 5.402 1 98.81 117 VAL B N 1
ATOM 3003 C CA . VAL B 1 117 ? -7.266 7.719 6.539 1 98.81 117 VAL B CA 1
ATOM 3004 C C . VAL B 1 117 ? -6.711 9.055 6.051 1 98.81 117 VAL B C 1
ATOM 3006 O O . VAL B 1 117 ? -7.133 10.117 6.52 1 98.81 117 VAL B O 1
ATOM 3009 N N . THR B 1 118 ? -5.801 9.047 5.078 1 98.75 118 THR B N 1
ATOM 3010 C CA . THR B 1 118 ? -5.238 10.297 4.566 1 98.75 118 THR B CA 1
ATOM 3011 C C . THR B 1 118 ? -6.309 11.109 3.848 1 98.75 118 THR B C 1
ATOM 3013 O O . THR B 1 118 ? -6.312 12.344 3.922 1 98.75 118 THR B O 1
ATOM 3016 N N . GLU B 1 119 ? -7.188 10.422 3.145 1 98.81 119 GLU B N 1
ATOM 3017 C CA . GLU B 1 119 ? -8.305 11.141 2.543 1 98.81 119 GLU B CA 1
ATOM 3018 C C . GLU B 1 119 ? -9.219 11.734 3.613 1 98.81 119 GLU B C 1
ATOM 3020 O O . GLU B 1 119 ? -9.695 12.867 3.473 1 98.81 119 GLU B O 1
ATOM 3025 N N . GLY B 1 120 ? -9.438 11 4.672 1 98.88 120 GLY B N 1
ATOM 3026 C CA . GLY B 1 120 ? -10.18 11.539 5.801 1 98.88 120 GLY B CA 1
ATOM 3027 C C . GLY B 1 120 ? -9.547 12.789 6.383 1 98.88 120 GLY B C 1
ATOM 3028 O O . GLY B 1 120 ? -10.25 13.773 6.648 1 98.88 120 GLY B O 1
ATOM 3029 N N . VAL B 1 121 ? -8.25 12.742 6.547 1 98.94 121 VAL B N 1
ATOM 3030 C CA . VAL B 1 121 ? -7.52 13.875 7.09 1 98.94 121 VAL B CA 1
ATOM 3031 C C . VAL B 1 121 ? -7.645 15.07 6.141 1 98.94 121 VAL B C 1
ATOM 3033 O O . VAL B 1 121 ? -7.906 16.188 6.582 1 98.94 121 VAL B O 1
ATOM 3036 N N . ARG B 1 122 ? -7.469 14.859 4.875 1 98.88 122 ARG B N 1
ATOM 3037 C CA . ARG B 1 122 ? -7.59 15.914 3.881 1 98.88 122 ARG B CA 1
ATOM 3038 C C . ARG B 1 122 ? -8.961 16.594 3.959 1 98.88 122 ARG B C 1
ATOM 3040 O O . ARG B 1 122 ? -9.055 17.812 3.963 1 98.88 122 ARG B O 1
ATOM 3047 N N . LEU B 1 123 ? -9.992 15.789 4.031 1 98.69 123 LEU B N 1
ATOM 3048 C CA . LEU B 1 123 ? -11.352 16.312 4.074 1 98.69 123 LEU B CA 1
ATOM 3049 C C . LEU B 1 123 ? -11.641 16.984 5.414 1 98.69 123 LEU B C 1
ATOM 3051 O O . LEU B 1 123 ? -12.383 17.969 5.473 1 98.69 123 LEU B O 1
ATOM 3055 N N . ALA B 1 124 ? -11.047 16.484 6.473 1 98.56 124 ALA B N 1
ATOM 3056 C CA . ALA B 1 124 ? -11.195 17.109 7.781 1 98.56 124 ALA B CA 1
ATOM 3057 C C . ALA B 1 124 ? -10.594 18.5 7.793 1 98.56 124 ALA B C 1
ATOM 3059 O O . ALA B 1 124 ? -11.062 19.375 8.523 1 98.56 124 ALA B O 1
ATOM 3060 N N . LEU B 1 125 ? -9.539 18.688 7.051 1 97.81 125 LEU B N 1
ATOM 3061 C CA . LEU B 1 125 ? -8.938 20.016 6.926 1 97.81 125 LEU B CA 1
ATOM 3062 C C . LEU B 1 125 ? -9.859 20.953 6.156 1 97.81 125 LEU B C 1
ATOM 3064 O O . LEU B 1 125 ? -9.891 22.156 6.43 1 97.81 125 LEU B O 1
ATOM 3068 N N . ARG B 1 126 ? -10.594 20.469 5.223 1 96.56 126 ARG B N 1
ATOM 3069 C CA . ARG B 1 126 ? -11.562 21.25 4.457 1 96.56 126 ARG B CA 1
ATOM 3070 C C . ARG B 1 126 ? -12.781 21.578 5.305 1 96.56 126 ARG B C 1
ATOM 3072 O O . ARG B 1 126 ? -13.375 22.656 5.152 1 96.56 126 ARG B O 1
ATOM 3079 N N . TYR B 1 127 ? -13.164 20.641 6.156 1 97.5 127 TYR B N 1
ATOM 3080 C CA . TYR B 1 127 ? -14.312 20.797 7.047 1 97.5 127 TYR B CA 1
ATOM 3081 C C . TYR B 1 127 ? -13.867 20.812 8.508 1 97.5 127 TYR B C 1
ATOM 3083 O O . TYR B 1 127 ? -14.031 19.828 9.219 1 97.5 127 TYR B O 1
ATOM 3091 N N . PRO B 1 128 ? -13.461 21.938 9 1 95.81 128 PRO B N 1
ATOM 3092 C CA . PRO B 1 128 ? -12.812 22.016 10.312 1 95.81 128 PRO B CA 1
ATOM 3093 C C . PRO B 1 128 ? -13.766 21.703 11.461 1 95.81 128 PRO B C 1
ATOM 3095 O O . PRO B 1 128 ? -13.32 21.406 12.57 1 95.81 128 PRO B O 1
ATOM 3098 N N . GLN B 1 129 ? -15.047 21.703 11.227 1 95.62 129 GLN B N 1
ATOM 3099 C CA . GLN B 1 129 ? -16.016 21.453 12.289 1 95.62 129 GLN B CA 1
ATOM 3100 C C . GLN B 1 129 ? -16.391 19.984 12.344 1 95.62 129 GLN B C 1
ATOM 3102 O O . GLN B 1 129 ? -17.062 19.547 13.273 1 95.62 129 GLN B O 1
ATOM 3107 N N . ALA B 1 130 ? -15.914 19.25 11.406 1 97.94 130 ALA B N 1
ATOM 3108 C CA . ALA B 1 130 ? -16.344 17.844 11.305 1 97.94 130 ALA B CA 1
ATOM 3109 C C . ALA B 1 130 ? -15.547 16.969 12.258 1 97.94 130 ALA B C 1
ATOM 3111 O O . ALA B 1 130 ? -14.336 17.156 12.43 1 97.94 130 ALA B O 1
ATOM 3112 N N . THR B 1 131 ? -16.234 16.031 12.898 1 98.44 131 THR B N 1
ATOM 3113 C CA . THR B 1 131 ? -15.609 14.953 13.648 1 98.44 131 THR B CA 1
ATOM 3114 C C . THR B 1 131 ? -15.25 13.789 12.719 1 98.44 131 THR B C 1
ATOM 3116 O O . THR B 1 131 ? -16.078 13.352 11.922 1 98.44 131 THR B O 1
ATOM 3119 N N . LEU B 1 132 ? -14.031 13.383 12.828 1 98.69 132 LEU B N 1
ATOM 3120 C CA . LEU B 1 132 ? -13.57 12.211 12.094 1 98.69 132 LEU B CA 1
ATOM 3121 C C . LEU B 1 132 ? -13.891 10.93 12.852 1 98.69 132 LEU B C 1
ATOM 3123 O O . LEU B 1 132 ? -13.336 10.688 13.93 1 98.69 132 LEU B O 1
ATOM 3127 N N . ILE B 1 133 ? -14.781 10.172 12.305 1 98.88 133 ILE B N 1
ATOM 3128 C CA . ILE B 1 133 ? -15.18 8.906 12.914 1 98.88 133 ILE B CA 1
ATOM 3129 C C . ILE B 1 133 ? -14.469 7.75 12.211 1 98.88 133 ILE B C 1
ATOM 3131 O O . ILE B 1 133 ? -14.57 7.594 10.992 1 98.88 133 ILE B O 1
ATOM 3135 N N . PHE B 1 134 ? -13.711 7.004 12.953 1 98.81 134 PHE B N 1
ATOM 3136 C CA . PHE B 1 134 ? -13.062 5.809 12.43 1 98.81 134 PHE B CA 1
ATOM 3137 C C . PHE B 1 134 ? -13.789 4.551 12.891 1 98.81 134 PHE B C 1
ATOM 3139 O O . PHE B 1 134 ? -14.266 4.48 14.023 1 98.81 134 PHE B O 1
ATOM 3146 N N . THR B 1 135 ? -13.805 3.574 11.969 1 98 135 THR B N 1
ATOM 3147 C CA . THR B 1 135 ? -14.469 2.328 12.328 1 98 135 THR B CA 1
ATOM 3148 C C . THR B 1 135 ? -13.539 1.136 12.117 1 98 135 THR B C 1
ATOM 3150 O O . THR B 1 135 ? -12.68 1.159 11.234 1 98 135 THR B O 1
ATOM 3153 N N . GLY B 1 136 ? -13.727 0.151 12.938 1 94.62 136 GLY B N 1
ATOM 3154 C CA . GLY B 1 136 ? -13.008 -1.107 12.805 1 94.62 136 GLY B CA 1
ATOM 3155 C C . GLY B 1 136 ? -12.68 -1.749 14.141 1 94.62 136 GLY B C 1
ATOM 3156 O O . GLY B 1 136 ? -12.203 -1.077 15.055 1 94.62 136 GLY B O 1
ATOM 3157 N N . GLY B 1 137 ? -12.875 -2.984 14.234 1 91.56 137 GLY B N 1
ATOM 3158 C CA . GLY B 1 137 ? -12.719 -3.732 15.477 1 91.56 137 GLY B CA 1
ATOM 3159 C C . GLY B 1 137 ? -11.289 -4.152 15.742 1 91.56 137 GLY B C 1
ATOM 3160 O O . GLY B 1 137 ? -10.359 -3.68 15.078 1 91.56 137 GLY B O 1
ATOM 3161 N N . PRO B 1 138 ? -11.164 -4.934 16.812 1 88.88 138 PRO B N 1
ATOM 3162 C CA . PRO B 1 138 ? -9.82 -5.344 17.234 1 88.88 138 PRO B CA 1
ATOM 3163 C C . PRO B 1 138 ? -9.195 -6.367 16.297 1 88.88 138 PRO B C 1
ATOM 3165 O O . PRO B 1 138 ? -9.906 -7.121 15.633 1 88.88 138 PRO B O 1
ATOM 3168 N N . GLY B 1 139 ? -7.883 -6.258 16.188 1 84.94 139 GLY B N 1
ATOM 3169 C CA . GLY B 1 139 ? -7.121 -7.32 15.555 1 84.94 139 GLY B CA 1
ATOM 3170 C C . GLY B 1 139 ? -6.66 -8.391 16.516 1 84.94 139 GLY B C 1
ATOM 3171 O O . GLY B 1 139 ? -7.328 -8.656 17.516 1 84.94 139 GLY B O 1
ATOM 3172 N N . ALA B 1 140 ? -5.648 -9.102 16.062 1 84.5 140 ALA B N 1
ATOM 3173 C CA . ALA B 1 140 ? -5.094 -10.141 16.922 1 84.5 140 ALA B CA 1
ATOM 3174 C C . ALA B 1 140 ? -4.512 -9.547 18.203 1 84.5 140 ALA B C 1
ATOM 3176 O O . ALA B 1 140 ? -4.371 -10.25 19.203 1 84.5 140 ALA B O 1
ATOM 3177 N N . ASN B 1 141 ? -4.258 -8.242 17.922 1 77.88 141 ASN B N 1
ATOM 3178 C CA . ASN B 1 141 ? -3.793 -7.512 19.094 1 77.88 141 ASN B CA 1
ATOM 3179 C C . ASN B 1 141 ? -4.941 -6.805 19.812 1 77.88 141 ASN B C 1
ATOM 3181 O O . ASN B 1 141 ? -6.102 -6.934 19.406 1 77.88 141 ASN B O 1
ATOM 3185 N N . SER B 1 142 ? -4.738 -6.059 20.859 1 77.31 142 SER B N 1
ATOM 3186 C CA . SER B 1 142 ? -5.77 -5.48 21.719 1 77.31 142 SER B CA 1
ATOM 3187 C C . SER B 1 142 ? -6.238 -4.129 21.188 1 77.31 142 SER B C 1
ATOM 3189 O O . SER B 1 142 ? -7.34 -3.68 21.5 1 77.31 142 SER B O 1
ATOM 3191 N N . ILE B 1 143 ? -5.465 -3.533 20.266 1 91 143 ILE B N 1
ATOM 3192 C CA . ILE B 1 143 ? -5.977 -2.264 19.75 1 91 143 ILE B CA 1
ATOM 3193 C C . ILE B 1 143 ? -6.824 -2.508 18.516 1 91 143 ILE B C 1
ATOM 3195 O O . ILE B 1 143 ? -6.602 -3.477 17.781 1 91 143 ILE B O 1
ATOM 3199 N N . SER B 1 144 ? -7.785 -1.66 18.297 1 94.94 144 SER B N 1
ATOM 3200 C CA . SER B 1 144 ? -8.672 -1.793 17.141 1 94.94 144 SER B CA 1
ATOM 3201 C C . SER B 1 144 ? -8.133 -1.046 15.93 1 94.94 144 SER B C 1
ATOM 3203 O O . SER B 1 144 ? -7.266 -0.178 16.062 1 94.94 144 SER B O 1
ATOM 3205 N N . SER B 1 145 ? -8.641 -1.493 14.805 1 95.31 145 SER B N 1
ATOM 3206 C CA . SER B 1 145 ? -8.352 -0.763 13.578 1 95.31 145 SER B CA 1
ATOM 3207 C C . SER B 1 145 ? -8.727 0.709 13.703 1 95.31 145 SER B C 1
ATOM 3209 O O . SER B 1 145 ? -8 1.586 13.242 1 95.31 145 SER B O 1
ATOM 3211 N N . ALA B 1 146 ? -9.836 0.977 14.344 1 98.19 146 ALA B N 1
ATOM 3212 C CA . ALA B 1 146 ? -10.336 2.34 14.523 1 98.19 146 ALA B CA 1
ATOM 3213 C C . ALA B 1 146 ? -9.359 3.17 15.359 1 98.19 146 ALA B C 1
ATOM 3215 O O . ALA B 1 146 ? -9.078 4.32 15.031 1 98.19 146 ALA B O 1
ATOM 3216 N N . GLU B 1 147 ? -8.859 2.633 16.391 1 97.88 147 GLU B N 1
ATOM 3217 C CA . GLU B 1 147 ? -7.91 3.33 17.25 1 97.88 147 GLU B CA 1
ATOM 3218 C C . GLU B 1 147 ? -6.602 3.613 16.516 1 97.88 147 GLU B C 1
ATOM 3220 O O . GLU B 1 147 ? -6.039 4.703 16.641 1 97.88 147 GLU B O 1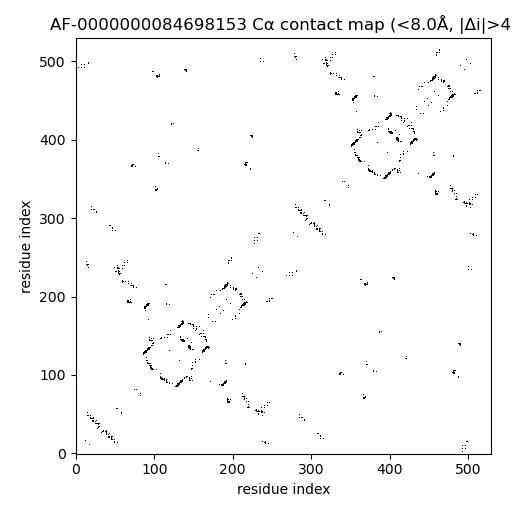
ATOM 3225 N N . ALA B 1 148 ? -6.086 2.609 15.781 1 97.38 148 ALA B N 1
ATOM 3226 C CA . ALA B 1 148 ? -4.875 2.809 14.992 1 97.38 148 ALA B CA 1
ATOM 3227 C C . ALA B 1 148 ? -5.055 3.938 13.984 1 97.38 148 ALA B C 1
ATOM 3229 O O . ALA B 1 148 ? -4.176 4.789 13.828 1 97.38 148 ALA B O 1
ATOM 3230 N N . ALA B 1 149 ? -6.203 3.93 13.336 1 98.5 149 ALA B N 1
ATOM 3231 C CA . ALA B 1 149 ? -6.5 4.969 12.352 1 98.5 149 ALA B CA 1
ATOM 3232 C C . ALA B 1 149 ? -6.555 6.344 13.008 1 98.5 149 ALA B C 1
ATOM 3234 O O . ALA B 1 149 ? -6.02 7.316 12.461 1 98.5 149 ALA B O 1
ATOM 3235 N N . ALA B 1 150 ? -7.164 6.414 14.141 1 98.75 150 ALA B N 1
ATOM 3236 C CA . ALA B 1 150 ? -7.242 7.676 14.867 1 98.75 150 ALA B CA 1
ATOM 3237 C C . ALA B 1 150 ? -5.855 8.188 15.242 1 98.75 150 ALA B C 1
ATOM 3239 O O . ALA B 1 150 ? -5.566 9.375 15.102 1 98.75 150 ALA B O 1
ATOM 3240 N N . GLN B 1 151 ? -5.031 7.305 15.695 1 98.44 151 GLN B N 1
ATOM 3241 C CA . GLN B 1 151 ? -3.668 7.676 16.062 1 98.44 151 GLN B CA 1
ATOM 3242 C C . GLN B 1 151 ? -2.914 8.234 14.852 1 98.44 151 GLN B C 1
ATOM 3244 O O . GLN B 1 151 ? -2.168 9.211 14.977 1 98.44 151 GLN B O 1
ATOM 3249 N N . VAL B 1 152 ? -3.125 7.613 13.742 1 98.75 152 VAL B N 1
ATOM 3250 C CA . VAL B 1 152 ? -2.461 8.086 12.531 1 98.75 152 VAL B CA 1
ATOM 3251 C C . VAL B 1 152 ? -2.979 9.477 12.164 1 98.75 152 VAL B C 1
ATOM 3253 O O . VAL B 1 152 ? -2.191 10.383 11.875 1 98.75 152 VAL B O 1
ATOM 3256 N N . ALA B 1 153 ? -4.281 9.648 12.188 1 98.88 153 ALA B N 1
ATOM 3257 C CA . ALA B 1 153 ? -4.852 10.953 11.875 1 98.88 153 ALA B CA 1
ATOM 3258 C C . ALA B 1 153 ? -4.312 12.023 12.82 1 98.88 153 ALA B C 1
ATOM 3260 O O . ALA B 1 153 ? -3.992 13.133 12.398 1 98.88 153 ALA B O 1
ATOM 3261 N N . GLN B 1 154 ? -4.211 11.695 14.062 1 98.81 154 GLN B N 1
ATOM 3262 C CA . GLN B 1 154 ? -3.686 12.617 15.062 1 98.81 154 GLN B CA 1
ATOM 3263 C C . GLN B 1 154 ? -2.219 12.938 14.797 1 98.81 154 GLN B C 1
ATOM 3265 O O . GLN B 1 154 ? -1.795 14.094 14.938 1 98.81 154 GLN B O 1
ATOM 3270 N N . SER B 1 155 ? -1.503 11.938 14.367 1 98.69 155 SER B N 1
ATOM 3271 C CA . SER B 1 155 ? -0.098 12.148 14.039 1 98.69 155 SER B CA 1
ATOM 3272 C C . SER B 1 155 ? 0.052 13.07 12.828 1 98.69 155 SER B C 1
ATOM 3274 O O . SER B 1 155 ? 1.122 13.641 12.602 1 98.69 155 SER B O 1
ATOM 3276 N N . LEU B 1 156 ? -1.02 13.219 12.078 1 98.75 156 LEU B N 1
ATOM 3277 C CA . LEU B 1 156 ? -1.001 14.07 10.898 1 98.75 156 LEU B CA 1
ATOM 3278 C C . LEU B 1 156 ? -1.665 15.414 11.188 1 98.75 156 LEU B C 1
ATOM 3280 O O . LEU B 1 156 ? -1.998 16.156 10.258 1 98.75 156 LEU B O 1
ATOM 3284 N N . GLY B 1 157 ? -1.977 15.695 12.406 1 98.31 157 GLY B N 1
ATOM 3285 C CA . GLY B 1 157 ? -2.318 17.047 12.789 1 98.31 157 GLY B CA 1
ATOM 3286 C C . GLY B 1 157 ? -3.773 17.219 13.188 1 98.31 157 GLY B C 1
ATOM 3287 O O . GLY B 1 157 ? -4.211 18.312 13.531 1 98.31 157 GLY B O 1
ATOM 3288 N N . ILE B 1 158 ? -4.562 16.156 13.172 1 98.81 158 ILE B N 1
ATOM 3289 C CA . ILE B 1 158 ? -5.949 16.266 13.617 1 98.81 158 ILE B CA 1
ATOM 3290 C C . ILE B 1 158 ? -6.016 16.156 15.133 1 98.81 158 ILE B C 1
ATOM 3292 O O . ILE B 1 158 ? -5.539 15.172 15.719 1 98.81 158 ILE B O 1
ATOM 3296 N N . PRO B 1 159 ? -6.586 17.141 15.797 1 98.44 159 PRO B N 1
ATOM 3297 C CA . PRO B 1 159 ? -6.691 17.078 17.266 1 98.44 159 PRO B CA 1
ATOM 3298 C C . PRO B 1 159 ? -7.469 15.852 17.734 1 98.44 159 PRO B C 1
ATOM 3300 O O . PRO B 1 159 ? -8.445 15.453 17.094 1 98.44 159 PRO B O 1
ATOM 3303 N N . ALA B 1 160 ? -7.055 15.32 18.859 1 98.44 160 ALA B N 1
ATOM 3304 C CA . ALA B 1 160 ? -7.664 14.109 19.422 1 98.44 160 ALA B CA 1
ATOM 3305 C C . ALA B 1 160 ? -9.156 14.32 19.656 1 98.44 160 ALA B C 1
ATOM 3307 O O . ALA B 1 160 ? -9.961 13.398 19.469 1 98.44 160 ALA B O 1
ATOM 3308 N N . GLU B 1 161 ? -9.594 15.484 20.031 1 98.19 161 GLU B N 1
ATOM 3309 C CA . GLU B 1 161 ? -10.984 15.781 20.375 1 98.19 161 GLU B CA 1
ATOM 3310 C C . GLU B 1 161 ? -11.875 15.742 19.141 1 98.19 161 GLU B C 1
ATOM 3312 O O . GLU B 1 161 ? -13.102 15.68 19.25 1 98.19 161 GLU B O 1
ATOM 3317 N N . ARG B 1 162 ? -11.234 15.75 17.953 1 98.56 162 ARG B N 1
ATOM 3318 C CA . ARG B 1 162 ? -11.992 15.711 16.703 1 98.56 162 ARG B CA 1
ATOM 3319 C C . ARG B 1 162 ? -11.992 14.312 16.109 1 98.56 162 ARG B C 1
ATOM 3321 O O . ARG B 1 162 ? -12.391 14.117 14.961 1 98.56 162 ARG B O 1
ATOM 3328 N N . THR B 1 163 ? -11.445 13.344 16.844 1 98.75 163 THR B N 1
ATOM 3329 C CA . THR B 1 163 ? -11.43 11.969 16.359 1 98.75 163 THR B CA 1
ATOM 3330 C C . THR B 1 163 ? -12.25 11.07 17.281 1 98.75 163 THR B C 1
ATOM 3332 O O . THR B 1 163 ? -12.219 11.234 18.5 1 98.75 163 THR B O 1
ATOM 3335 N N . LEU B 1 164 ? -13.039 10.195 16.688 1 98.69 164 LEU B N 1
ATOM 3336 C CA . LEU B 1 164 ? -13.875 9.25 17.422 1 98.69 164 LEU B CA 1
ATOM 3337 C C . LEU B 1 164 ? -13.734 7.844 16.859 1 98.69 164 LEU B C 1
ATOM 3339 O O . LEU B 1 164 ? -14.336 7.516 15.828 1 98.69 164 LEU B O 1
ATOM 3343 N N . PRO B 1 165 ? -12.961 6.996 17.516 1 98.38 165 PRO B N 1
ATOM 3344 C CA . PRO B 1 165 ? -12.867 5.602 17.078 1 98.38 165 PRO B CA 1
ATOM 3345 C C . PRO B 1 165 ? -14.031 4.75 17.562 1 98.38 165 PRO B C 1
ATOM 3347 O O . PRO B 1 165 ? -14.305 4.703 18.766 1 98.38 165 PRO B O 1
ATOM 3350 N N . LEU B 1 166 ? -14.719 4.133 16.641 1 98.19 166 LEU B N 1
ATOM 3351 C CA . LEU B 1 166 ? -15.703 3.107 16.969 1 98.19 166 LEU B CA 1
ATOM 3352 C C . LEU B 1 166 ? -15.078 1.718 16.922 1 98.19 166 LEU B C 1
ATOM 3354 O O . LEU B 1 166 ? -14.875 1.158 15.836 1 98.19 166 LEU B O 1
ATOM 3358 N N . VAL B 1 167 ? -14.859 1.089 18.062 1 95.75 167 VAL B N 1
ATOM 3359 C CA . VAL B 1 167 ? -13.875 0.024 18.188 1 95.75 167 VAL B CA 1
ATOM 3360 C C . VAL B 1 167 ? -14.57 -1.333 18.188 1 95.75 167 VAL B C 1
ATOM 3362 O O . VAL B 1 167 ? -13.914 -2.377 18.141 1 95.75 167 VAL B O 1
ATOM 3365 N N . LEU B 1 168 ? -15.852 -1.409 18.047 1 90.75 168 LEU B N 1
ATOM 3366 C CA . LEU B 1 168 ? -16.562 -2.662 18.281 1 90.75 168 LEU B CA 1
ATOM 3367 C C . LEU B 1 168 ? -16.859 -3.381 16.984 1 90.75 168 LEU B C 1
ATOM 3369 O O . LEU B 1 168 ? -16.812 -4.609 16.906 1 90.75 168 LEU B O 1
ATOM 3373 N N . PRO B 1 169 ? -17.156 -2.652 15.906 1 92 169 PRO B N 1
ATOM 3374 C CA . PRO B 1 169 ? -17.641 -3.332 14.703 1 92 169 PRO B CA 1
ATOM 3375 C C . PRO B 1 169 ? -16.594 -4.273 14.102 1 92 169 PRO B C 1
ATOM 3377 O O . PRO B 1 169 ? -15.406 -3.963 14.094 1 92 169 PRO B O 1
ATOM 3380 N N . LYS B 1 170 ? -17.094 -5.359 13.562 1 88.81 170 LYS B N 1
ATOM 3381 C CA . LYS B 1 170 ? -16.203 -6.383 13.023 1 88.81 170 LYS B CA 1
ATOM 3382 C C . LYS B 1 170 ? -16.328 -6.473 11.508 1 88.81 170 LYS B C 1
ATOM 3384 O O . LYS B 1 170 ? -15.461 -7.066 10.852 1 88.81 170 LYS B O 1
ATOM 3389 N N . ASP B 1 171 ? -17.453 -6.023 11.023 1 91.06 171 ASP B N 1
ATOM 3390 C CA . ASP B 1 171 ? -17.656 -6.008 9.578 1 91.06 171 ASP B CA 1
ATOM 3391 C C . ASP B 1 171 ? -18.422 -4.762 9.148 1 91.06 171 ASP B C 1
ATOM 3393 O O . ASP B 1 171 ? -18.812 -3.945 9.992 1 91.06 171 ASP B O 1
ATOM 3397 N N . THR B 1 172 ? -18.594 -4.582 7.867 1 94.5 172 THR B N 1
ATOM 3398 C CA . THR B 1 172 ? -19.125 -3.338 7.32 1 94.5 172 THR B CA 1
ATOM 3399 C C . THR B 1 172 ? -20.562 -3.123 7.766 1 94.5 172 THR B C 1
ATOM 3401 O O . THR B 1 172 ? -21 -1.985 7.977 1 94.5 172 THR B O 1
ATOM 3404 N N . GLU B 1 173 ? -21.312 -4.176 7.898 1 94.25 173 GLU B N 1
ATOM 3405 C CA . GLU B 1 173 ? -22.688 -4.078 8.359 1 94.25 173 GLU B CA 1
ATOM 3406 C C . GLU B 1 173 ? -22.766 -3.549 9.789 1 94.25 173 GLU B C 1
ATOM 3408 O O . GLU B 1 173 ? -23.562 -2.664 10.086 1 94.25 173 GLU B O 1
ATOM 3413 N N . GLU B 1 174 ? -21.906 -4.102 10.602 1 95.81 174 GLU B N 1
ATOM 3414 C CA . GLU B 1 174 ? -21.828 -3.625 11.984 1 95.81 174 GLU B CA 1
ATOM 3415 C C . GLU B 1 174 ? -21.312 -2.189 12.039 1 95.81 174 GLU B C 1
ATOM 3417 O O . GLU B 1 174 ? -21.719 -1.41 12.898 1 95.81 174 GLU B O 1
ATOM 3422 N N . GLU B 1 175 ? -20.391 -1.867 11.195 1 97 175 GLU B N 1
ATOM 3423 C CA . GLU B 1 175 ? -19.891 -0.5 11.117 1 97 175 GLU B CA 1
ATOM 3424 C C . GLU B 1 175 ? -21.016 0.494 10.852 1 97 175 GLU B C 1
ATOM 3426 O O . GLU B 1 175 ? -21.109 1.522 11.523 1 97 175 GLU B O 1
ATOM 3431 N N . ALA B 1 176 ? -21.844 0.137 9.883 1 97.44 176 ALA B N 1
ATOM 3432 C CA . ALA B 1 176 ? -22.969 1.001 9.555 1 97.44 176 ALA B CA 1
ATOM 3433 C C . ALA B 1 176 ? -23.906 1.179 10.75 1 97.44 176 ALA B C 1
ATOM 3435 O O . ALA B 1 176 ? -24.359 2.289 11.023 1 97.44 176 ALA B O 1
ATOM 3436 N N . ALA B 1 177 ? -24.125 0.127 11.453 1 97.12 177 ALA B N 1
ATOM 3437 C CA . ALA B 1 177 ? -25.016 0.164 12.609 1 97.12 177 ALA B CA 1
ATOM 3438 C C . ALA B 1 177 ? -24.438 1.055 13.711 1 97.12 177 ALA B C 1
ATOM 3440 O O . ALA B 1 177 ? -25.172 1.828 14.336 1 97.12 177 ALA B O 1
ATOM 3441 N N . GLU B 1 178 ? -23.188 0.924 13.969 1 97.44 178 GLU B N 1
ATOM 3442 C CA . GLU B 1 178 ? -22.531 1.717 15.016 1 97.44 178 GLU B CA 1
ATOM 3443 C C . GLU B 1 178 ? -22.484 3.193 14.633 1 97.44 178 GLU B C 1
ATOM 3445 O O . GLU B 1 178 ? -22.625 4.066 15.492 1 97.44 178 GLU B O 1
ATOM 3450 N N . VAL B 1 179 ? -22.219 3.459 13.367 1 98.25 179 VAL B N 1
ATOM 3451 C CA . VAL B 1 179 ? -22.188 4.836 12.883 1 98.25 179 VAL B CA 1
ATOM 3452 C C . VAL B 1 179 ? -23.547 5.484 13.062 1 98.25 179 VAL B C 1
ATOM 3454 O O . VAL B 1 179 ? -23.641 6.656 13.43 1 98.25 179 VAL B O 1
ATOM 3457 N N . LYS B 1 180 ? -24.562 4.758 12.812 1 97.88 180 LYS B N 1
ATOM 3458 C CA . LYS B 1 180 ? -25.922 5.277 12.93 1 97.88 180 LYS B CA 1
ATOM 3459 C C . LYS B 1 180 ? -26.188 5.816 14.336 1 97.88 180 LYS B C 1
ATOM 3461 O O . LYS B 1 180 ? -26.828 6.855 14.492 1 97.88 180 LYS B O 1
ATOM 3466 N N . LYS B 1 181 ? -25.641 5.199 15.305 1 97.56 181 LYS B N 1
ATOM 3467 C CA . LYS B 1 181 ? -25.844 5.602 16.688 1 97.56 181 LYS B CA 1
ATOM 3468 C C . LYS B 1 181 ? -25.219 6.969 16.969 1 97.56 181 LYS B C 1
ATOM 3470 O O . LYS B 1 181 ? -25.656 7.691 17.859 1 97.56 181 LYS B O 1
ATOM 3475 N N . VAL B 1 182 ? -24.25 7.273 16.203 1 97.88 182 VAL B N 1
ATOM 3476 C CA . VAL B 1 182 ? -23.5 8.5 16.453 1 97.88 182 VAL B CA 1
ATOM 3477 C C . VAL B 1 182 ? -24.047 9.633 15.602 1 97.88 182 VAL B C 1
ATOM 3479 O O . VAL B 1 182 ? -24.297 10.734 16.094 1 97.88 182 VAL B O 1
ATOM 3482 N N . VAL B 1 183 ? -24.25 9.344 14.281 1 97.38 183 VAL B N 1
ATOM 3483 C CA . VAL B 1 183 ? -24.547 10.414 13.336 1 97.38 183 VAL B CA 1
ATOM 3484 C C . VAL B 1 183 ? -26.047 10.656 13.281 1 97.38 183 VAL B C 1
ATOM 3486 O O . VAL B 1 183 ? -26.5 11.727 12.867 1 97.38 183 VAL B O 1
ATOM 3489 N N . ASP B 1 184 ? -26.828 9.648 13.656 1 93.81 184 ASP B N 1
ATOM 3490 C CA . ASP B 1 184 ? -28.281 9.711 13.562 1 93.81 184 ASP B CA 1
ATOM 3491 C C . ASP B 1 184 ? -28.719 10.109 12.156 1 93.81 184 ASP B C 1
ATOM 3493 O O . ASP B 1 184 ? -28.453 9.398 11.188 1 93.81 184 ASP B O 1
ATOM 3497 N N . ASP B 1 185 ? -29.234 11.359 11.984 1 90.69 185 ASP B N 1
ATOM 3498 C CA . ASP B 1 185 ? -29.766 11.766 10.68 1 90.69 185 ASP B CA 1
ATOM 3499 C C . ASP B 1 185 ? -28.891 12.859 10.062 1 90.69 185 ASP B C 1
ATOM 3501 O O . ASP B 1 185 ? -29.219 13.391 9 1 90.69 185 ASP B O 1
ATOM 3505 N N . ALA B 1 186 ? -27.828 13.078 10.656 1 94.75 186 ALA B N 1
ATOM 3506 C CA . ALA B 1 186 ? -26.969 14.133 10.148 1 94.75 186 ALA B CA 1
ATOM 3507 C C . ALA B 1 186 ? -26.234 13.688 8.883 1 94.75 186 ALA B C 1
ATOM 3509 O O . ALA B 1 186 ? -25.812 12.539 8.781 1 94.75 186 ALA B O 1
ATOM 3510 N N . PRO B 1 187 ? -26.188 14.57 7.973 1 94.56 187 PRO B N 1
ATOM 3511 C CA . PRO B 1 187 ? -25.375 14.242 6.797 1 94.56 187 PRO B CA 1
ATOM 3512 C C . PRO B 1 187 ? -23.906 14.008 7.145 1 94.56 187 PRO B C 1
ATOM 3514 O O . PRO B 1 187 ? -23.375 14.664 8.039 1 94.56 187 PRO B O 1
ATOM 3517 N N . PHE B 1 188 ? -23.297 13.117 6.445 1 97.81 188 PHE B N 1
ATOM 3518 C CA . PHE B 1 188 ? -21.875 12.844 6.68 1 97.81 188 PHE B CA 1
ATOM 3519 C C . PHE B 1 188 ? -21.219 12.297 5.418 1 97.81 188 PHE B C 1
ATOM 3521 O O . PHE B 1 188 ? -21.891 11.758 4.539 1 97.81 188 PHE B O 1
ATOM 3528 N N . LEU B 1 189 ? -19.922 12.516 5.336 1 98.62 189 LEU B N 1
ATOM 3529 C CA . LEU B 1 189 ? -19.109 11.898 4.285 1 98.62 189 LEU B CA 1
ATOM 3530 C C . LEU B 1 189 ? -18.734 10.469 4.652 1 98.62 189 LEU B C 1
ATOM 3532 O O . LEU B 1 189 ? -18.422 10.18 5.812 1 98.62 189 LEU B O 1
ATOM 3536 N N . LEU B 1 190 ? -18.859 9.562 3.699 1 98.88 190 LEU B N 1
ATOM 3537 C CA . LEU B 1 190 ? -18.359 8.203 3.842 1 98.88 190 LEU B CA 1
ATOM 3538 C C . LEU B 1 190 ? -17.078 8 3.039 1 98.88 190 LEU B C 1
ATOM 3540 O O . LEU B 1 190 ? -17.109 8.016 1.806 1 98.88 190 LEU B O 1
ATOM 3544 N N . VAL B 1 191 ? -16 7.824 3.781 1 98.88 191 VAL B N 1
ATOM 3545 C CA . VAL B 1 191 ? -14.703 7.645 3.154 1 98.88 191 VAL B CA 1
ATOM 3546 C C . VAL B 1 191 ? -14.328 6.164 3.158 1 98.88 191 VAL B C 1
ATOM 3548 O O . VAL B 1 191 ? -14.211 5.547 4.223 1 98.88 191 VAL B O 1
ATOM 3551 N N . THR B 1 192 ? -14.102 5.602 2.037 1 98.69 192 THR B N 1
ATOM 3552 C CA . THR B 1 192 ? -13.57 4.258 1.845 1 98.69 192 THR B CA 1
ATOM 3553 C C . THR B 1 192 ? -13 4.098 0.44 1 98.69 192 THR B C 1
ATOM 3555 O O . THR B 1 192 ? -13.008 5.043 -0.352 1 98.69 192 THR B O 1
ATOM 3558 N N . SER B 1 193 ? -12.398 2.959 0.178 1 98.31 193 SER B N 1
ATOM 3559 C CA . SER B 1 193 ? -11.812 2.697 -1.134 1 98.31 193 SER B CA 1
ATOM 3560 C C . SER B 1 193 ? -12.875 2.752 -2.23 1 98.31 193 SER B C 1
ATOM 3562 O O . SER B 1 193 ? -14 2.285 -2.039 1 98.31 193 SER B O 1
ATOM 3564 N N . ALA B 1 194 ? -12.445 3.242 -3.363 1 98.44 194 ALA B N 1
ATOM 3565 C CA . ALA B 1 194 ? -13.352 3.373 -4.5 1 98.44 194 ALA B CA 1
ATOM 3566 C C . ALA B 1 194 ? -13.992 2.033 -4.844 1 98.44 194 ALA B C 1
ATOM 3568 O O . ALA B 1 194 ? -15.188 1.972 -5.137 1 98.44 194 ALA B O 1
ATOM 3569 N N . ASN B 1 195 ? -13.25 0.977 -4.746 1 97.69 195 ASN B N 1
ATOM 3570 C CA . ASN B 1 195 ? -13.75 -0.337 -5.133 1 97.69 195 ASN B CA 1
ATOM 3571 C C . ASN B 1 195 ? -14.664 -0.926 -4.066 1 97.69 195 ASN B C 1
ATOM 3573 O O . ASN B 1 195 ? -15.391 -1.888 -4.324 1 97.69 195 ASN B O 1
ATOM 3577 N N . HIS B 1 196 ? -14.672 -0.377 -2.896 1 97.75 196 HIS B N 1
ATOM 3578 C CA . HIS B 1 196 ? -15.477 -0.867 -1.782 1 97.75 196 HIS B CA 1
ATOM 3579 C C . HIS B 1 196 ? -16.734 -0.024 -1.598 1 97.75 196 HIS B C 1
ATOM 3581 O O . HIS B 1 196 ? -17.656 -0.432 -0.896 1 97.75 196 HIS B O 1
ATOM 3587 N N . MET B 1 197 ? -16.812 1.123 -2.195 1 98.38 197 MET B N 1
ATOM 3588 C CA . MET B 1 197 ? -17.828 2.145 -1.914 1 98.38 197 MET B CA 1
ATOM 3589 C C . MET B 1 197 ? -19.219 1.627 -2.219 1 98.38 197 MET B C 1
ATOM 3591 O O . MET B 1 197 ? -20.156 1.864 -1.452 1 98.38 197 MET B O 1
ATOM 3595 N N . THR B 1 198 ? -19.359 0.882 -3.344 1 96.94 198 THR B N 1
ATOM 3596 C CA . THR B 1 198 ? -20.688 0.391 -3.725 1 96.94 198 THR B CA 1
ATOM 3597 C C . THR B 1 198 ? -21.25 -0.536 -2.652 1 96.94 198 THR B C 1
ATOM 3599 O O . THR B 1 198 ? -22.391 -0.367 -2.215 1 96.94 198 THR B O 1
ATOM 3602 N N . ARG B 1 199 ? -20.484 -1.475 -2.199 1 96.38 199 ARG B N 1
ATOM 3603 C CA . ARG B 1 199 ? -20.922 -2.432 -1.188 1 96.38 199 ARG B CA 1
ATOM 3604 C C . ARG B 1 199 ? -21.109 -1.748 0.161 1 96.38 199 ARG B C 1
ATOM 3606 O O . ARG B 1 199 ? -22.078 -2.043 0.877 1 96.38 199 ARG B O 1
ATOM 3613 N N . ALA B 1 200 ? -20.203 -0.827 0.496 1 97.62 200 ALA B N 1
ATOM 3614 C CA . ALA B 1 200 ? -20.297 -0.098 1.758 1 97.62 200 ALA B CA 1
ATOM 3615 C C . ALA B 1 200 ? -21.578 0.733 1.812 1 97.62 200 ALA B C 1
ATOM 3617 O O . ALA B 1 200 ? -22.344 0.65 2.777 1 97.62 200 ALA B O 1
ATOM 3618 N N . LYS B 1 201 ? -21.797 1.492 0.805 1 97.25 201 LYS B N 1
ATOM 3619 C CA . LYS B 1 201 ? -22.984 2.359 0.756 1 97.25 201 LYS B CA 1
ATOM 3620 C C . LYS B 1 201 ? -24.266 1.549 0.886 1 97.25 201 LYS B C 1
ATOM 3622 O O . LYS B 1 201 ? -25.234 2 1.508 1 97.25 201 LYS B O 1
ATOM 3627 N N . ALA B 1 202 ? -24.297 0.394 0.302 1 96.44 202 ALA B N 1
ATOM 3628 C CA . ALA B 1 202 ? -25.484 -0.461 0.388 1 96.44 202 ALA B CA 1
ATOM 3629 C C . ALA B 1 202 ? -25.797 -0.821 1.838 1 96.44 202 ALA B C 1
ATOM 3631 O O . ALA B 1 202 ? -26.953 -0.847 2.24 1 96.44 202 ALA B O 1
ATOM 3632 N N . PHE B 1 203 ? -24.812 -1.104 2.645 1 96.88 203 PHE B N 1
ATOM 3633 C CA . PHE B 1 203 ? -25 -1.412 4.059 1 96.88 203 PHE B CA 1
ATOM 3634 C C . PHE B 1 203 ? -25.531 -0.196 4.809 1 96.88 203 PHE B C 1
ATOM 3636 O O . PHE B 1 203 ? -26.406 -0.324 5.668 1 96.88 203 PHE B O 1
ATOM 3643 N N . PHE B 1 204 ? -24.984 0.937 4.48 1 97.88 204 PHE B N 1
ATOM 3644 C CA . PHE B 1 204 ? -25.406 2.16 5.148 1 97.88 204 PHE B CA 1
ATOM 3645 C C . PHE B 1 204 ? -26.844 2.525 4.75 1 97.88 204 PHE B C 1
ATOM 3647 O O . PHE B 1 204 ? -27.641 2.932 5.594 1 97.88 204 PHE B O 1
ATOM 3654 N N . ASP B 1 205 ? -27.156 2.352 3.479 1 96.31 205 ASP B N 1
ATOM 3655 C CA . ASP B 1 205 ? -28.516 2.604 2.998 1 96.31 205 ASP B CA 1
ATOM 3656 C C . ASP B 1 205 ? -29.516 1.674 3.674 1 96.31 205 ASP B C 1
ATOM 3658 O O . ASP B 1 205 ? -30.625 2.088 4 1 96.31 205 ASP B O 1
ATOM 3662 N N . ALA B 1 206 ? -29.141 0.474 3.881 1 94.75 206 ALA B N 1
ATOM 3663 C CA . ALA B 1 206 ? -30.016 -0.521 4.5 1 94.75 206 ALA B CA 1
ATOM 3664 C C . ALA B 1 206 ? -30.359 -0.129 5.934 1 94.75 206 ALA B C 1
ATOM 3666 O O . ALA B 1 206 ? -31.375 -0.578 6.477 1 94.75 206 ALA B O 1
ATOM 3667 N N . ARG B 1 207 ? -29.547 0.744 6.555 1 95.25 207 ARG B N 1
ATOM 3668 C CA . ARG B 1 207 ? -29.797 1.217 7.914 1 95.25 207 ARG B CA 1
ATOM 3669 C C . ARG B 1 207 ? -30.5 2.566 7.906 1 95.25 207 ARG B C 1
ATOM 3671 O O . ARG B 1 207 ? -30.609 3.229 8.938 1 95.25 207 ARG B O 1
ATOM 3678 N N . GLY B 1 208 ? -30.891 3.039 6.711 1 95.62 208 GLY B N 1
ATOM 3679 C CA . GLY B 1 208 ? -31.609 4.301 6.578 1 95.62 208 GLY B CA 1
ATOM 3680 C C . GLY B 1 208 ? -30.672 5.504 6.523 1 95.62 208 GLY B C 1
ATOM 3681 O O . GLY B 1 208 ? -31.125 6.645 6.652 1 95.62 208 GLY B O 1
ATOM 3682 N N . LEU B 1 209 ? -29.438 5.141 6.395 1 96.12 209 LEU B N 1
ATOM 3683 C CA . LEU B 1 209 ? -28.469 6.223 6.258 1 96.12 209 LEU B CA 1
ATOM 3684 C C . LEU B 1 209 ? -28.266 6.586 4.789 1 96.12 209 LEU B C 1
ATOM 3686 O O . LEU B 1 209 ? -28.641 5.82 3.898 1 96.12 209 LEU B O 1
ATOM 3690 N N . HIS B 1 210 ? -27.891 7.766 4.41 1 93.06 210 HIS B N 1
ATOM 3691 C CA . HIS B 1 210 ? -27.609 8.242 3.059 1 93.06 210 HIS B CA 1
ATOM 3692 C C . HIS B 1 210 ? -26.312 9.031 3.002 1 93.06 210 HIS B C 1
ATOM 3694 O O . HIS B 1 210 ? -26.328 10.234 2.715 1 93.06 210 HIS B O 1
ATOM 3700 N N . PRO B 1 211 ? -25.266 8.281 3.15 1 97.31 211 PRO B N 1
ATOM 3701 C CA . PRO B 1 211 ? -23.984 8.992 3.207 1 97.31 211 PRO B CA 1
ATOM 3702 C C . PRO B 1 211 ? -23.594 9.609 1.868 1 97.31 211 PRO B C 1
ATOM 3704 O O . PRO B 1 211 ? -24 9.117 0.813 1 97.31 211 PRO B O 1
ATOM 3707 N N . ILE B 1 212 ? -22.875 10.695 1.907 1 98.12 212 ILE B N 1
ATOM 3708 C CA . ILE B 1 212 ? -22.234 11.289 0.739 1 98.12 212 ILE B CA 1
ATOM 3709 C C . ILE B 1 212 ? -20.906 10.594 0.465 1 98.12 212 ILE B C 1
ATOM 3711 O O . ILE B 1 212 ? -19.984 10.633 1.293 1 98.12 212 ILE B O 1
ATOM 3715 N N . PRO B 1 213 ? -20.781 9.953 -0.683 1 98.5 213 PRO B N 1
ATOM 3716 C CA . PRO B 1 213 ? -19.562 9.188 -0.934 1 98.5 213 PRO B CA 1
ATOM 3717 C C . PRO B 1 213 ? -18.328 10.07 -1.087 1 98.5 213 PRO B C 1
ATOM 3719 O O . PRO B 1 213 ? -18.375 11.102 -1.765 1 98.5 213 PRO B O 1
ATOM 3722 N N . ALA B 1 214 ? -17.266 9.742 -0.499 1 98.81 214 ALA B N 1
ATOM 3723 C CA . ALA B 1 214 ? -15.93 10.32 -0.663 1 98.81 214 ALA B CA 1
ATOM 3724 C C . ALA B 1 214 ? -14.891 9.234 -0.942 1 98.81 214 ALA B C 1
ATOM 3726 O O . ALA B 1 214 ? -14.133 8.844 -0.05 1 98.81 214 ALA B O 1
ATOM 3727 N N . PRO B 1 215 ? -14.797 8.859 -2.205 1 98.81 215 PRO B N 1
ATOM 3728 C CA . PRO B 1 215 ? -13.93 7.734 -2.561 1 98.81 215 PRO B CA 1
ATOM 3729 C C . PRO B 1 215 ? -12.445 8.031 -2.332 1 98.81 215 PRO B C 1
ATOM 3731 O O . PRO B 1 215 ? -11.992 9.148 -2.611 1 98.81 215 PRO B O 1
ATOM 3734 N N . ALA B 1 216 ? -11.758 7.125 -1.764 1 98.38 216 ALA B N 1
ATOM 3735 C CA . ALA B 1 216 ? -10.305 7.125 -1.592 1 98.38 216 ALA B CA 1
ATOM 3736 C C . ALA B 1 216 ? -9.672 5.91 -2.258 1 98.38 216 ALA B C 1
ATOM 3738 O O . ALA B 1 216 ? -10.367 5.086 -2.857 1 98.38 216 ALA B O 1
ATOM 3739 N N . ASN B 1 217 ? -8.398 5.82 -2.236 1 97.81 217 ASN B N 1
ATOM 3740 C CA . ASN B 1 217 ? -7.66 4.625 -2.627 1 97.81 217 ASN B CA 1
ATOM 3741 C C . ASN B 1 217 ? -8.07 4.141 -4.016 1 97.81 217 ASN B C 1
ATOM 3743 O O . ASN B 1 217 ? -8.406 2.967 -4.191 1 97.81 217 ASN B O 1
ATOM 3747 N N . GLN B 1 218 ? -8.242 5.027 -4.984 1 97.75 218 GLN B N 1
ATOM 3748 C CA . GLN B 1 218 ? -8.352 4.602 -6.375 1 97.75 218 GLN B CA 1
ATOM 3749 C C . GLN B 1 218 ? -7.121 3.814 -6.809 1 97.75 218 GLN B C 1
ATOM 3751 O O . GLN B 1 218 ? -5.988 4.238 -6.559 1 97.75 218 GLN B O 1
ATOM 3756 N N . LEU B 1 219 ? -7.363 2.707 -7.457 1 97.38 219 LEU B N 1
ATOM 3757 C CA . LEU B 1 219 ? -6.246 1.808 -7.727 1 97.38 219 LEU B CA 1
ATOM 3758 C C . LEU B 1 219 ? -6.105 1.546 -9.219 1 97.38 219 LEU B C 1
ATOM 3760 O O . LEU B 1 219 ? -4.996 1.369 -9.727 1 97.38 219 LEU B O 1
ATOM 3764 N N . ALA B 1 220 ? -7.207 1.477 -9.938 1 97.75 220 ALA B N 1
ATOM 3765 C CA . ALA B 1 220 ? -7.152 1.113 -11.352 1 97.75 220 ALA B CA 1
ATOM 3766 C C . ALA B 1 220 ? -6.52 2.229 -12.18 1 97.75 220 ALA B C 1
ATOM 3768 O O . ALA B 1 220 ? -7.145 3.266 -12.414 1 97.75 220 ALA B O 1
ATOM 3769 N N . VAL B 1 221 ? -5.391 1.959 -12.68 1 96.06 221 VAL B N 1
ATOM 3770 C CA . VAL B 1 221 ? -4.629 2.982 -13.383 1 96.06 221 VAL B CA 1
ATOM 3771 C C . VAL B 1 221 ? -5.086 3.061 -14.844 1 96.06 221 VAL B C 1
ATOM 3773 O O . VAL B 1 221 ? -4.969 2.086 -15.586 1 96.06 221 VAL B O 1
ATOM 3776 N N . THR B 1 222 ? -5.555 4.211 -15.164 1 93.56 222 THR B N 1
ATOM 3777 C CA . THR B 1 222 ? -6.012 4.434 -16.531 1 93.56 222 THR B CA 1
ATOM 3778 C C . THR B 1 222 ? -5.113 5.441 -17.25 1 93.56 222 THR B C 1
ATOM 3780 O O . THR B 1 222 ? -5.305 5.719 -18.438 1 93.56 222 THR B O 1
ATOM 3783 N N . THR B 1 223 ? -4.184 6.023 -16.547 1 93.44 223 THR B N 1
ATOM 3784 C CA . THR B 1 223 ? -3.217 6.961 -17.094 1 93.44 223 THR B CA 1
ATOM 3785 C C . THR B 1 223 ? -2.023 6.215 -17.688 1 93.44 223 THR B C 1
ATOM 3787 O O . THR B 1 223 ? -1.829 5.027 -17.422 1 93.44 223 THR B O 1
ATOM 3790 N N . PRO B 1 224 ? -1.224 6.863 -18.531 1 92.88 224 PRO B N 1
ATOM 3791 C CA . PRO B 1 224 ? -0.108 6.184 -19.188 1 92.88 224 PRO B CA 1
ATOM 3792 C C . PRO B 1 224 ? 0.915 5.625 -18.203 1 92.88 224 PRO B C 1
ATOM 3794 O O . PRO B 1 224 ? 1.211 6.262 -17.188 1 92.88 224 PRO B O 1
ATOM 3797 N N . LEU B 1 225 ? 1.376 4.434 -18.531 1 93.12 225 LEU B N 1
ATOM 3798 C CA . LEU B 1 225 ? 2.463 3.752 -17.844 1 93.12 225 LEU B CA 1
ATOM 3799 C C . LEU B 1 225 ? 3.549 3.32 -18.812 1 93.12 225 LEU B C 1
ATOM 3801 O O . LEU B 1 225 ? 3.305 3.234 -20.031 1 93.12 225 LEU B O 1
ATOM 3805 N N . HIS B 1 226 ? 4.742 3.125 -18.266 1 91.25 226 HIS B N 1
ATOM 3806 C CA . HIS B 1 226 ? 5.773 2.527 -19.109 1 91.25 226 HIS B CA 1
ATOM 3807 C C . HIS B 1 226 ? 5.398 1.106 -19.516 1 91.25 226 HIS B C 1
ATOM 3809 O O . HIS B 1 226 ? 4.648 0.43 -18.797 1 91.25 226 HIS B O 1
ATOM 3815 N N . SER B 1 227 ? 5.965 0.621 -20.609 1 93.25 227 SER B N 1
ATOM 3816 C CA . SER B 1 227 ? 5.613 -0.688 -21.141 1 93.25 227 SER B CA 1
ATOM 3817 C C . SER B 1 227 ? 5.969 -1.803 -20.172 1 93.25 227 SER B C 1
ATOM 3819 O O . SER B 1 227 ? 5.227 -2.777 -20.031 1 93.25 227 SER B O 1
ATOM 3821 N N . TRP B 1 228 ? 7.105 -1.672 -19.438 1 92.75 228 TRP B N 1
ATOM 3822 C CA . TRP B 1 228 ? 7.539 -2.729 -18.531 1 92.75 228 TRP B CA 1
ATOM 3823 C C . TRP B 1 228 ? 6.637 -2.799 -17.297 1 92.75 228 TRP B C 1
ATOM 3825 O O . TRP B 1 228 ? 6.535 -3.846 -16.656 1 92.75 228 TRP B O 1
ATOM 3835 N N . GLU B 1 229 ? 6 -1.677 -16.969 1 92.62 229 GLU B N 1
ATOM 3836 C CA . GLU B 1 229 ? 5.051 -1.673 -15.867 1 92.62 229 GLU B CA 1
ATOM 3837 C C . GLU B 1 229 ? 3.775 -2.428 -16.234 1 92.62 229 GLU B C 1
ATOM 3839 O O . GLU B 1 229 ? 3.107 -2.982 -15.352 1 92.62 229 GLU B O 1
ATOM 3844 N N . LYS B 1 230 ? 3.492 -2.5 -17.531 1 95.19 230 LYS B N 1
ATOM 3845 C CA . LYS B 1 230 ? 2.244 -3.088 -18.016 1 95.19 230 LYS B CA 1
ATOM 3846 C C . LYS B 1 230 ? 2.408 -4.578 -18.297 1 95.19 230 LYS B C 1
ATOM 3848 O O . LYS B 1 230 ? 1.452 -5.348 -18.172 1 95.19 230 LYS B O 1
ATOM 3853 N N . THR B 1 231 ? 3.619 -4.957 -18.609 1 96.31 231 THR B N 1
ATOM 3854 C CA . THR B 1 231 ? 3.744 -6.25 -19.281 1 96.31 231 THR B CA 1
ATOM 3855 C C . THR B 1 231 ? 4.469 -7.25 -18.391 1 96.31 231 THR B C 1
ATOM 3857 O O . THR B 1 231 ? 4.633 -8.414 -18.75 1 96.31 231 THR B O 1
ATOM 3860 N N . ILE B 1 232 ? 4.949 -6.863 -17.266 1 97.44 232 ILE B N 1
ATOM 3861 C CA . ILE B 1 232 ? 5.602 -7.785 -16.344 1 97.44 232 ILE B CA 1
ATOM 3862 C C . ILE B 1 232 ? 4.656 -8.117 -15.188 1 97.44 232 ILE B C 1
ATOM 3864 O O . ILE B 1 232 ? 4.199 -7.219 -14.477 1 97.44 232 ILE B O 1
ATOM 3868 N N . PRO B 1 233 ? 4.383 -9.43 -15.023 1 98.25 233 PRO B N 1
ATOM 3869 C CA . PRO B 1 233 ? 3.559 -9.812 -13.875 1 98.25 233 PRO B CA 1
ATOM 3870 C C . PRO B 1 233 ? 4.121 -9.305 -12.555 1 98.25 233 PRO B C 1
ATOM 3872 O O . PRO B 1 233 ? 5.34 -9.289 -12.359 1 98.25 233 PRO B O 1
ATOM 3875 N N . SER B 1 234 ? 3.234 -8.906 -11.688 1 97 234 SER B N 1
ATOM 3876 C CA . SER B 1 234 ? 3.699 -8.422 -10.391 1 97 234 SER B CA 1
ATOM 3877 C C . SER B 1 234 ? 2.701 -8.758 -9.289 1 97 234 SER B C 1
ATOM 3879 O O . SER B 1 234 ? 1.514 -8.953 -9.555 1 97 234 SER B O 1
ATOM 3881 N N . ALA B 1 235 ? 3.244 -8.828 -8.094 1 97.19 235 ALA B N 1
ATOM 3882 C CA . ALA B 1 235 ? 2.381 -8.992 -6.93 1 97.19 235 ALA B CA 1
ATOM 3883 C C . ALA B 1 235 ? 1.433 -7.809 -6.777 1 97.19 235 ALA B C 1
ATOM 3885 O O . ALA B 1 235 ? 0.301 -7.965 -6.312 1 97.19 235 ALA B O 1
ATOM 3886 N N . TYR B 1 236 ? 1.836 -6.66 -7.152 1 96.25 236 TYR B N 1
ATOM 3887 C CA . TYR B 1 236 ? 1.035 -5.445 -7.051 1 96.25 236 TYR B CA 1
ATOM 3888 C C . TYR B 1 236 ? -0.252 -5.57 -7.855 1 96.25 236 TYR B C 1
ATOM 3890 O O . TYR B 1 236 ? -1.347 -5.367 -7.324 1 96.25 236 TYR B O 1
ATOM 3898 N N . TYR B 1 237 ? -0.121 -5.941 -9.094 1 97.88 237 TYR B N 1
ATOM 3899 C CA . TYR B 1 237 ? -1.308 -6.047 -9.938 1 97.88 237 TYR B CA 1
ATOM 3900 C C . TYR B 1 237 ? -2.1 -7.305 -9.609 1 97.88 237 TYR B C 1
ATOM 3902 O O . TYR B 1 237 ? -3.326 -7.328 -9.75 1 97.88 237 TYR B O 1
ATOM 3910 N N . LEU B 1 238 ? -1.394 -8.305 -9.141 1 98.44 238 LEU B N 1
ATOM 3911 C CA . LEU B 1 238 ? -2.127 -9.453 -8.609 1 98.44 238 LEU B CA 1
ATOM 3912 C C . LEU B 1 238 ? -3.039 -9.031 -7.465 1 98.44 238 LEU B C 1
ATOM 3914 O O . LEU B 1 238 ? -4.148 -9.547 -7.328 1 98.44 238 LEU B O 1
ATOM 3918 N N . SER B 1 239 ? -2.598 -8.102 -6.656 1 97.12 239 SER B N 1
ATOM 3919 C CA . SER B 1 239 ? -3.406 -7.605 -5.547 1 97.12 239 SER B CA 1
ATOM 3920 C C . SER B 1 239 ? -4.633 -6.855 -6.051 1 97.12 239 SER B C 1
ATOM 3922 O O . SER B 1 239 ? -5.684 -6.871 -5.41 1 97.12 239 SER B O 1
ATOM 3924 N N . HIS B 1 240 ? -4.52 -6.176 -7.223 1 97.69 240 HIS B N 1
ATOM 3925 C CA . HIS B 1 240 ? -5.691 -5.555 -7.832 1 97.69 240 HIS B CA 1
ATOM 3926 C C . HIS B 1 240 ? -6.746 -6.598 -8.188 1 97.69 240 HIS B C 1
ATOM 3928 O O . HIS B 1 240 ? -7.934 -6.402 -7.914 1 97.69 240 HIS B O 1
ATOM 3934 N N . SER B 1 241 ? -6.297 -7.68 -8.758 1 98 241 SER B N 1
ATOM 3935 C CA . SER B 1 241 ? -7.199 -8.773 -9.109 1 98 241 SER B CA 1
ATOM 3936 C C . SER B 1 241 ? -7.852 -9.359 -7.863 1 98 241 SER B C 1
ATOM 3938 O O . SER B 1 241 ? -9.039 -9.688 -7.875 1 98 241 SER B O 1
ATOM 3940 N N . GLU B 1 242 ? -7.051 -9.477 -6.844 1 96.31 242 GLU B N 1
ATOM 3941 C CA . GLU B 1 242 ? -7.59 -9.992 -5.59 1 96.31 242 GLU B CA 1
ATOM 3942 C C . GLU B 1 242 ? -8.68 -9.086 -5.039 1 96.31 242 GLU B C 1
ATOM 3944 O O . GLU B 1 242 ? -9.656 -9.562 -4.445 1 96.31 242 GLU B O 1
ATOM 3949 N N . ARG B 1 243 ? -8.547 -7.805 -5.23 1 95.25 243 ARG B N 1
ATOM 3950 C CA . ARG B 1 243 ? -9.539 -6.848 -4.742 1 95.25 243 ARG B CA 1
ATOM 3951 C C . ARG B 1 243 ? -10.875 -7.031 -5.461 1 95.25 243 ARG B C 1
ATOM 3953 O O . ARG B 1 243 ? -11.93 -6.969 -4.832 1 95.25 243 ARG B O 1
ATOM 3960 N N . VAL B 1 244 ? -10.781 -7.238 -6.719 1 95.31 244 VAL B N 1
ATOM 3961 C CA . VAL B 1 244 ? -11.984 -7.469 -7.504 1 95.31 244 VAL B CA 1
ATOM 3962 C C . VAL B 1 244 ? -12.672 -8.742 -7.031 1 95.31 244 VAL B C 1
ATOM 3964 O O . VAL B 1 244 ? -13.898 -8.773 -6.863 1 95.31 244 VAL B O 1
ATOM 3967 N N . TRP B 1 245 ? -11.883 -9.695 -6.875 1 94.62 245 TRP B N 1
ATOM 3968 C CA . TRP B 1 245 ? -12.398 -10.984 -6.426 1 94.62 245 TRP B CA 1
ATOM 3969 C C . TRP B 1 245 ? -13.062 -10.867 -5.059 1 94.62 245 TRP B C 1
ATOM 3971 O O . TRP B 1 245 ? -14.148 -11.398 -4.836 1 94.62 245 TRP B O 1
ATOM 3981 N N . TYR B 1 246 ? -12.453 -10.188 -4.164 1 92.94 246 TYR B N 1
ATOM 3982 C CA . TYR B 1 246 ? -12.961 -9.992 -2.811 1 92.94 246 TYR B CA 1
ATOM 3983 C C . TYR B 1 246 ? -14.281 -9.234 -2.832 1 92.94 246 TYR B C 1
ATOM 3985 O O . TYR B 1 246 ? -15.242 -9.633 -2.162 1 92.94 246 TYR B O 1
ATOM 3993 N N . GLU B 1 247 ? -14.359 -8.18 -3.568 1 94.31 247 GLU B N 1
ATOM 3994 C CA . GLU B 1 247 ? -15.578 -7.387 -3.648 1 94.31 247 GLU B CA 1
ATOM 3995 C C . GLU B 1 247 ? -16.688 -8.156 -4.352 1 94.31 247 GLU B C 1
ATOM 3997 O O . GLU B 1 247 ? -17.875 -8.023 -4 1 94.31 247 GLU B O 1
ATOM 4002 N N . GLY B 1 248 ? -16.281 -8.922 -5.348 1 93.19 248 GLY B N 1
ATOM 4003 C CA . GLY B 1 248 ? -17.266 -9.766 -5.988 1 93.19 248 GLY B CA 1
ATOM 4004 C C . GLY B 1 248 ? -17.891 -10.773 -5.043 1 93.19 248 GLY B C 1
ATOM 4005 O O . GLY B 1 248 ? -19.109 -10.914 -5 1 93.19 248 GLY B O 1
ATOM 4006 N N . LEU B 1 249 ? -17.094 -11.43 -4.273 1 91.12 249 LEU B N 1
ATOM 4007 C CA . LEU B 1 249 ? -17.578 -12.375 -3.277 1 91.12 249 LEU B CA 1
ATOM 4008 C C . LEU B 1 249 ? -18.438 -11.672 -2.225 1 91.12 249 LEU B C 1
ATOM 4010 O O . LEU B 1 249 ? -19.438 -12.211 -1.774 1 91.12 249 LEU B O 1
ATOM 4014 N N . GLY B 1 250 ? -18.016 -10.477 -1.841 1 90.69 250 GLY B N 1
ATOM 4015 C CA . GLY B 1 250 ? -18.766 -9.688 -0.885 1 90.69 250 GLY B CA 1
ATOM 4016 C C . GLY B 1 250 ? -20.156 -9.32 -1.384 1 90.69 250 GLY B C 1
ATOM 4017 O O . GLY B 1 250 ? -21.141 -9.406 -0.639 1 90.69 250 GLY B O 1
ATOM 4018 N N . ARG B 1 251 ? -20.297 -8.969 -2.631 1 91.75 251 ARG B N 1
ATOM 4019 C CA . ARG B 1 251 ? -21.578 -8.602 -3.215 1 91.75 251 ARG B CA 1
ATOM 4020 C C . ARG B 1 251 ? -22.5 -9.812 -3.322 1 91.75 251 ARG B C 1
ATOM 4022 O O . ARG B 1 251 ? -23.703 -9.703 -3.102 1 91.75 251 ARG B O 1
ATOM 4029 N N . LEU B 1 252 ? -21.891 -10.898 -3.658 1 89.12 252 LEU B N 1
ATOM 4030 C CA . LEU B 1 252 ? -22.672 -12.133 -3.727 1 89.12 252 LEU B CA 1
ATOM 4031 C C . LEU B 1 252 ? -23.234 -12.492 -2.359 1 89.12 252 LEU B C 1
ATOM 4033 O O . LEU B 1 252 ? -24.406 -12.867 -2.246 1 89.12 252 LEU B O 1
ATOM 4037 N N . TRP B 1 253 ? -22.422 -12.359 -1.407 1 87.19 253 TRP B N 1
ATOM 4038 C CA . TRP B 1 253 ? -22.844 -12.648 -0.045 1 87.19 253 TRP B CA 1
ATOM 4039 C C . TRP B 1 253 ? -23.953 -11.695 0.394 1 87.19 253 TRP B C 1
ATOM 4041 O O . TRP B 1 253 ? -24.922 -12.102 1.042 1 87.19 253 TRP B O 1
ATOM 4051 N N . GLN B 1 254 ? -23.812 -10.438 0.118 1 89.62 254 GLN B N 1
ATOM 4052 C CA . GLN B 1 254 ? -24.781 -9.414 0.449 1 89.62 254 GLN B CA 1
ATOM 4053 C C . GLN B 1 254 ? -26.125 -9.703 -0.212 1 89.62 254 GLN B C 1
ATOM 4055 O O . GLN B 1 254 ? -27.188 -9.5 0.398 1 89.62 254 GLN B O 1
ATOM 4060 N N . SER B 1 255 ? -26.141 -10.211 -1.423 1 89.5 255 SER B N 1
ATOM 4061 C CA . SER B 1 255 ? -27.359 -10.523 -2.156 1 89.5 255 SER B CA 1
ATOM 4062 C C . SER B 1 255 ? -28.078 -11.727 -1.547 1 89.5 255 SER B C 1
ATOM 4064 O O . SER B 1 255 ? -29.312 -11.75 -1.475 1 89.5 255 SER B O 1
ATOM 4066 N N . VAL B 1 256 ? -27.359 -12.633 -1.14 1 87.69 256 VAL B N 1
ATOM 4067 C CA . VAL B 1 256 ? -27.922 -13.844 -0.549 1 87.69 256 VAL B CA 1
ATOM 4068 C C . VAL B 1 256 ? -28.562 -13.508 0.794 1 87.69 256 VAL B C 1
ATOM 4070 O O . VAL B 1 256 ? -29.656 -13.992 1.103 1 87.69 256 VAL B O 1
ATOM 4073 N N . LYS B 1 257 ? -28 -12.703 1.557 1 83.81 257 LYS B N 1
ATOM 4074 C CA . LYS B 1 257 ? -28.516 -12.312 2.865 1 83.81 257 LYS B CA 1
ATOM 4075 C C . LYS B 1 257 ? -29.797 -11.492 2.729 1 83.81 257 LYS B C 1
ATOM 4077 O O . LYS B 1 257 ? -30.719 -11.648 3.521 1 83.81 257 LYS B O 1
ATOM 4082 N N . SER B 1 258 ? -29.766 -10.617 1.817 1 80 258 SER B N 1
ATOM 4083 C CA . SER B 1 258 ? -30.953 -9.797 1.604 1 80 258 SER B CA 1
ATOM 4084 C C . SER B 1 258 ? -32.156 -10.648 1.164 1 80 258 SER B C 1
ATOM 4086 O O . SER B 1 258 ? -33.281 -10.383 1.558 1 80 258 SER B O 1
ATOM 4088 N N . SER B 1 259 ? -31.891 -11.625 0.457 1 76.88 259 SER B N 1
ATOM 4089 C CA . SER B 1 259 ? -32.969 -12.516 -0.002 1 76.88 259 SER B CA 1
ATOM 4090 C C . SER B 1 259 ? -33.5 -13.344 1.147 1 76.88 259 SER B C 1
ATOM 4092 O O . SER B 1 259 ? -34.719 -13.609 1.202 1 76.88 259 SER B O 1
ATOM 4094 N N . ASP B 1 260 ? -32.719 -13.648 1.958 1 73.81 260 ASP B N 1
ATOM 4095 C CA . ASP B 1 260 ? -33.125 -14.453 3.102 1 73.81 260 ASP B CA 1
ATOM 4096 C C . ASP B 1 260 ? -34 -13.641 4.059 1 73.81 260 ASP B C 1
ATOM 4098 O O . ASP B 1 260 ? -34.938 -14.164 4.645 1 73.81 260 ASP B O 1
ATOM 4102 N N . ASN B 1 261 ? -33.656 -12.422 4.262 1 65.69 261 ASN B N 1
ATOM 4103 C CA . ASN B 1 261 ? -34.406 -11.555 5.137 1 65.69 261 ASN B CA 1
ATOM 4104 C C . ASN B 1 261 ? -35.812 -11.266 4.562 1 65.69 261 ASN B C 1
ATOM 4106 O O . ASN B 1 261 ? -36.781 -11.117 5.305 1 65.69 261 ASN B O 1
ATOM 4110 N N . GLU B 1 262 ? -35.969 -11.078 3.324 1 63.22 262 GLU B N 1
ATOM 4111 C CA . GLU B 1 262 ? -37.25 -10.898 2.676 1 63.22 262 GLU B CA 1
ATOM 4112 C C . GLU B 1 262 ? -38.094 -12.164 2.746 1 63.22 262 GLU B C 1
ATOM 4114 O O . GLU B 1 262 ? -39.344 -12.102 2.869 1 63.22 262 GLU B O 1
ATOM 4119 N N . GLY B 1 263 ? -37.406 -13.352 2.648 1 53.47 263 GLY B N 1
ATOM 4120 C CA . GLY B 1 263 ? -38.156 -14.594 2.738 1 53.47 263 GLY B CA 1
ATOM 4121 C C . GLY B 1 263 ? -38.688 -14.883 4.137 1 53.47 263 GLY B C 1
ATOM 4122 O O . GLY B 1 263 ? -39.5 -15.781 4.332 1 53.47 263 GLY B O 1
ATOM 4123 N N . GLN B 1 264 ? -38.188 -14.297 5.094 1 40.75 264 GLN B N 1
ATOM 4124 C CA . GLN B 1 264 ? -38.625 -14.523 6.465 1 40.75 264 GLN B CA 1
ATOM 4125 C C . GLN B 1 264 ? -39.688 -13.508 6.883 1 40.75 264 GLN B C 1
ATOM 4127 O O . GLN B 1 264 ? -40.312 -13.664 7.918 1 40.75 264 GLN B O 1
ATOM 4132 N N . GLU B 1 265 ? -39.938 -12.625 6.062 1 37.44 265 GLU B N 1
ATOM 4133 C CA . GLU B 1 265 ? -41.156 -11.836 6.25 1 37.44 265 GLU B CA 1
ATOM 4134 C C . GLU B 1 265 ? -42.312 -12.398 5.422 1 37.44 265 GLU B C 1
ATOM 4136 O O . GLU B 1 265 ? -42.156 -12.648 4.227 1 37.44 265 GLU B O 1
#

pLDDT: mean 94.56, std 7.92, range [37.44, 98.94]

Solvent-accessible surface area (backbone atoms only — not comparable to full-atom values): 26507 Å² total; per-residue (Å²): 110,72,64,61,51,52,52,46,56,57,47,46,64,31,60,63,33,34,33,51,50,39,31,48,52,12,49,48,25,52,77,73,45,87,47,46,68,60,11,54,48,38,32,50,54,26,50,52,47,53,50,46,35,10,15,36,67,50,9,28,57,55,28,37,76,54,17,57,91,32,54,46,14,41,81,79,74,47,57,67,72,64,70,71,47,88,46,51,34,34,36,29,52,55,51,50,62,59,76,54,94,54,37,37,61,54,34,27,35,31,84,61,20,39,34,18,48,52,47,47,48,31,50,37,68,75,33,75,75,25,33,38,31,25,25,23,19,58,56,70,46,88,60,20,39,3,48,53,50,42,52,30,40,36,53,54,69,44,58,69,91,40,44,44,57,41,48,74,26,82,47,68,60,45,36,35,56,56,47,42,74,73,50,61,87,57,64,30,38,38,26,28,37,10,54,47,41,68,66,50,50,51,39,29,42,74,73,74,39,78,66,43,74,29,30,14,40,52,73,56,73,84,59,74,66,50,68,65,66,39,70,44,42,33,39,69,28,30,40,39,32,38,49,37,52,52,48,50,53,49,52,52,51,52,52,54,52,54,51,51,59,56,69,73,99,110,71,65,60,49,50,51,46,55,56,47,45,63,32,62,63,33,34,34,52,49,39,31,48,53,12,48,48,24,51,76,74,44,87,47,44,68,60,12,54,48,38,32,49,54,27,49,50,49,52,48,48,36,9,15,35,66,51,8,29,57,55,27,37,77,54,17,57,92,32,55,44,13,38,80,78,73,49,57,67,73,63,68,70,47,89,43,52,35,34,36,29,52,56,60,44,61,57,76,55,92,52,38,36,61,53,37,27,35,32,84,63,21,39,33,17,49,52,48,45,48,32,50,38,69,74,32,75,75,25,33,39,32,25,25,23,19,58,56,70,46,89,60,21,41,2,48,53,50,43,52,31,40,36,54,55,68,43,57,70,90,41,46,45,58,41,48,73,25,81,47,69,60,44,36,34,56,56,48,41,75,72,48,62,87,55,63,31,37,38,27,28,36,11,55,46,41,68,64,50,49,52,41,29,44,76,72,74,39,77,66,42,74,29,30,13,40,51,74,57,74,83,58,75,66,49,68,64,67,40,70,43,40,36,40,68,27,29,41,38,33,39,49,39,52,50,47,50,54,49,51,52,51,54,52,53,51,53,50,51,59,57,68,73,99

Sequence (530 aa):
MLFALKKYLGGFLMPLPFMLLLILAGLLLLWFSRWQKTGKTLITVSWLGLVLLSLQPVADALLLTTEKPYEKRYELITPAEVQQQELRYIVVLGGGFTYNPEWSPSANLISNSLPRVTEGVRLALRYPQATLIFTGGPGANSISSAEAAAQVAQSLGIPAERTLPLVLPKDTEEEAAEVKKVVDDAPFLLVTSANHMTRAKAFFDARGLHPIPAPANQLAVTTPLHSWEKTIPSAYYLSHSERVWYEGLGRLWQSVKSSDNEGQEMLFALKKYLGGFLMPLPFMLLLILAGLLLLWFSRWQKTGKTLITVSWLGLVLLSLQPVADALLLTTEKPYEKRYELITPAEVQQQELRYIVVLGGGFTYNPEWSPSANLISNSLPRVTEGVRLALRYPQATLIFTGGPGANSISSAEAAAQVAQSLGIPAERTLPLVLPKDTEEEAAEVKKVVDDAPFLLVTSANHMTRAKAFFDARGLHPIPAPANQLAVTTPLHSWEKTIPSAYYLSHSERVWYEGLGRLWQSVKSSDNEGQE

InterPro domains:
  IPR003848 Domain of unknown function DUF218 [PF02698] (89-250)
  IPR003848 Domain of unknown function DUF218 [cd06259] (89-228)
  IPR051599 Cell Envelope Integrity and Synthesis Associated Protein [PTHR30336] (36-259)

Secondary structure (DSSP, 8-state):
-HHHHHHHHHHHTSHHHHHHHHHHHHHHHHHHSS-HHHHHHHHHHHHHHHHHHTSHHHHHHHHHHHHGGG-S-HHHHS-HHHHTS---EEEE----B---TTS-GGGGB-TTHHHHHHHHHHHHHHSTT-EEEEE--B-SSSSBHHHHHHHHHHHTT--GGGEEEE----SHHHHHHHHHHHHTT--EEEEEETTTHHHHHHHHHHTT--PEEEEE------S---HHHHHS--HHHHHHHHHHHHHHHHHHHHHHHHHHHHHT-/-HHHHHHHHHHHTSHHHHHHHHHHHHHHHHHHSS-HHHHHHHHHHHHHHHHHHTSHHHHHHHHHHHHGGG-S-HHHHS-HHHHTS---EEEE---EE---TTS-GGGGEETTHHHHHHHHHHHHHHSTT-EEEEE--B-SSSSBHHHHHHHHHHHTT--GGGEEEE----SHHHHHHHHHHHHTT--EEEEEETTTHHHHHHHHHHTT--PEEEEE------S---HHHHHS--HHHHHHHHHHHHHHHHHHHHHHHHHHHHHT-

Organism: NCBI:txid1124991